Protein AF-A0A166E6I7-F1 (afdb_monomer)

Radius of gyration: 30.17 Å; Cα contacts (8 Å, |Δi|>4): 1384; chains: 1; bounding box: 64×52×88 Å

Sequence (459 aa):
MTADKMPLEGDNSYGFKRGIGIDYFGGAPGITTIRFDGDLTLSDFKIRLEGGDLVFYLIDPANPNQPLNEIADVFYFDNWIAGDHGIERFEFADGTVFSNLTVSSSGYVKYYGTDGNDIFNGTSAGEEIYGSAGADIIDGGGGNNVIRYSNSTEGVSVNLDTGAMSGGDAEGDQLSNIKTVFGSNHDDVIIGDDSNNGLYALDGDDHLEGGAGDDWLNAYGSGDNYLDGGTGNDTVRYRWSKSAVTVNLVDQTKNEGDADGDTLVSIENVMGSNSYDDHITGDADNNKLWGYGGNDTLDGGDGNDTLLGGKGNDILKAGNGIDILEGGAGDDEFHYGEGVTTFCYDLGDGNDTIHVNHDVDSSYNDKIVFGPGISPDEITVTRQGEGTDKYGTERNDLDLLLTFKDGGSILIKDAFFLGANPLTFGEFHFSDGTVWNWESFNKCVSKRQVMEKIFLMVL

pLDDT: mean 86.5, std 15.48, range [28.09, 98.94]

Structure (mmCIF, N/CA/C/O backbone):
data_AF-A0A166E6I7-F1
#
_entry.id   AF-A0A166E6I7-F1
#
loop_
_atom_site.group_PDB
_atom_site.id
_atom_site.type_symbol
_atom_site.label_atom_id
_atom_site.label_alt_id
_atom_site.label_comp_id
_atom_site.label_asym_id
_atom_site.label_entity_id
_atom_site.label_seq_id
_atom_site.pdbx_PDB_ins_code
_atom_site.Cartn_x
_atom_site.Cartn_y
_atom_site.Cartn_z
_atom_site.occupancy
_atom_site.B_iso_or_equiv
_atom_site.auth_seq_id
_atom_site.auth_comp_id
_atom_site.auth_asym_id
_atom_site.auth_atom_id
_atom_site.pdbx_PDB_model_num
ATOM 1 N N . MET A 1 1 ? -11.260 -29.998 45.314 1.00 32.38 1 MET A N 1
ATOM 2 C CA . MET A 1 1 ? -11.656 -29.115 46.430 1.00 32.38 1 MET A CA 1
ATOM 3 C C . MET A 1 1 ? -12.653 -28.134 45.852 1.00 32.38 1 MET A C 1
ATOM 5 O O . MET A 1 1 ? -12.566 -27.848 44.669 1.00 32.38 1 MET A O 1
ATOM 9 N N . THR A 1 2 ? -13.691 -27.803 46.606 1.00 28.09 2 THR A N 1
ATOM 10 C CA . THR A 1 2 ? -14.862 -27.055 46.135 1.00 28.09 2 THR A CA 1
ATOM 11 C C . THR A 1 2 ? -14.476 -25.636 45.743 1.00 28.09 2 THR A C 1
ATOM 13 O O . THR A 1 2 ? -13.935 -24.925 46.583 1.00 28.09 2 THR A O 1
ATOM 16 N N . ALA A 1 3 ? -14.773 -25.255 44.500 1.00 33.81 3 ALA A N 1
ATOM 17 C CA . ALA A 1 3 ? -14.752 -23.871 44.046 1.00 33.81 3 ALA A CA 1
ATOM 18 C C . ALA A 1 3 ? -15.543 -22.970 45.009 1.00 33.81 3 ALA A C 1
ATOM 20 O O . ALA A 1 3 ? -16.550 -23.402 45.587 1.00 33.81 3 ALA A O 1
ATOM 21 N N . ASP A 1 4 ? -15.080 -21.734 45.165 1.00 45.66 4 ASP A N 1
ATOM 22 C CA . ASP A 1 4 ? -15.678 -20.679 45.986 1.00 45.66 4 ASP A CA 1
ATOM 23 C C . ASP A 1 4 ? -16.907 -20.098 45.254 1.00 45.66 4 ASP A C 1
ATOM 25 O O . ASP A 1 4 ? -16.920 -18.971 44.775 1.00 45.66 4 ASP A O 1
ATOM 29 N N . LYS A 1 5 ? -17.927 -20.945 45.049 1.00 53.03 5 LYS A N 1
ATOM 30 C CA . LYS A 1 5 ? -19.118 -20.638 44.244 1.00 53.03 5 LYS A CA 1
ATOM 31 C C . LYS A 1 5 ? -20.087 -19.764 45.037 1.00 53.03 5 LYS A C 1
ATOM 33 O O . LYS A 1 5 ? -20.679 -20.250 46.002 1.00 53.03 5 LYS A O 1
ATOM 38 N N . MET A 1 6 ? -20.345 -18.534 44.596 1.00 52.19 6 MET A N 1
ATOM 39 C CA . MET A 1 6 ? -21.486 -17.753 45.083 1.00 52.19 6 MET A CA 1
ATOM 40 C C . MET A 1 6 ? -22.304 -17.227 43.897 1.00 52.19 6 MET A C 1
ATOM 42 O O . MET A 1 6 ? -21.849 -16.300 43.230 1.00 52.19 6 MET A O 1
ATOM 46 N N . PRO A 1 7 ? -23.504 -17.774 43.608 1.00 54.62 7 PRO A N 1
ATOM 47 C CA . PRO A 1 7 ? -24.468 -17.025 42.811 1.00 54.62 7 PRO A CA 1
ATOM 48 C C . PRO A 1 7 ? -24.754 -15.717 43.552 1.00 54.62 7 PRO A C 1
ATOM 50 O O . PRO A 1 7 ? -25.123 -15.740 44.730 1.00 54.62 7 PRO A O 1
ATOM 53 N N . LEU A 1 8 ? -24.540 -14.583 42.891 1.00 56.09 8 LEU A N 1
ATOM 54 C CA . LEU A 1 8 ? -24.875 -13.291 43.472 1.00 56.09 8 LEU A CA 1
ATOM 55 C C . LEU A 1 8 ? -26.404 -13.159 43.420 1.00 56.09 8 LEU A C 1
ATOM 57 O O . LEU A 1 8 ? -27.011 -13.286 42.355 1.00 56.09 8 LEU A O 1
ATOM 61 N N . GLU A 1 9 ? -27.054 -13.010 44.579 1.00 48.38 9 GLU A N 1
ATOM 62 C CA . GLU A 1 9 ? -28.518 -12.941 44.643 1.00 48.38 9 GLU A CA 1
ATOM 63 C C . GLU A 1 9 ? -29.041 -11.773 43.786 1.00 48.38 9 GLU A C 1
ATOM 65 O O . GLU A 1 9 ? -28.757 -10.613 44.073 1.00 48.38 9 GLU A O 1
ATOM 70 N N . GLY A 1 10 ? -29.856 -12.083 42.770 1.00 52.59 10 GLY A N 1
ATOM 71 C CA . GLY A 1 10 ? -30.755 -11.120 42.126 1.00 52.59 10 GLY A CA 1
ATOM 72 C C . GLY A 1 10 ? -30.476 -10.713 40.675 1.00 52.59 10 GLY A C 1
ATOM 73 O O . GLY A 1 10 ? -31.334 -10.028 40.129 1.00 52.59 10 GLY A O 1
ATOM 74 N N . ASP A 1 11 ? -29.369 -11.119 40.035 1.00 61.22 11 ASP A N 1
ATOM 75 C CA . ASP A 1 11 ? -29.024 -10.596 38.691 1.00 61.22 11 ASP A CA 1
ATOM 76 C C . ASP A 1 11 ? -28.136 -11.523 37.829 1.00 61.22 11 ASP A C 1
ATOM 78 O O . ASP A 1 11 ? -27.033 -11.130 37.475 1.00 61.22 11 ASP A O 1
ATOM 82 N N . ASN A 1 12 ? -28.556 -12.768 37.544 1.00 70.00 12 ASN A N 1
ATOM 83 C CA . ASN A 1 12 ? -27.938 -13.678 36.544 1.00 70.00 12 ASN A CA 1
ATOM 84 C C . ASN A 1 12 ? -26.388 -13.669 36.467 1.00 70.00 12 ASN A C 1
ATOM 86 O O . ASN A 1 12 ? -25.794 -13.800 35.396 1.00 70.00 12 ASN A O 1
ATOM 90 N N . SER A 1 13 ? -25.724 -13.508 37.612 1.00 71.00 13 SER A N 1
ATOM 91 C CA . SER A 1 13 ? -24.306 -13.158 37.692 1.00 71.00 13 SER A CA 1
ATOM 92 C C . SER A 1 13 ? -23.550 -14.112 38.594 1.00 71.00 13 SER A C 1
ATOM 94 O O . SER A 1 13 ? -24.078 -14.653 39.574 1.00 71.00 13 SER A O 1
ATOM 96 N N . TYR A 1 14 ? -22.284 -14.304 38.250 1.00 76.00 14 TYR A N 1
ATOM 97 C CA . TYR A 1 14 ? -21.391 -15.211 38.944 1.00 76.00 14 TYR A CA 1
ATOM 98 C C . TYR A 1 14 ? -20.105 -14.491 39.348 1.00 76.00 14 TYR A C 1
ATOM 100 O O . TYR A 1 14 ? -19.431 -13.939 38.487 1.00 76.00 14 TYR A O 1
ATOM 108 N N . GLY A 1 15 ? -19.782 -14.494 40.644 1.00 71.88 15 GLY A N 1
ATOM 109 C CA . GLY A 1 15 ? -18.599 -13.826 41.198 1.00 71.88 15 GLY A CA 1
ATOM 110 C C . GLY A 1 15 ? -17.381 -14.747 41.339 1.00 71.88 15 GLY A C 1
ATOM 111 O O . GLY A 1 15 ? -17.523 -15.910 41.722 1.00 71.88 15 GLY A O 1
ATOM 112 N N . PHE A 1 16 ? -16.185 -14.205 41.105 1.00 72.94 16 PHE A N 1
ATOM 113 C CA . PHE A 1 16 ? -14.885 -14.861 41.280 1.00 72.94 16 PHE A CA 1
ATOM 114 C C . PHE A 1 16 ? -13.972 -14.076 42.211 1.00 72.94 16 PHE A C 1
ATOM 116 O O . PHE A 1 16 ? -14.028 -12.853 42.268 1.00 72.94 16 PHE A O 1
ATOM 123 N N . LYS A 1 17 ? -13.086 -14.785 42.914 1.00 71.12 17 LYS A N 1
ATOM 124 C CA . LYS A 1 17 ? -12.014 -14.207 43.735 1.00 71.12 17 LYS A CA 1
ATOM 125 C C . LYS A 1 17 ? -10.728 -14.999 43.521 1.00 71.12 17 LYS A C 1
ATOM 127 O O . LYS A 1 17 ? -10.793 -16.187 43.215 1.00 71.12 17 LYS A O 1
ATOM 132 N N . ARG A 1 18 ? -9.577 -14.349 43.724 1.00 72.50 18 ARG A N 1
ATOM 133 C CA . ARG A 1 18 ? -8.236 -14.951 43.603 1.00 72.50 18 ARG A CA 1
ATOM 134 C C . ARG A 1 18 ? -8.118 -16.223 44.471 1.00 72.50 18 ARG A C 1
ATOM 136 O O . ARG A 1 18 ? -8.429 -16.175 45.665 1.00 72.50 18 ARG A O 1
ATOM 143 N N . GLY A 1 19 ? -7.669 -17.343 43.894 1.00 67.00 19 GLY A N 1
ATOM 144 C CA . GLY A 1 19 ? -7.661 -18.672 44.517 1.00 67.00 19 GLY A CA 1
ATOM 145 C C . GLY A 1 19 ? -6.529 -19.595 44.027 1.00 67.00 19 GLY A C 1
ATOM 146 O O . GLY A 1 19 ? -5.465 -19.130 43.632 1.00 67.00 19 GLY A O 1
ATOM 147 N N . ILE A 1 20 ? -6.707 -20.916 44.183 1.00 61.53 20 ILE A N 1
ATOM 148 C CA . ILE A 1 20 ? -5.893 -21.952 43.512 1.00 61.53 20 ILE A CA 1
ATOM 149 C C . ILE A 1 20 ? -6.863 -23.016 42.978 1.00 61.53 20 ILE A C 1
ATOM 151 O O . ILE A 1 20 ? -7.488 -23.725 43.778 1.00 61.53 20 ILE A O 1
ATOM 155 N N . GLY A 1 21 ? -6.965 -23.177 41.659 1.00 71.75 21 GLY A N 1
ATOM 156 C CA . GLY A 1 21 ? -7.850 -24.160 41.042 1.00 71.75 21 GLY A CA 1
ATOM 157 C C . GLY A 1 21 ? -8.013 -24.052 39.525 1.00 71.75 21 GLY A C 1
ATOM 158 O O . GLY A 1 21 ? -7.493 -23.161 38.865 1.00 71.75 21 GLY A O 1
ATOM 159 N N . ILE A 1 22 ? -8.748 -25.025 38.983 1.00 75.69 22 ILE A N 1
ATOM 160 C CA . ILE A 1 22 ? -9.274 -24.994 37.618 1.00 75.69 22 ILE A CA 1
ATOM 161 C C . ILE A 1 22 ? -10.794 -25.001 37.735 1.00 75.69 22 ILE A C 1
ATOM 163 O O . ILE A 1 22 ? -11.355 -25.926 38.335 1.00 75.69 22 ILE A O 1
ATOM 167 N N . ASP A 1 23 ? -11.439 -24.005 37.142 1.00 76.38 23 ASP A N 1
ATOM 168 C CA . ASP A 1 23 ? -12.888 -23.860 37.121 1.00 76.38 23 ASP A CA 1
ATOM 169 C C . ASP A 1 23 ? -13.424 -23.988 35.690 1.00 76.38 23 ASP A C 1
ATOM 171 O O . ASP A 1 23 ? -12.813 -23.499 34.744 1.00 76.38 23 ASP A O 1
ATOM 175 N N . TYR A 1 24 ? -14.567 -24.662 35.539 1.00 76.62 24 TYR A N 1
ATOM 176 C CA . TYR A 1 24 ? -15.227 -24.909 34.253 1.00 76.62 24 TYR A CA 1
ATOM 177 C C . TYR A 1 24 ? -16.639 -24.323 34.256 1.00 76.62 24 TYR A C 1
ATOM 179 O O . TYR A 1 24 ? -17.423 -24.574 35.182 1.00 76.62 24 TYR A O 1
ATOM 187 N N . PHE A 1 25 ? -16.963 -23.593 33.195 1.00 72.44 25 PHE A N 1
ATOM 188 C CA . PHE A 1 25 ? -18.218 -22.891 32.966 1.00 72.44 25 PHE A CA 1
ATOM 189 C C . PHE A 1 25 ? -18.845 -23.394 31.672 1.00 72.44 25 PHE A C 1
ATOM 191 O O . PHE A 1 25 ? -18.584 -22.867 30.600 1.00 72.44 25 PHE A O 1
ATOM 198 N N . GLY A 1 26 ? -19.704 -24.405 31.790 1.00 62.66 26 GLY A N 1
ATOM 199 C CA . GLY A 1 26 ? -20.471 -24.950 30.675 1.00 62.66 26 GLY A CA 1
ATOM 200 C C . GLY A 1 26 ? -21.904 -25.274 31.084 1.00 62.66 26 GLY A C 1
ATOM 201 O O . GLY A 1 26 ? -22.138 -25.916 32.110 1.00 62.66 26 GLY A O 1
ATOM 202 N N . GLY A 1 27 ? -22.879 -24.835 30.283 1.00 56.78 27 GLY A N 1
ATOM 203 C CA . GLY A 1 27 ? -24.269 -25.296 30.381 1.00 56.78 27 GLY A CA 1
ATOM 204 C C . GLY A 1 27 ? -25.049 -24.845 31.622 1.00 56.78 27 GLY A C 1
ATOM 205 O O . GLY A 1 27 ? -25.919 -25.587 32.083 1.00 56.78 27 GLY A O 1
ATOM 206 N N . ALA A 1 28 ? -24.765 -23.662 32.177 1.00 53.88 28 ALA A N 1
ATOM 207 C CA . ALA A 1 28 ? -25.553 -23.062 33.257 1.00 53.88 28 ALA A CA 1
ATOM 208 C C . ALA A 1 28 ? -26.618 -22.097 32.685 1.00 53.88 28 ALA A C 1
ATOM 210 O O . ALA A 1 28 ? -26.322 -20.920 32.481 1.00 53.88 28 ALA A O 1
ATOM 211 N N . PRO A 1 29 ? -27.860 -22.550 32.415 1.00 58.06 29 PRO A N 1
ATOM 212 C CA . PRO A 1 29 ? -28.903 -21.684 31.874 1.00 58.06 29 PRO A CA 1
ATOM 213 C C . PRO A 1 29 ? -29.229 -20.559 32.864 1.00 58.06 29 PRO A C 1
ATOM 215 O O . PRO A 1 29 ? -29.709 -20.819 33.969 1.00 58.06 29 PRO A O 1
ATOM 218 N N . GLY A 1 30 ? -28.976 -19.315 32.451 1.00 66.56 30 GLY A N 1
ATOM 219 C CA . GLY A 1 30 ? -29.331 -18.106 33.198 1.00 66.56 30 GLY A CA 1
ATOM 220 C C . GLY A 1 30 ? -28.174 -17.367 33.869 1.00 66.56 30 GLY A C 1
ATOM 221 O O . GLY A 1 30 ? -28.450 -16.401 34.567 1.00 66.56 30 GLY A O 1
ATOM 222 N N . ILE A 1 31 ? -26.913 -17.773 33.689 1.00 70.38 31 ILE A N 1
ATOM 223 C CA . ILE A 1 31 ? -25.771 -16.902 34.010 1.00 70.38 31 ILE A CA 1
ATOM 224 C C . ILE A 1 31 ? -25.386 -16.174 32.728 1.00 70.38 31 ILE A C 1
ATOM 226 O O . ILE A 1 31 ? -24.944 -16.818 31.784 1.00 70.38 31 ILE A O 1
ATOM 230 N N . THR A 1 32 ? -25.569 -14.858 32.708 1.00 78.44 32 THR A N 1
ATOM 231 C CA . THR A 1 32 ? -25.202 -13.994 31.578 1.00 78.44 32 THR A CA 1
ATOM 232 C C . THR A 1 32 ? -24.017 -13.091 31.909 1.00 78.44 32 THR A C 1
ATOM 234 O O . THR A 1 32 ? -23.347 -12.607 31.004 1.00 78.44 32 THR A O 1
ATOM 237 N N . THR A 1 33 ? -23.684 -12.934 33.192 1.00 84.62 33 THR A N 1
ATOM 238 C CA . THR A 1 33 ? -22.604 -12.046 33.633 1.00 84.62 33 THR A CA 1
ATOM 239 C C . THR A 1 33 ? -21.572 -12.784 34.475 1.00 84.62 33 THR A C 1
ATOM 241 O O . THR A 1 33 ? -21.899 -13.435 35.472 1.00 84.62 33 THR A O 1
ATOM 244 N N . ILE A 1 34 ? -20.304 -12.616 34.118 1.00 85.94 34 ILE A N 1
ATOM 245 C CA . ILE A 1 34 ? -19.150 -13.070 34.891 1.00 85.94 34 ILE A CA 1
ATOM 246 C C . ILE A 1 34 ? -18.511 -11.866 35.585 1.00 85.94 34 ILE A C 1
ATOM 248 O O . ILE A 1 34 ? -18.069 -10.941 34.919 1.00 85.94 34 ILE A O 1
ATOM 252 N N . ARG A 1 35 ? -18.452 -11.875 36.920 1.00 87.00 35 ARG A N 1
ATOM 253 C CA . ARG A 1 35 ? -17.840 -10.818 37.736 1.00 87.00 35 ARG A CA 1
ATOM 254 C C . ARG A 1 35 ? -16.557 -11.317 38.388 1.00 87.00 35 ARG A C 1
ATOM 256 O O . ARG A 1 35 ? -16.590 -12.252 39.185 1.00 87.00 35 ARG A O 1
ATOM 263 N N . PHE A 1 36 ? -15.435 -10.686 38.093 1.00 84.56 36 PHE A N 1
ATOM 264 C CA . PHE A 1 36 ? -14.176 -10.872 38.799 1.00 84.56 36 PHE A CA 1
ATOM 265 C C . PHE A 1 36 ? -14.091 -9.831 39.922 1.00 84.56 36 PHE A C 1
ATOM 267 O O . PHE A 1 36 ? -13.821 -8.660 39.685 1.00 84.56 36 PHE A O 1
ATOM 274 N N . ASP A 1 37 ? -14.372 -10.258 41.153 1.00 81.00 37 ASP A N 1
ATOM 275 C CA . ASP A 1 37 ? -14.374 -9.406 42.343 1.00 81.00 37 ASP A CA 1
ATOM 276 C C . ASP A 1 37 ? -12.986 -9.365 43.019 1.00 81.00 37 ASP A C 1
ATOM 278 O O . ASP A 1 37 ? -12.071 -10.137 42.723 1.00 81.00 37 ASP A O 1
ATOM 282 N N . GLY A 1 38 ? -12.850 -8.510 44.037 1.00 82.94 38 GLY A N 1
ATOM 283 C CA . GLY A 1 38 ? -11.656 -8.446 44.880 1.00 82.94 38 GLY A CA 1
ATOM 284 C C . GLY A 1 38 ? -10.599 -7.513 44.302 1.00 82.94 38 GLY A C 1
ATOM 285 O O . GLY A 1 38 ? -10.814 -6.307 44.286 1.00 82.94 38 GLY A O 1
ATOM 286 N N . ASP A 1 39 ? -9.451 -8.066 43.912 1.00 80.94 39 ASP A N 1
ATOM 287 C CA . ASP A 1 39 ? -8.319 -7.348 43.313 1.00 80.94 39 ASP A CA 1
ATOM 288 C C . ASP A 1 39 ? -8.032 -7.779 41.865 1.00 80.94 39 ASP A C 1
ATOM 290 O O . ASP A 1 39 ? -6.968 -7.456 41.353 1.00 80.94 39 ASP A O 1
ATOM 294 N N . LEU A 1 40 ? -8.944 -8.531 41.236 1.00 83.50 40 LEU A N 1
ATOM 295 C CA . LEU A 1 40 ? -8.772 -9.073 39.887 1.00 83.50 40 LEU A CA 1
ATOM 296 C C . LEU A 1 40 ? -9.148 -8.038 38.819 1.00 83.50 40 LEU A C 1
ATOM 298 O O . LEU A 1 40 ? -10.314 -7.648 38.715 1.00 83.50 40 LEU A O 1
ATOM 302 N N . THR A 1 41 ? -8.173 -7.641 38.005 1.00 83.94 41 THR A N 1
ATOM 303 C CA . THR A 1 41 ? -8.333 -6.727 36.857 1.00 83.94 41 THR A CA 1
ATOM 304 C C . THR A 1 41 ? -8.053 -7.449 35.542 1.00 83.94 41 THR A C 1
ATOM 306 O O . THR A 1 41 ? -7.438 -8.512 35.552 1.00 83.94 41 THR A O 1
ATOM 309 N N . LEU A 1 42 ? -8.459 -6.899 34.391 1.00 79.81 42 LEU A N 1
ATOM 310 C CA . LEU A 1 42 ? -8.237 -7.546 33.083 1.00 79.81 42 LEU A CA 1
ATOM 311 C C . LEU A 1 42 ? -6.752 -7.876 32.828 1.00 79.81 42 LEU A C 1
ATOM 313 O O . LEU A 1 42 ? -6.423 -8.952 32.331 1.00 79.81 42 LEU A O 1
ATOM 317 N N . SER A 1 43 ? -5.853 -6.992 33.258 1.00 77.56 43 SER A N 1
ATOM 318 C CA . SER A 1 43 ? -4.398 -7.152 33.152 1.00 77.56 43 SER A CA 1
ATOM 319 C C . SER A 1 43 ? -3.812 -8.309 33.974 1.00 77.56 43 SER A C 1
ATOM 321 O O . SER A 1 43 ? -2.688 -8.737 33.703 1.00 77.56 43 SER A O 1
ATOM 323 N N . ASP A 1 44 ? -4.553 -8.858 34.943 1.00 79.25 44 ASP A N 1
ATOM 324 C CA . ASP A 1 44 ? -4.159 -10.082 35.643 1.00 79.25 44 ASP A CA 1
ATOM 325 C C . ASP A 1 44 ? -4.341 -11.334 34.768 1.00 79.25 44 ASP A C 1
ATOM 327 O O . ASP A 1 44 ? -3.896 -12.416 35.164 1.00 79.25 44 ASP A O 1
ATOM 331 N N . PHE A 1 45 ? -4.991 -11.224 33.602 1.00 79.25 45 PHE A N 1
ATOM 332 C CA . PHE A 1 45 ? -5.378 -12.366 32.784 1.00 79.25 45 PHE A CA 1
ATOM 333 C C . PHE A 1 45 ? -4.657 -12.435 31.439 1.00 79.25 45 PHE A C 1
ATOM 335 O O . PHE A 1 45 ? -4.465 -11.450 30.733 1.00 79.25 45 PHE A O 1
ATOM 342 N N . LYS A 1 46 ? -4.333 -13.662 31.029 1.00 77.50 46 LYS A N 1
ATOM 343 C CA . LYS A 1 46 ? -4.173 -14.022 29.617 1.00 77.50 46 LYS A CA 1
ATOM 344 C C . LYS A 1 46 ? -5.438 -14.709 29.136 1.00 77.50 46 LYS A C 1
ATOM 346 O O . LYS A 1 46 ? -5.939 -15.605 29.810 1.00 77.50 46 LYS A O 1
ATOM 351 N N . ILE A 1 47 ? -5.907 -14.332 27.952 1.00 80.00 47 ILE A N 1
ATOM 352 C CA . ILE A 1 47 ? -7.138 -14.849 27.352 1.00 80.00 47 ILE A CA 1
ATOM 353 C C . ILE A 1 47 ? -6.784 -15.539 26.035 1.00 80.00 47 ILE A C 1
ATOM 355 O O . ILE A 1 47 ? -6.069 -14.977 25.209 1.00 80.00 47 ILE A O 1
ATOM 359 N N . ARG A 1 48 ? -7.257 -16.771 25.830 1.00 76.81 48 ARG A N 1
ATOM 360 C CA . ARG A 1 48 ? -7.091 -17.503 24.560 1.00 76.81 48 ARG A CA 1
ATOM 361 C C . ARG A 1 48 ? -8.223 -18.498 24.329 1.00 76.81 48 ARG A C 1
ATOM 363 O O . ARG A 1 48 ? -8.962 -18.827 25.251 1.00 76.81 48 ARG A O 1
ATOM 370 N N . LEU A 1 49 ? -8.304 -19.022 23.110 1.00 77.38 49 LEU A N 1
ATOM 371 C CA . LEU A 1 49 ? -9.125 -20.189 22.792 1.00 77.38 49 LEU A CA 1
ATOM 372 C C . LEU A 1 49 ? -8.296 -21.475 22.895 1.00 77.38 49 LEU A C 1
ATOM 374 O O . LEU A 1 49 ? -7.226 -21.577 22.293 1.00 77.38 49 LEU A O 1
ATOM 378 N N . GLU A 1 50 ? -8.817 -22.479 23.599 1.00 79.19 50 GLU A N 1
ATOM 379 C CA . GLU A 1 50 ? -8.259 -23.832 23.641 1.00 79.19 50 GLU A CA 1
ATOM 380 C C . GLU A 1 50 ? -9.345 -24.866 23.364 1.00 79.19 50 GLU A C 1
ATOM 382 O O . GLU A 1 50 ? -10.329 -24.951 24.085 1.00 79.19 50 GLU A O 1
ATOM 387 N N . GLY A 1 51 ? -9.190 -25.673 22.311 1.00 77.81 51 GLY A N 1
ATOM 388 C CA . GLY A 1 51 ? -10.124 -26.775 22.040 1.00 77.81 51 GLY A CA 1
ATOM 389 C C . GLY A 1 51 ? -11.575 -26.362 21.739 1.00 77.81 51 GLY A C 1
ATOM 390 O O . GLY A 1 51 ? -12.428 -27.240 21.664 1.00 77.81 51 GLY A O 1
ATOM 391 N N . GLY A 1 52 ? -11.840 -25.068 21.522 1.00 77.06 52 GLY A N 1
ATOM 392 C CA . GLY A 1 52 ? -13.182 -24.497 21.340 1.00 77.06 52 GLY A CA 1
ATOM 393 C C . GLY A 1 52 ? -13.741 -23.784 22.577 1.00 77.06 52 GLY A C 1
ATOM 394 O O . GLY A 1 52 ? -14.769 -23.113 22.470 1.00 77.06 52 GLY A O 1
ATOM 395 N N . ASP A 1 53 ? -13.033 -23.863 23.701 1.00 81.88 53 ASP A N 1
ATOM 396 C CA . ASP A 1 53 ? -13.373 -23.199 24.954 1.00 81.88 53 ASP A CA 1
ATOM 397 C C . ASP A 1 53 ? -12.586 -21.888 25.076 1.00 81.88 53 ASP A C 1
ATOM 399 O O . ASP A 1 53 ? -11.431 -21.799 24.642 1.00 81.88 53 ASP A O 1
ATOM 403 N N . LEU A 1 54 ? -13.201 -20.860 25.660 1.00 83.31 54 LEU A N 1
ATOM 404 C CA . LEU A 1 54 ? -12.502 -19.627 26.021 1.00 83.31 54 LEU A CA 1
ATOM 405 C C . LEU A 1 54 ? -11.853 -19.828 27.381 1.00 83.31 54 LEU A C 1
ATOM 407 O O . LEU A 1 54 ? -12.501 -20.291 28.314 1.00 83.31 54 LEU A O 1
ATOM 411 N N . VAL A 1 55 ? -10.577 -19.482 27.500 1.00 82.00 55 VAL A N 1
ATOM 412 C CA . VAL A 1 55 ? -9.818 -19.751 28.715 1.00 82.00 55 VAL A CA 1
ATOM 413 C C . VAL A 1 55 ? -9.124 -18.493 29.208 1.00 82.00 55 VAL A C 1
ATOM 415 O O . VAL A 1 55 ? -8.332 -17.888 28.482 1.00 82.00 55 VAL A O 1
ATOM 418 N N . PHE A 1 56 ? -9.408 -18.132 30.459 1.00 83.56 56 PHE A N 1
ATOM 419 C CA . PHE A 1 56 ? -8.718 -17.082 31.200 1.00 83.56 56 PHE A CA 1
ATOM 420 C C . PHE A 1 56 ? -7.691 -17.718 32.136 1.00 83.56 56 PHE A C 1
ATOM 422 O O . PHE A 1 56 ? -8.033 -18.565 32.962 1.00 83.56 56 PHE A O 1
ATOM 429 N N . TYR A 1 57 ? -6.440 -17.286 32.034 1.00 79.94 57 TYR A N 1
ATOM 430 C CA . TYR A 1 57 ? -5.353 -17.696 32.920 1.00 79.94 57 TYR A CA 1
ATOM 431 C C . TYR A 1 57 ? -4.950 -16.513 33.763 1.00 79.94 57 TYR A C 1
ATOM 433 O O . TYR A 1 57 ? -4.604 -15.475 33.204 1.00 79.94 57 TYR A O 1
ATOM 441 N N . LEU A 1 58 ? -4.906 -16.690 35.077 1.00 79.56 58 LEU A N 1
ATOM 442 C CA . LEU A 1 58 ? -4.239 -15.713 35.917 1.00 79.56 58 LEU A CA 1
ATOM 443 C C . LEU A 1 58 ? -2.733 -15.742 35.615 1.00 79.56 58 LEU A C 1
ATOM 445 O O . LEU A 1 58 ? -2.116 -16.807 35.537 1.00 79.56 58 LEU A O 1
ATOM 449 N N . ILE A 1 59 ? -2.131 -14.579 35.415 1.00 73.56 59 ILE A N 1
ATOM 450 C CA . ILE A 1 59 ? -0.707 -14.454 35.121 1.00 73.56 59 ILE A CA 1
ATOM 451 C C . ILE A 1 59 ? 0.073 -14.528 36.440 1.00 73.56 59 ILE A C 1
ATOM 453 O O . ILE A 1 59 ? -0.254 -13.827 37.396 1.00 73.56 59 ILE A O 1
ATOM 457 N N . ASP A 1 60 ? 1.136 -15.341 36.500 1.00 70.88 60 ASP A N 1
ATOM 458 C CA . ASP A 1 60 ? 2.164 -15.185 37.538 1.00 70.88 60 ASP A CA 1
ATOM 459 C C . ASP A 1 60 ? 3.004 -13.943 37.196 1.00 70.88 60 ASP A C 1
ATOM 461 O O . ASP A 1 60 ? 3.731 -13.974 36.194 1.00 70.88 60 ASP A O 1
ATOM 465 N N . PRO A 1 61 ? 2.971 -12.868 38.009 1.00 66.88 61 PRO A N 1
ATOM 466 C CA . PRO A 1 61 ? 3.742 -11.660 37.730 1.00 66.88 61 PRO A CA 1
ATOM 467 C C . PRO A 1 61 ? 5.250 -11.921 37.630 1.00 66.88 61 PRO A C 1
ATOM 469 O O . PRO A 1 61 ? 5.965 -11.169 36.969 1.00 66.88 61 PRO A O 1
ATOM 472 N N . ALA A 1 62 ? 5.756 -12.980 38.273 1.00 70.25 62 ALA A N 1
ATOM 473 C CA . ALA A 1 62 ? 7.164 -13.352 38.203 1.00 70.25 62 ALA A CA 1
ATOM 474 C C . ALA A 1 62 ? 7.528 -14.102 36.909 1.00 70.25 62 ALA A C 1
ATOM 476 O O . ALA A 1 62 ? 8.695 -14.081 36.515 1.00 70.25 62 ALA A O 1
ATOM 477 N N . ASN A 1 63 ? 6.564 -14.756 36.248 1.00 69.12 63 ASN A N 1
ATOM 478 C CA . ASN A 1 63 ? 6.797 -15.617 35.083 1.00 69.12 63 ASN A CA 1
ATOM 479 C C . ASN A 1 63 ? 5.670 -15.514 34.033 1.00 69.12 63 ASN A C 1
ATOM 481 O O . ASN A 1 63 ? 5.060 -16.527 33.677 1.00 69.12 63 ASN A O 1
ATOM 485 N N . PRO A 1 64 ? 5.412 -14.326 33.455 1.00 64.94 64 PRO A N 1
ATOM 486 C CA . PRO A 1 64 ? 4.224 -14.089 32.635 1.00 64.94 64 PRO A CA 1
ATOM 487 C C . PRO A 1 64 ? 4.152 -14.927 31.349 1.00 64.94 64 PRO A C 1
ATOM 489 O O . PRO A 1 64 ? 3.078 -15.090 30.781 1.00 64.94 64 PRO A O 1
ATOM 492 N N . ASN A 1 65 ? 5.270 -15.480 30.870 1.00 64.25 65 ASN A N 1
ATOM 493 C CA . ASN A 1 65 ? 5.362 -16.202 29.593 1.00 64.25 65 ASN A CA 1
ATOM 494 C C . ASN A 1 65 ? 5.555 -17.722 29.730 1.00 64.25 65 ASN A C 1
ATOM 496 O O . ASN A 1 65 ? 5.816 -18.396 28.734 1.00 64.25 65 ASN A O 1
ATOM 500 N N . GLN A 1 66 ? 5.459 -18.277 30.939 1.00 63.75 66 GLN A N 1
ATOM 501 C CA . GLN A 1 66 ? 5.641 -19.712 31.151 1.00 63.75 66 GLN A CA 1
ATOM 502 C C . GLN A 1 66 ? 4.397 -20.509 30.693 1.00 63.75 66 GLN A C 1
ATOM 504 O O . GLN A 1 66 ? 3.278 -20.103 30.998 1.00 63.75 66 GLN A O 1
ATOM 509 N N . PRO A 1 67 ? 4.546 -21.646 29.977 1.00 52.16 67 PRO A N 1
ATOM 510 C CA . PRO A 1 67 ? 3.420 -22.518 29.640 1.00 52.16 67 PRO A CA 1
ATOM 511 C C . PRO A 1 67 ? 2.738 -23.084 30.901 1.00 52.16 67 PRO A C 1
ATOM 513 O O . PRO A 1 67 ? 3.393 -23.495 31.857 1.00 52.16 67 PRO A O 1
ATOM 516 N N . LEU A 1 68 ? 1.402 -23.072 30.882 1.00 61.59 68 LEU A N 1
ATOM 517 C CA . LEU A 1 68 ? 0.519 -22.835 32.036 1.00 61.59 68 LEU A CA 1
ATOM 518 C C . LEU A 1 68 ? -0.227 -24.077 32.558 1.00 61.59 68 LEU A C 1
ATOM 520 O O . LEU A 1 68 ? -1.365 -23.984 33.003 1.00 61.59 68 LEU A O 1
ATOM 524 N N . ASN A 1 69 ? 0.378 -25.263 32.528 1.00 53.41 69 ASN A N 1
ATOM 525 C CA . ASN A 1 69 ? -0.297 -26.461 33.043 1.00 53.41 69 ASN A CA 1
ATOM 526 C C . ASN A 1 69 ? -0.166 -26.657 34.572 1.00 53.41 69 ASN A C 1
ATOM 528 O O . ASN A 1 69 ? -0.806 -27.565 35.099 1.00 53.41 69 ASN A O 1
ATOM 532 N N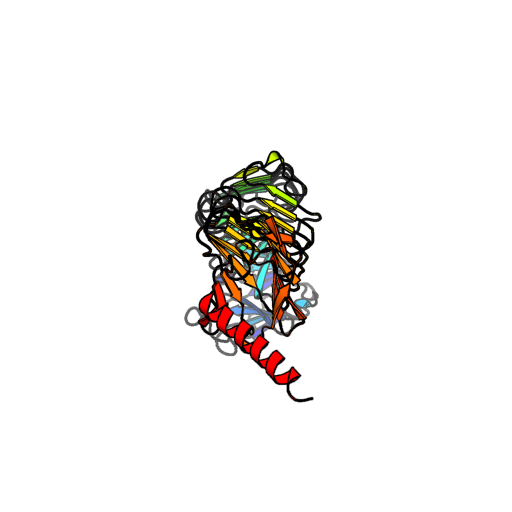 . GLU A 1 70 ? 0.644 -25.856 35.287 1.00 55.53 70 GLU A N 1
ATOM 533 C CA . GLU A 1 70 ? 1.006 -26.144 36.695 1.00 55.53 70 GLU A CA 1
ATOM 534 C C . GLU A 1 70 ? 1.105 -24.939 37.666 1.00 55.53 70 GLU A C 1
ATOM 536 O O . GLU A 1 70 ? 1.369 -25.169 38.846 1.00 55.53 70 GLU A O 1
ATOM 541 N N . ILE A 1 71 ? 0.910 -23.677 37.242 1.00 57.72 71 ILE A N 1
ATOM 542 C CA . ILE A 1 71 ? 1.332 -22.506 38.057 1.00 57.72 71 ILE A CA 1
ATOM 543 C C . ILE A 1 71 ? 0.259 -21.465 38.440 1.00 57.72 71 ILE A C 1
ATOM 545 O O . ILE A 1 71 ? 0.578 -20.602 39.255 1.00 57.72 71 ILE A O 1
ATOM 549 N N . ALA A 1 72 ? -0.980 -21.513 37.929 1.00 64.69 72 ALA A N 1
ATOM 550 C CA . ALA A 1 72 ? -1.981 -20.465 38.203 1.00 64.69 72 ALA A CA 1
ATOM 551 C C . ALA A 1 72 ? -3.445 -20.945 38.157 1.00 64.69 72 ALA A C 1
ATOM 553 O O . ALA A 1 72 ? -3.716 -22.075 37.746 1.00 64.69 72 ALA A O 1
ATOM 554 N N . ASP A 1 73 ? -4.364 -20.065 38.577 1.00 75.19 73 ASP A N 1
ATOM 555 C CA . ASP A 1 73 ? -5.812 -20.229 38.402 1.00 75.19 73 ASP A CA 1
ATOM 556 C C . ASP A 1 73 ? -6.198 -20.178 36.923 1.00 75.19 73 ASP A C 1
ATOM 558 O O . ASP A 1 73 ? -5.740 -19.300 36.183 1.00 75.19 73 ASP A O 1
ATOM 562 N N . VAL A 1 74 ? -7.060 -21.106 36.504 1.00 79.38 74 VAL A N 1
ATOM 563 C CA . VAL A 1 74 ? -7.549 -21.192 35.122 1.00 79.38 74 VAL A CA 1
ATOM 564 C C . VAL A 1 74 ? -9.069 -21.304 35.097 1.00 79.38 74 VAL A C 1
ATOM 566 O O . VAL A 1 74 ? -9.639 -22.184 35.744 1.00 79.38 74 VAL A O 1
ATOM 569 N N . PHE A 1 75 ? -9.711 -20.456 34.297 1.00 82.19 75 PHE A N 1
ATOM 570 C CA . PHE A 1 75 ? -11.157 -20.438 34.092 1.00 82.19 75 PHE A CA 1
ATOM 571 C C . PHE A 1 75 ? -11.472 -20.837 32.654 1.00 82.19 75 PHE A C 1
ATOM 573 O O . PHE A 1 75 ? -11.093 -20.130 31.723 1.00 82.19 75 PHE A O 1
ATOM 580 N N . TYR A 1 76 ? -12.157 -21.963 32.480 1.00 82.44 76 TYR A N 1
ATOM 581 C CA . TYR A 1 76 ? -12.633 -22.458 31.192 1.00 82.44 76 TYR A CA 1
ATOM 582 C C . TYR A 1 76 ? -14.099 -22.085 31.008 1.00 82.44 76 TYR A C 1
ATOM 584 O O . TYR A 1 76 ? -14.919 -22.361 31.879 1.00 82.44 76 TYR A O 1
ATOM 592 N N . PHE A 1 77 ? -14.426 -21.49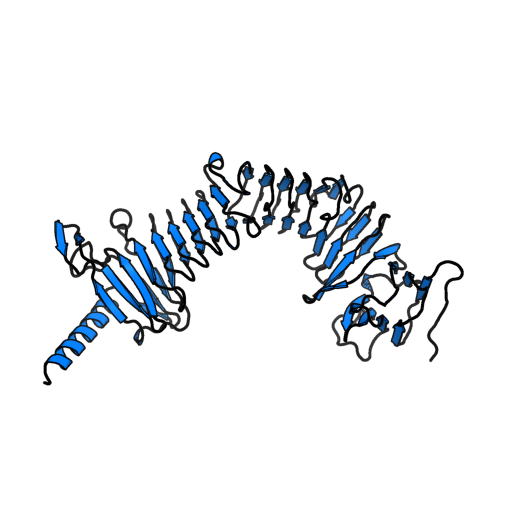5 29.868 1.00 82.44 77 PHE A N 1
ATOM 593 C CA . PHE A 1 77 ? -15.780 -21.212 29.417 1.00 82.44 77 PHE A CA 1
ATOM 594 C C . PHE A 1 77 ? -16.069 -22.108 28.213 1.00 82.44 77 PHE A C 1
ATOM 596 O O . PHE A 1 77 ? -15.586 -21.871 27.102 1.00 82.44 77 PHE A O 1
ATOM 603 N N . ASP A 1 78 ? -16.814 -23.178 28.477 1.00 81.19 7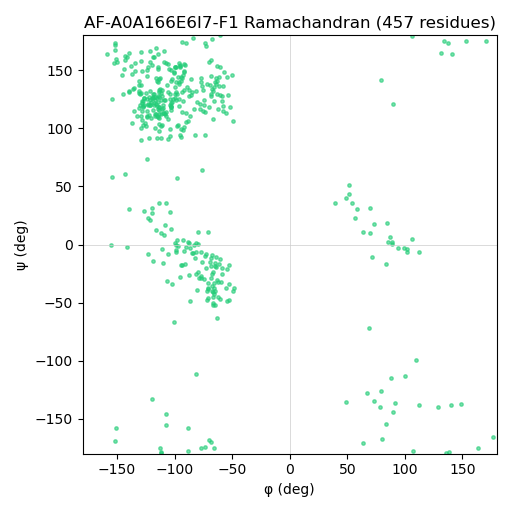8 ASP A N 1
ATOM 604 C CA . ASP A 1 78 ? -17.022 -24.293 27.564 1.00 81.19 78 ASP A CA 1
ATOM 605 C C . ASP A 1 78 ? -17.859 -23.871 26.350 1.00 81.19 78 ASP A C 1
ATOM 607 O O . ASP A 1 78 ? -18.832 -23.121 26.470 1.00 81.19 78 ASP A O 1
ATOM 611 N N . ASN A 1 79 ? -17.545 -24.447 25.187 1.00 75.19 79 ASN A N 1
ATOM 612 C CA . ASN A 1 79 ? -18.289 -24.259 23.935 1.00 75.19 79 ASN A CA 1
ATOM 613 C C . ASN A 1 79 ? -18.381 -22.795 23.469 1.00 75.19 79 ASN A C 1
ATOM 615 O O . ASN A 1 79 ? -19.348 -22.422 22.796 1.00 75.19 79 ASN A O 1
ATOM 619 N N . TRP A 1 80 ? -17.373 -21.973 23.778 1.00 80.62 80 TRP A N 1
ATOM 620 C CA . TRP A 1 80 ? -17.342 -20.561 23.389 1.00 80.62 80 TRP A CA 1
ATOM 621 C C . TRP A 1 80 ? -17.564 -20.372 21.885 1.00 80.62 80 TRP A C 1
ATOM 623 O O . TRP A 1 80 ? -18.437 -19.621 21.461 1.00 80.62 80 TRP A O 1
ATOM 633 N N . ILE A 1 81 ? -16.853 -21.147 21.059 1.00 76.12 81 ILE A N 1
ATOM 634 C CA . ILE A 1 81 ? -16.970 -21.052 19.594 1.00 76.12 81 ILE A CA 1
ATOM 635 C C . ILE A 1 81 ? -18.319 -21.537 19.045 1.00 76.12 81 ILE A C 1
ATOM 637 O O . ILE A 1 81 ? -18.651 -21.244 17.899 1.00 76.12 81 ILE A O 1
ATOM 641 N N . ALA A 1 82 ? -19.082 -22.313 19.820 1.00 75.31 82 ALA A N 1
ATOM 642 C CA . ALA A 1 82 ? -20.393 -22.804 19.406 1.00 75.31 82 ALA A CA 1
ATOM 643 C C . ALA A 1 82 ? -21.511 -21.782 19.678 1.00 75.31 82 ALA A C 1
ATOM 645 O O . ALA A 1 82 ? -22.645 -22.015 19.260 1.00 75.31 82 ALA A O 1
ATOM 646 N N . GLY A 1 83 ? -21.207 -20.675 20.372 1.00 69.06 83 GLY A N 1
ATOM 647 C CA . GLY A 1 83 ? -22.166 -19.619 20.710 1.00 69.06 83 GLY A CA 1
ATOM 648 C C . GLY A 1 83 ? -23.228 -20.028 21.740 1.00 69.06 83 GLY A C 1
ATOM 649 O O . GLY A 1 83 ? -24.181 -19.289 21.957 1.00 69.06 83 GLY A O 1
ATOM 650 N N . ASP A 1 84 ? -23.083 -21.194 22.377 1.00 69.19 84 ASP A N 1
ATOM 651 C CA . ASP A 1 84 ? -24.019 -21.738 23.381 1.00 69.19 84 ASP A CA 1
ATOM 652 C C . ASP A 1 84 ? -23.468 -21.584 24.816 1.00 69.19 84 ASP A C 1
ATOM 654 O O . ASP A 1 84 ? -23.737 -22.389 25.707 1.00 69.19 84 ASP A O 1
ATOM 658 N N . HIS A 1 85 ? -22.634 -20.561 25.040 1.00 75.25 85 HIS A N 1
ATOM 659 C CA . HIS A 1 85 ? -22.008 -20.282 26.341 1.00 75.25 85 HIS A CA 1
ATOM 660 C C . HIS A 1 85 ? -22.939 -19.527 27.302 1.00 75.25 85 HIS A C 1
ATOM 662 O O . HIS A 1 85 ? -22.764 -19.610 28.516 1.00 75.25 85 HIS A O 1
ATOM 668 N N . GLY A 1 86 ? -23.916 -18.773 26.786 1.00 72.81 86 GLY A N 1
ATOM 669 C CA . GLY A 1 86 ? -24.873 -17.993 27.583 1.00 72.81 86 GLY A CA 1
ATOM 670 C C . GLY A 1 86 ? -24.299 -16.748 28.274 1.00 72.81 86 GLY A C 1
ATOM 671 O O . GLY A 1 86 ? -25.075 -15.936 28.763 1.00 72.81 86 GLY A O 1
ATOM 672 N N . ILE A 1 87 ? -22.972 -16.580 28.291 1.00 79.81 87 ILE A N 1
ATOM 673 C CA . ILE A 1 87 ? -22.291 -15.389 28.819 1.00 79.81 87 ILE A CA 1
ATOM 674 C C . ILE A 1 87 ? -22.429 -14.209 27.851 1.00 79.81 87 ILE A C 1
ATOM 676 O O . ILE A 1 87 ? -22.025 -14.308 26.698 1.00 79.81 87 ILE A O 1
ATOM 680 N N . GLU A 1 88 ? -22.954 -13.095 28.343 1.00 81.75 88 GLU A N 1
ATOM 681 C CA . GLU A 1 88 ? -23.138 -11.832 27.624 1.00 81.75 88 GLU A CA 1
ATOM 682 C C . GLU A 1 88 ? -22.062 -10.804 28.008 1.00 81.75 88 GLU A C 1
ATOM 684 O O . GLU A 1 88 ? -21.633 -10.027 27.157 1.00 81.75 88 GLU A O 1
ATOM 689 N N . ARG A 1 89 ? -21.604 -10.807 29.270 1.00 86.38 89 ARG A N 1
ATOM 690 C CA . ARG A 1 89 ? -20.743 -9.750 29.823 1.00 86.38 89 ARG A CA 1
ATOM 691 C C . ARG A 1 89 ? -19.716 -10.258 30.836 1.00 86.38 89 ARG A C 1
ATOM 693 O O . ARG A 1 89 ? -20.013 -11.146 31.640 1.00 86.38 89 ARG A O 1
ATOM 700 N N . PHE A 1 90 ? -18.545 -9.627 30.845 1.00 87.19 90 PHE A N 1
ATOM 701 C CA . PHE A 1 90 ? -17.531 -9.743 31.893 1.00 87.19 90 PHE A CA 1
ATOM 702 C C . PHE A 1 90 ? -17.367 -8.402 32.614 1.00 87.19 90 PHE A C 1
ATOM 704 O O . PHE A 1 90 ? -17.386 -7.352 31.980 1.00 87.19 90 PHE A O 1
ATOM 711 N N . GLU A 1 91 ? -17.209 -8.442 33.933 1.00 88.44 91 GLU A N 1
ATOM 712 C CA . GLU A 1 91 ? -16.969 -7.276 34.789 1.00 88.44 91 GLU A CA 1
ATOM 713 C C . GLU A 1 91 ? -15.779 -7.564 35.708 1.00 88.44 91 GLU A C 1
ATOM 715 O O . GLU A 1 91 ? -15.666 -8.676 36.226 1.00 88.44 91 GLU A O 1
ATOM 720 N N . PHE A 1 92 ? -14.919 -6.579 35.947 1.00 87.19 92 PHE A N 1
ATOM 721 C CA . PHE A 1 92 ? -13.730 -6.711 36.793 1.00 87.19 92 PHE A CA 1
ATOM 722 C C . PHE A 1 92 ? -13.750 -5.725 37.961 1.00 87.19 92 PHE A C 1
ATOM 724 O O . PHE A 1 92 ? -14.528 -4.769 37.995 1.00 87.19 92 PHE A O 1
ATOM 731 N N . ALA A 1 93 ? -12.868 -5.951 38.934 1.00 86.31 93 ALA A N 1
ATOM 732 C CA . ALA A 1 93 ? -12.851 -5.202 40.185 1.00 86.31 93 ALA A CA 1
ATOM 733 C C . ALA A 1 93 ? -12.482 -3.718 40.013 1.00 86.31 93 ALA A C 1
ATOM 735 O O . ALA A 1 93 ? -12.839 -2.896 40.859 1.00 86.31 93 ALA A O 1
ATOM 736 N N . ASP A 1 94 ? -11.775 -3.372 38.936 1.00 81.50 94 ASP A N 1
ATOM 737 C CA . ASP A 1 94 ? -11.421 -1.996 38.570 1.00 81.50 94 ASP A CA 1
ATOM 738 C C . ASP A 1 94 ? -12.532 -1.257 37.808 1.00 81.50 94 ASP A C 1
ATOM 740 O O . ASP A 1 94 ? -12.369 -0.080 37.495 1.00 81.50 94 ASP A O 1
ATOM 744 N N . GLY A 1 95 ? -13.667 -1.916 37.554 1.00 83.75 95 GLY A N 1
ATOM 745 C CA . GLY A 1 95 ? -14.754 -1.374 36.748 1.00 83.75 95 GLY A CA 1
ATOM 746 C C . GLY A 1 95 ? -14.598 -1.637 35.254 1.00 83.75 95 GLY A C 1
ATOM 747 O O . GLY A 1 95 ? -15.418 -1.135 34.494 1.00 83.75 95 GLY A O 1
ATOM 748 N N . THR A 1 96 ? -13.601 -2.425 34.828 1.00 85.12 96 THR A N 1
ATOM 749 C CA . THR A 1 96 ? -13.526 -2.889 33.438 1.00 85.12 96 THR A CA 1
ATOM 750 C C . THR A 1 96 ? -14.759 -3.715 33.109 1.00 85.12 96 THR A C 1
ATOM 752 O O . THR A 1 96 ? -15.093 -4.653 33.840 1.00 85.12 96 THR A O 1
ATOM 755 N N . VAL A 1 97 ? -15.430 -3.373 32.014 1.00 86.69 97 VAL A N 1
ATOM 756 C CA . VAL A 1 97 ? -16.628 -4.058 31.533 1.00 86.69 97 VAL A CA 1
ATOM 757 C C . VAL A 1 97 ? -16.499 -4.252 30.029 1.00 86.69 97 VAL A C 1
ATOM 759 O O . VAL A 1 97 ? -16.075 -3.355 29.315 1.00 86.69 97 VAL A O 1
ATOM 762 N N . PHE A 1 98 ? -16.818 -5.452 29.552 1.00 84.44 98 PHE A N 1
ATOM 763 C CA . PHE A 1 98 ? -16.949 -5.708 28.121 1.00 84.44 98 PHE A CA 1
ATOM 764 C C . PHE A 1 98 ? -17.910 -6.861 27.853 1.00 84.44 98 PHE A C 1
ATOM 766 O O . PHE A 1 98 ? -18.132 -7.754 28.682 1.00 84.44 98 PHE A O 1
ATOM 773 N N . SER A 1 99 ? -18.466 -6.846 26.651 1.00 83.69 99 SER A N 1
ATOM 774 C CA . SER A 1 99 ? -19.318 -7.878 26.091 1.00 83.69 99 SER A CA 1
ATOM 775 C C . SER A 1 99 ? -18.607 -8.639 24.966 1.00 83.69 99 SER A C 1
ATOM 777 O O . SER A 1 99 ? -17.537 -8.257 24.492 1.00 83.69 99 SER A O 1
ATOM 779 N N . ASN A 1 100 ? -19.190 -9.775 24.576 1.00 76.50 100 ASN A N 1
ATOM 780 C CA . ASN A 1 100 ? -18.873 -10.487 23.331 1.00 76.50 100 ASN A CA 1
ATOM 781 C C . ASN A 1 100 ? -17.368 -10.725 23.039 1.00 76.50 100 ASN A C 1
ATOM 783 O O . ASN A 1 100 ? -16.906 -10.614 21.905 1.00 76.50 100 ASN A O 1
ATOM 787 N N . LEU A 1 101 ? -16.587 -11.070 24.066 1.00 79.38 101 LEU A N 1
ATOM 788 C CA . LEU A 1 101 ? -15.150 -11.337 23.957 1.00 79.38 101 LEU A CA 1
ATOM 789 C C . LEU A 1 101 ? -14.853 -12.471 22.969 1.00 79.38 101 LEU A C 1
ATOM 791 O O . LEU A 1 101 ? -15.358 -13.582 23.112 1.00 79.38 101 LEU A O 1
ATOM 795 N N . THR A 1 102 ? -13.971 -12.246 21.999 1.00 74.31 102 THR A N 1
ATOM 796 C CA . THR A 1 102 ? -13.523 -13.320 21.098 1.00 74.31 102 THR A CA 1
ATOM 797 C C . THR A 1 102 ? -12.014 -13.300 20.916 1.00 74.31 102 THR A C 1
ATOM 799 O O . THR A 1 102 ? -11.362 -12.282 21.109 1.00 74.31 102 THR A O 1
ATOM 802 N N . VAL A 1 103 ? -11.433 -14.442 20.549 1.00 70.88 103 VAL A N 1
ATOM 803 C CA . VAL A 1 103 ? -10.020 -14.522 20.164 1.00 70.88 103 VAL A CA 1
ATOM 804 C C . VAL A 1 103 ? -9.981 -14.923 18.705 1.00 70.88 103 VAL A C 1
ATOM 806 O O . VAL A 1 103 ? -10.501 -15.967 18.312 1.00 70.88 103 VAL A O 1
ATOM 809 N N . SER A 1 104 ? -9.411 -14.055 17.885 1.00 69.50 104 SER A N 1
ATOM 810 C CA . SER A 1 104 ? -9.284 -14.306 16.456 1.00 69.50 104 SER A CA 1
ATOM 811 C C . SER A 1 104 ? -8.298 -15.446 16.181 1.00 69.50 104 SER A C 1
ATOM 813 O O . SER A 1 104 ? -7.403 -15.742 16.975 1.00 69.50 104 SER A O 1
ATOM 815 N N . SER A 1 105 ? -8.405 -16.063 15.004 1.00 64.25 105 SER A N 1
ATOM 816 C CA . SER A 1 105 ? -7.434 -17.064 14.544 1.00 64.25 105 SER A CA 1
ATOM 817 C C . SER A 1 105 ? -6.010 -16.511 14.385 1.00 64.25 105 SER A C 1
ATOM 819 O O . SER A 1 105 ? -5.069 -17.295 14.311 1.00 64.25 105 SER A O 1
ATOM 821 N N . SER A 1 106 ? -5.846 -15.184 14.323 1.00 63.47 106 SER A N 1
ATOM 822 C CA . SER A 1 106 ? -4.554 -14.486 14.290 1.00 63.47 106 SER A CA 1
ATOM 823 C C . SER A 1 106 ? -3.978 -14.198 15.682 1.00 63.47 106 SER A C 1
ATOM 825 O O . SER A 1 106 ? -2.862 -13.698 15.774 1.00 63.47 106 SER A O 1
ATOM 827 N N . GLY A 1 107 ? -4.695 -14.533 16.760 1.00 63.16 107 GLY A N 1
ATOM 828 C CA . GLY A 1 107 ? -4.222 -14.373 18.137 1.00 63.16 107 GLY A CA 1
ATOM 829 C C . GLY A 1 107 ? -4.528 -13.018 18.778 1.00 63.16 107 GLY A C 1
ATOM 830 O O . GLY A 1 107 ? -4.193 -12.842 19.945 1.00 63.16 107 GLY A O 1
ATOM 831 N N . TYR A 1 108 ? -5.193 -12.099 18.067 1.00 72.44 108 TYR A N 1
ATOM 832 C CA . TYR A 1 108 ? -5.735 -10.874 18.665 1.00 72.44 108 TYR A CA 1
ATOM 833 C C . TYR A 1 108 ? -6.943 -11.198 19.535 1.00 72.44 108 TYR A C 1
ATOM 835 O O . TYR A 1 108 ? -7.816 -11.976 19.119 1.00 72.44 108 TYR A O 1
ATOM 843 N N . VAL A 1 109 ? -7.009 -10.555 20.697 1.00 77.56 109 VAL A N 1
ATOM 844 C CA . VAL A 1 109 ? -8.197 -10.546 21.549 1.00 77.56 109 VAL A CA 1
ATOM 845 C C . VAL A 1 109 ? -9.096 -9.396 21.103 1.00 77.56 109 VAL A C 1
ATOM 847 O O . VAL A 1 109 ? -8.630 -8.267 20.957 1.00 77.56 109 VAL A O 1
ATOM 850 N N . LYS A 1 110 ? -10.369 -9.704 20.848 1.00 85.62 110 LYS A N 1
ATOM 851 C CA . LYS A 1 110 ? -11.387 -8.728 20.476 1.00 85.62 110 LYS A CA 1
ATOM 852 C C . LYS A 1 110 ? -12.263 -8.397 21.669 1.00 85.62 110 LYS A C 1
ATOM 854 O O . LYS A 1 110 ? -12.876 -9.306 22.236 1.00 85.62 110 LYS A O 1
ATOM 859 N N . TYR A 1 111 ? -12.362 -7.117 21.983 1.00 86.00 111 TYR A N 1
ATOM 860 C CA . TYR A 1 111 ? -13.218 -6.595 23.038 1.00 86.00 111 TYR A CA 1
ATOM 861 C C . TYR A 1 111 ? -14.327 -5.764 22.424 1.00 86.00 111 TYR A C 1
ATOM 863 O O . TYR A 1 111 ? -14.065 -4.934 21.557 1.00 86.00 111 TYR A O 1
ATOM 871 N N . TYR A 1 112 ? -15.554 -5.992 22.875 1.00 89.00 112 TYR A N 1
ATOM 872 C CA . TYR A 1 112 ? -16.691 -5.169 22.502 1.00 89.00 112 TYR A CA 1
ATOM 873 C C . TYR A 1 112 ? -17.177 -4.456 23.750 1.00 89.00 112 TYR A C 1
ATOM 875 O O . TYR A 1 112 ? -17.497 -5.114 24.741 1.00 89.00 112 TYR A O 1
ATOM 883 N N . GLY A 1 113 ? -17.218 -3.132 23.705 1.00 88.75 113 GLY A N 1
ATOM 884 C CA . GLY A 1 113 ? -17.885 -2.336 24.718 1.00 88.75 113 GLY A CA 1
ATOM 885 C C . GLY A 1 113 ? -19.377 -2.655 24.799 1.00 88.75 113 GLY A C 1
ATOM 886 O O . GLY A 1 113 ? -19.924 -3.546 24.132 1.00 88.75 113 GLY A O 1
ATOM 887 N N . THR A 1 114 ? -20.029 -1.960 25.704 1.00 88.81 114 THR A N 1
ATOM 888 C CA . THR A 1 114 ? -21.466 -1.932 25.920 1.00 88.81 114 THR A CA 1
ATOM 889 C C . THR A 1 114 ? -21.990 -0.552 25.526 1.00 88.81 114 THR A C 1
ATOM 891 O O . THR A 1 114 ? -21.228 0.279 25.068 1.00 88.81 114 THR A O 1
ATOM 894 N N . ASP A 1 115 ? -23.292 -0.290 25.676 1.00 90.31 115 ASP A N 1
ATOM 895 C CA . ASP A 1 115 ? -23.854 1.053 25.426 1.00 90.31 115 ASP A CA 1
ATOM 896 C C . ASP A 1 115 ? -23.632 2.028 26.611 1.00 90.31 115 ASP A C 1
ATOM 898 O O . ASP A 1 115 ? -24.309 3.056 26.733 1.00 90.31 115 ASP A O 1
ATOM 902 N N . GLY A 1 116 ? -22.801 1.652 27.582 1.00 90.75 116 GLY A N 1
ATOM 903 C CA . GLY A 1 116 ? -22.517 2.442 28.771 1.00 90.75 116 GLY A CA 1
ATOM 904 C C . GLY A 1 116 ? -21.020 2.576 28.978 1.00 90.75 116 GLY A C 1
ATOM 905 O O . GLY A 1 116 ? -20.253 1.820 28.413 1.00 90.75 116 GLY A O 1
ATOM 906 N N . ASN A 1 117 ? -20.632 3.515 29.840 1.00 91.81 117 ASN A N 1
ATOM 907 C CA . ASN A 1 117 ? -19.228 3.822 30.087 1.00 91.81 117 ASN A CA 1
ATOM 908 C C . ASN A 1 117 ? -18.445 2.600 30.575 1.00 91.81 117 ASN A C 1
ATOM 910 O O . ASN A 1 117 ? -18.643 2.140 31.709 1.00 91.81 117 ASN A O 1
ATOM 914 N N . ASP A 1 118 ? -17.504 2.171 29.754 1.00 88.56 118 ASP A N 1
ATOM 915 C CA . ASP A 1 118 ? -16.630 1.048 30.013 1.00 88.56 118 ASP A CA 1
ATOM 916 C C . ASP A 1 118 ? -15.214 1.515 30.368 1.00 88.56 118 ASP A C 1
ATOM 918 O O . ASP A 1 118 ? -14.759 2.614 30.041 1.00 88.56 118 ASP A O 1
ATOM 922 N N . ILE A 1 119 ? -14.495 0.662 31.093 1.00 89.56 119 ILE A N 1
ATOM 923 C CA . ILE A 1 119 ? -13.054 0.802 31.298 1.00 89.56 119 ILE A CA 1
ATOM 924 C C . ILE A 1 119 ? -12.401 -0.375 30.584 1.00 89.56 119 ILE A C 1
ATOM 926 O O . ILE A 1 119 ? -12.812 -1.517 30.764 1.00 89.56 119 ILE A O 1
ATOM 930 N N . PHE A 1 120 ? -11.384 -0.117 29.776 1.00 86.69 120 PHE A N 1
ATOM 931 C CA . PHE A 1 120 ? -10.600 -1.136 29.107 1.00 86.69 120 PHE A CA 1
ATOM 932 C C . PHE A 1 120 ? -9.120 -0.919 29.410 1.00 86.69 120 PHE A C 1
ATOM 934 O O . PHE A 1 120 ? -8.563 0.120 29.079 1.00 86.69 120 PHE A O 1
ATOM 941 N N . ASN A 1 121 ? -8.487 -1.915 30.031 1.00 85.56 121 ASN A N 1
ATOM 942 C CA . ASN A 1 121 ? -7.051 -1.931 30.300 1.00 85.56 121 ASN A CA 1
ATOM 943 C C . ASN A 1 121 ? -6.418 -3.104 29.540 1.00 85.56 121 ASN A C 1
ATOM 945 O O . ASN A 1 121 ? -6.508 -4.258 29.971 1.00 85.56 121 ASN A O 1
ATOM 949 N N . GLY A 1 122 ? -5.806 -2.789 28.405 1.00 81.44 122 GLY A N 1
ATOM 950 C CA . GLY A 1 122 ? -5.167 -3.702 27.470 1.00 81.44 122 GLY A CA 1
ATOM 951 C C . GLY A 1 122 ? -3.912 -4.361 28.024 1.00 81.44 122 GLY A C 1
ATOM 952 O O . GLY A 1 122 ? -3.487 -4.143 29.166 1.00 81.44 122 GLY A O 1
ATOM 953 N N . THR A 1 123 ? -3.337 -5.250 27.221 1.00 77.62 123 THR A N 1
ATOM 954 C CA . THR A 1 123 ? -2.222 -6.096 27.648 1.00 77.62 123 THR A CA 1
ATOM 955 C C . THR A 1 123 ? -0.923 -5.633 26.998 1.00 77.62 123 THR A C 1
ATOM 957 O O . THR A 1 123 ? -0.756 -4.464 26.712 1.00 77.62 123 THR A O 1
ATOM 960 N N . SER A 1 124 ? 0.071 -6.508 26.838 1.00 78.56 124 SER A N 1
ATOM 961 C CA . SER A 1 124 ? 1.245 -6.214 25.991 1.00 78.56 124 SER A CA 1
ATOM 962 C C . SER A 1 124 ? 1.132 -6.834 24.595 1.00 78.56 124 SER A C 1
ATOM 964 O O . SER A 1 124 ? 2.071 -6.724 23.803 1.00 78.56 124 SER A O 1
ATOM 966 N N . ALA A 1 125 ? 0.032 -7.542 24.323 1.00 79.19 125 ALA A N 1
ATOM 967 C CA . ALA A 1 125 ? -0.309 -8.045 23.001 1.00 79.19 125 ALA A CA 1
ATOM 968 C C . ALA A 1 125 ? -1.015 -6.953 22.181 1.00 79.19 125 ALA A C 1
ATOM 970 O O . ALA A 1 125 ? -1.175 -5.839 22.647 1.00 79.19 125 ALA A O 1
ATOM 971 N N . GLY A 1 126 ? -1.357 -7.252 20.928 1.00 83.25 126 GLY A N 1
ATOM 972 C CA . GLY A 1 126 ? -2.231 -6.378 20.152 1.00 83.25 126 GLY A CA 1
ATOM 973 C C . GLY A 1 126 ? -3.691 -6.737 20.405 1.00 83.25 126 GLY A C 1
ATOM 974 O O . G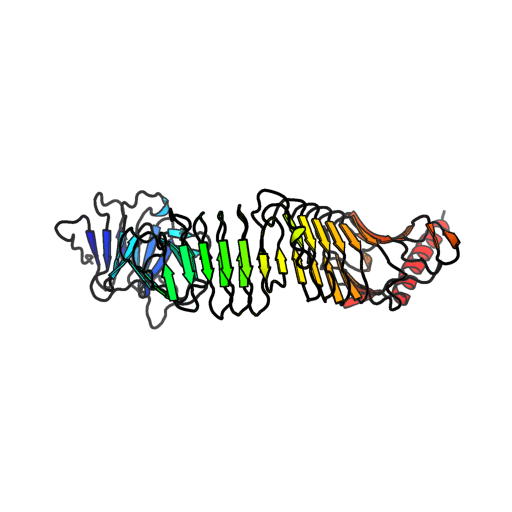LY A 1 126 ? -4.064 -7.914 20.327 1.00 83.25 126 GLY A O 1
ATOM 975 N N . GLU A 1 127 ? -4.513 -5.727 20.653 1.00 88.00 127 GLU A N 1
ATOM 976 C CA . GLU A 1 127 ? -5.951 -5.862 20.869 1.00 88.00 127 GLU A CA 1
ATOM 977 C C . GLU A 1 127 ? -6.785 -5.193 19.766 1.00 88.00 127 GLU A C 1
ATOM 979 O O . GLU A 1 127 ? -6.361 -4.226 19.135 1.00 88.00 127 GLU A O 1
ATOM 984 N N . GLU A 1 128 ? -7.986 -5.724 19.523 1.00 91.62 128 GLU A N 1
ATOM 985 C CA . GLU A 1 128 ? -8.995 -5.106 18.656 1.00 91.62 128 GLU A CA 1
ATOM 986 C C . GLU A 1 128 ? -10.212 -4.733 19.504 1.00 91.62 128 GLU A C 1
ATOM 988 O O . GLU A 1 128 ? -10.923 -5.598 20.010 1.00 91.62 128 GLU A O 1
ATOM 993 N N . ILE A 1 129 ? -10.433 -3.442 19.683 1.00 92.75 129 ILE A N 1
ATOM 994 C CA . ILE A 1 129 ? -11.385 -2.886 20.637 1.00 92.75 129 ILE A CA 1
ATOM 995 C C . ILE A 1 129 ? -12.500 -2.213 19.841 1.00 92.75 129 ILE A C 1
ATOM 997 O O . ILE A 1 129 ? -12.232 -1.470 18.901 1.00 92.75 129 ILE A O 1
ATOM 1001 N N . TYR A 1 130 ? -13.748 -2.482 20.195 1.00 92.81 130 TYR A N 1
ATOM 1002 C CA . TYR A 1 130 ? -14.921 -1.799 19.662 1.00 92.81 130 TYR A CA 1
ATOM 1003 C C . TYR A 1 130 ? -15.496 -0.957 20.796 1.00 92.81 130 TYR A C 1
ATOM 1005 O O . TYR A 1 130 ? -16.111 -1.541 21.687 1.00 92.81 130 TYR A O 1
ATOM 1013 N N . GLY A 1 131 ? -15.264 0.362 20.777 1.00 84.62 131 GLY A N 1
ATOM 1014 C CA . GLY A 1 131 ? -15.700 1.279 21.847 1.00 84.62 131 GLY A CA 1
ATOM 1015 C C . GLY A 1 131 ? -17.199 1.156 22.108 1.00 84.62 131 GLY A C 1
ATOM 1016 O O . GLY A 1 131 ? -17.602 0.775 23.194 1.00 84.62 131 GLY A O 1
ATOM 1017 N N . SER A 1 132 ? -18.002 1.190 21.037 1.00 91.44 132 SER A N 1
ATOM 1018 C CA . SER A 1 132 ? -19.474 1.253 21.132 1.00 91.44 132 SER A CA 1
ATOM 1019 C C . SER A 1 132 ? -19.912 2.560 21.808 1.00 91.44 132 SER A C 1
ATOM 1021 O O . SER A 1 132 ? -19.111 3.474 21.941 1.00 91.44 132 SER A O 1
ATOM 1023 N N . ALA A 1 133 ? -21.192 2.713 22.147 1.00 93.12 133 ALA A N 1
ATOM 1024 C CA . ALA A 1 133 ? -21.669 3.951 22.752 1.00 93.12 133 ALA A CA 1
ATOM 1025 C C . ALA A 1 133 ? -21.283 4.034 24.235 1.00 93.12 133 ALA A C 1
ATOM 1027 O O . ALA A 1 133 ? -21.477 3.091 24.987 1.00 93.12 133 ALA A O 1
ATOM 1028 N N . GLY A 1 134 ? -20.884 5.203 24.708 1.00 94.06 134 GLY A N 1
ATOM 1029 C CA . GLY A 1 134 ? -20.427 5.360 26.082 1.00 94.06 134 GLY A CA 1
ATOM 1030 C C . GLY A 1 134 ? -19.463 6.524 26.157 1.00 94.06 134 GLY A C 1
ATOM 1031 O O . GLY A 1 134 ? -19.181 7.151 25.150 1.00 94.06 134 GLY A O 1
ATOM 1032 N N . ALA A 1 135 ? -19.023 6.863 27.364 1.00 95.75 135 ALA A N 1
ATOM 1033 C CA . ALA A 1 135 ? -17.830 7.685 27.527 1.00 95.75 135 ALA A CA 1
ATOM 1034 C C . ALA A 1 135 ? -16.797 6.807 28.222 1.00 95.75 135 ALA A C 1
ATOM 1036 O O . ALA A 1 135 ? -16.798 6.690 29.459 1.00 95.75 135 ALA A O 1
ATOM 1037 N N . ASP A 1 136 ? -15.992 6.150 27.401 1.00 95.00 136 ASP A N 1
ATOM 1038 C CA . ASP A 1 136 ? -15.165 5.020 27.782 1.00 95.00 136 ASP A CA 1
ATOM 1039 C C . ASP A 1 136 ? -13.745 5.456 28.133 1.00 95.00 136 ASP A C 1
ATOM 1041 O O . ASP A 1 136 ? -13.236 6.481 27.684 1.00 95.00 136 ASP A O 1
ATOM 1045 N N . ILE A 1 137 ? -13.075 4.675 28.976 1.00 94.44 137 ILE A N 1
ATOM 1046 C CA . ILE A 1 137 ? -11.655 4.858 29.286 1.00 94.44 137 ILE A CA 1
ATOM 1047 C C . ILE A 1 137 ? -10.917 3.652 28.732 1.00 94.44 137 ILE A C 1
ATOM 1049 O O . ILE A 1 137 ? -10.964 2.578 29.324 1.00 94.44 137 ILE A O 1
ATOM 1053 N N . ILE A 1 138 ? -10.229 3.833 27.610 1.00 93.88 138 ILE A N 1
ATOM 1054 C CA . ILE A 1 138 ? -9.596 2.754 26.859 1.00 93.88 138 ILE A CA 1
ATOM 1055 C C . ILE A 1 138 ? -8.085 2.976 26.841 1.00 93.88 138 ILE A C 1
ATOM 1057 O O . ILE A 1 138 ? -7.566 3.897 26.212 1.00 93.88 138 ILE A O 1
ATOM 1061 N N . ASP A 1 139 ? -7.361 2.099 27.520 1.00 92.94 139 ASP A N 1
ATOM 1062 C CA . ASP A 1 139 ? -5.913 1.962 27.441 1.00 92.94 139 ASP A CA 1
ATOM 1063 C C . ASP A 1 139 ? -5.594 0.677 26.675 1.00 92.94 139 ASP A C 1
ATOM 1065 O O . ASP A 1 139 ? -5.895 -0.411 27.148 1.00 92.94 139 ASP A O 1
ATOM 1069 N N . GLY A 1 140 ? -4.996 0.778 25.487 1.00 90.44 140 GLY A N 1
ATOM 1070 C CA . GLY A 1 140 ? -4.562 -0.389 24.713 1.00 90.44 140 GLY A CA 1
ATOM 1071 C C . GLY A 1 140 ? -3.373 -1.142 25.327 1.00 90.44 140 GLY A C 1
ATOM 1072 O O . GLY A 1 140 ? -3.103 -2.273 24.950 1.00 90.44 140 GLY A O 1
ATOM 1073 N N . GLY A 1 141 ? -2.650 -0.557 26.282 1.00 88.62 141 GLY A N 1
ATOM 1074 C CA . GLY A 1 141 ? -1.447 -1.150 26.860 1.00 88.62 141 GLY A CA 1
ATOM 1075 C C . GLY A 1 141 ? -0.232 -1.118 25.917 1.00 88.62 141 GLY A C 1
ATOM 1076 O O . GLY A 1 141 ? 0.119 -0.093 25.349 1.00 88.62 141 GLY A O 1
ATOM 1077 N N . GLY A 1 142 ? 0.503 -2.220 25.805 1.00 85.00 142 GLY A N 1
ATOM 1078 C CA . GLY A 1 142 ? 1.576 -2.392 24.818 1.00 85.00 142 GLY A CA 1
ATOM 1079 C C . GLY A 1 142 ? 1.048 -2.946 23.491 1.00 85.00 142 GLY A C 1
ATOM 1080 O O . GLY A 1 142 ? -0.135 -3.197 23.355 1.00 85.00 142 GLY A O 1
ATOM 1081 N N . GLY A 1 143 ? 1.933 -3.195 22.521 1.00 86.69 143 GLY A N 1
ATOM 1082 C CA . GLY A 1 143 ? 1.547 -3.816 21.247 1.00 86.69 143 GLY A CA 1
ATOM 1083 C C . GLY A 1 143 ? 0.911 -2.856 20.232 1.00 86.69 143 GLY A C 1
ATOM 1084 O O . GLY A 1 143 ? 1.006 -1.639 20.362 1.00 86.69 143 GLY A O 1
ATOM 1085 N N . ASN A 1 144 ? 0.321 -3.429 19.176 1.00 88.69 144 ASN A N 1
ATOM 1086 C CA . ASN A 1 144 ? -0.342 -2.687 18.099 1.00 88.69 144 ASN A CA 1
ATOM 1087 C C . ASN A 1 144 ? -1.857 -2.797 18.284 1.00 88.69 144 ASN A C 1
ATOM 1089 O O . ASN A 1 144 ? -2.460 -3.776 17.833 1.00 88.69 144 ASN A O 1
ATOM 1093 N N . ASN A 1 145 ? -2.436 -1.812 18.967 1.00 92.81 145 ASN A N 1
ATOM 1094 C CA . ASN A 1 145 ? -3.842 -1.823 19.363 1.00 92.81 145 ASN A CA 1
ATOM 1095 C C . ASN A 1 145 ? -4.717 -1.057 18.382 1.00 92.81 145 ASN A C 1
ATOM 1097 O O . ASN A 1 145 ? -4.349 0.020 17.904 1.00 92.81 145 ASN A O 1
ATOM 1101 N N . VAL A 1 146 ? -5.887 -1.626 18.119 1.00 95.06 146 VAL A N 1
ATOM 1102 C CA . VAL A 1 146 ? -6.880 -1.126 17.175 1.00 95.06 146 VAL A CA 1
ATOM 1103 C C . VAL A 1 146 ? -8.128 -0.715 17.947 1.00 95.06 146 VAL A C 1
ATOM 1105 O O . VAL A 1 146 ? -8.675 -1.540 18.673 1.00 95.06 146 VAL A O 1
ATOM 1108 N N . ILE A 1 147 ? -8.615 0.506 17.740 1.00 96.44 147 ILE A N 1
ATOM 1109 C CA . ILE A 1 147 ? -9.974 0.918 18.114 1.00 96.44 147 ILE A CA 1
ATOM 1110 C C . ILE A 1 147 ? -10.852 0.958 16.859 1.00 96.44 147 ILE A C 1
ATOM 1112 O O . ILE A 1 147 ? -10.392 1.346 15.782 1.00 96.44 147 ILE A O 1
ATOM 1116 N N . ARG A 1 148 ? -12.105 0.518 16.975 1.00 96.00 148 ARG A N 1
ATOM 1117 C CA . ARG A 1 148 ? -13.069 0.471 15.875 1.00 96.00 148 ARG A CA 1
ATOM 1118 C C . ARG A 1 148 ? -14.381 1.141 16.249 1.00 96.00 148 ARG A C 1
ATOM 1120 O O . ARG A 1 148 ? -15.091 0.658 17.128 1.00 96.00 148 ARG A O 1
ATOM 1127 N N . TYR A 1 149 ? -14.739 2.148 15.465 1.00 96.62 149 TYR A N 1
ATOM 1128 C CA . TYR A 1 149 ? -16.024 2.840 15.486 1.00 96.62 149 TYR A CA 1
ATOM 1129 C C . TYR A 1 149 ? -16.888 2.505 14.264 1.00 96.62 149 TYR A C 1
ATOM 1131 O O . TYR A 1 149 ? -17.881 3.167 13.994 1.00 96.62 149 TYR A O 1
ATOM 1139 N N . SER A 1 150 ? -16.571 1.427 13.542 1.00 93.38 150 SER A N 1
ATOM 1140 C CA . SER A 1 150 ? -17.236 1.061 12.278 1.00 93.38 150 SER A CA 1
ATOM 1141 C C . SER A 1 150 ? -18.728 0.726 12.402 1.00 93.38 150 SER A C 1
ATOM 1143 O O . 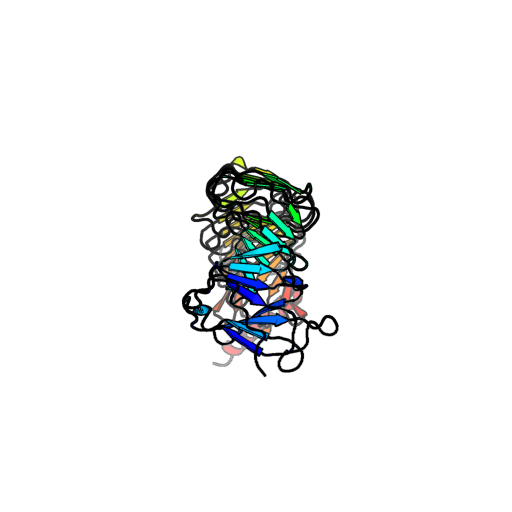SER A 1 150 ? -19.406 0.580 11.387 1.00 93.38 150 SER A O 1
ATOM 1145 N N . ASN A 1 151 ? -19.236 0.574 13.630 1.00 93.19 151 ASN A N 1
ATOM 1146 C CA . ASN A 1 151 ? -20.658 0.377 13.922 1.00 93.19 151 ASN A CA 1
ATOM 1147 C C . ASN A 1 151 ? -21.374 1.667 14.358 1.00 93.19 151 ASN A C 1
ATOM 1149 O O . ASN A 1 151 ? -22.596 1.632 14.515 1.00 93.19 151 ASN A O 1
ATOM 1153 N N . SER A 1 152 ? -20.637 2.766 14.544 1.00 96.44 152 SER A N 1
ATOM 1154 C CA . SER A 1 152 ? -21.197 4.066 14.899 1.00 96.44 152 SER A CA 1
ATOM 1155 C C . SER A 1 152 ? -22.197 4.498 13.833 1.00 96.44 152 SER A C 1
ATOM 1157 O O . SER A 1 152 ? -21.958 4.356 12.632 1.00 96.44 152 SER A O 1
ATOM 1159 N N . THR A 1 153 ? -23.339 5.019 14.276 1.00 96.31 153 THR A N 1
ATOM 1160 C CA . THR A 1 153 ? -24.408 5.492 13.382 1.00 96.31 153 THR A CA 1
ATOM 1161 C C . THR A 1 153 ? -24.246 6.953 12.959 1.00 96.31 153 THR A C 1
ATOM 1163 O O . THR A 1 153 ? -25.137 7.503 12.311 1.00 96.31 153 THR A O 1
ATOM 1166 N N . GLU A 1 154 ? -23.161 7.592 13.393 1.00 97.38 154 GLU A N 1
ATOM 1167 C CA . GLU A 1 154 ? -22.759 8.964 13.080 1.00 97.38 154 GLU A CA 1
ATOM 1168 C C . GLU A 1 154 ? -21.232 9.015 12.906 1.00 97.38 154 GLU A C 1
ATOM 1170 O O . GLU A 1 154 ? -20.532 8.117 13.385 1.00 97.38 154 GLU A O 1
ATOM 1175 N N . GLY A 1 155 ? -20.736 10.069 12.251 1.00 97.31 155 GLY A N 1
ATOM 1176 C CA . GLY A 1 155 ? -19.303 10.330 12.105 1.00 97.31 155 GLY A CA 1
ATOM 1177 C C . GLY A 1 155 ? -18.612 10.536 13.451 1.00 97.31 155 GLY A C 1
ATOM 1178 O O . GLY A 1 155 ? -19.199 11.105 14.381 1.00 97.31 155 GLY A O 1
ATOM 1179 N N . VAL A 1 156 ? -17.372 10.070 13.555 1.00 98.06 156 VAL A N 1
ATOM 1180 C CA . VAL A 1 156 ? -16.544 10.157 14.759 1.00 98.06 156 VAL A CA 1
ATOM 1181 C C . VAL A 1 156 ? -15.355 11.084 14.549 1.00 98.06 156 VAL A C 1
ATOM 1183 O O . VAL A 1 156 ? -14.740 11.130 13.490 1.00 98.06 156 VAL A O 1
ATOM 1186 N N . SER A 1 157 ? -14.997 11.818 15.597 1.00 98.00 157 SER A N 1
ATOM 1187 C CA . SER A 1 157 ? -13.803 12.654 15.650 1.00 98.00 157 SER A CA 1
ATOM 1188 C C . SER A 1 157 ? -12.861 12.115 16.720 1.00 98.00 157 SER A C 1
ATOM 1190 O O . SER A 1 157 ? -13.142 12.214 17.915 1.00 98.00 157 SER A O 1
ATOM 1192 N N . VAL A 1 158 ? -11.720 11.591 16.287 1.00 98.38 158 VAL A N 1
ATOM 1193 C CA . VAL A 1 158 ? -10.681 10.960 17.102 1.00 98.38 158 VAL A CA 1
ATOM 1194 C C . VAL A 1 158 ? -9.373 11.711 16.897 1.00 98.38 158 VAL A C 1
ATOM 1196 O O . VAL A 1 158 ? -8.869 11.764 15.784 1.00 98.38 158 VAL A O 1
ATOM 1199 N N . ASN A 1 159 ? -8.792 12.273 17.953 1.00 98.25 159 ASN A N 1
ATOM 1200 C CA . ASN A 1 159 ? -7.480 12.914 17.884 1.00 98.25 159 ASN A CA 1
ATOM 1201 C C . ASN A 1 159 ? -6.550 12.317 18.947 1.00 98.25 159 ASN A C 1
ATOM 1203 O O . ASN A 1 159 ? -6.694 12.607 20.137 1.00 98.25 159 ASN A O 1
ATOM 1207 N N . LEU A 1 160 ? -5.612 11.471 18.510 1.00 97.88 160 LEU A N 1
ATOM 1208 C CA . LEU A 1 160 ? -4.690 10.741 19.382 1.00 97.88 160 LEU A CA 1
ATOM 1209 C C . LEU A 1 160 ? -3.582 11.634 19.963 1.00 97.88 160 LEU A C 1
ATOM 1211 O O . LEU A 1 160 ? -3.153 11.385 21.088 1.00 97.88 160 LEU A O 1
ATOM 1215 N N . ASP A 1 161 ? -3.164 12.689 19.256 1.00 97.12 161 ASP A N 1
ATOM 1216 C CA . ASP A 1 161 ? -2.170 13.657 19.749 1.00 97.12 161 ASP A CA 1
ATOM 1217 C C . ASP A 1 161 ? -2.683 14.456 20.965 1.00 97.12 161 ASP A C 1
ATOM 1219 O O . ASP A 1 161 ? -2.066 14.517 22.032 1.00 97.12 161 ASP A O 1
ATOM 1223 N N . THR A 1 162 ? -3.868 15.052 20.837 1.00 97.12 162 THR A N 1
ATOM 1224 C CA . THR A 1 162 ? -4.457 15.918 21.870 1.00 97.12 162 THR A CA 1
ATOM 1225 C C . THR A 1 162 ? -5.345 15.168 22.863 1.00 97.12 162 THR A C 1
ATOM 1227 O O . THR A 1 162 ? -5.653 15.707 23.932 1.00 97.12 162 THR A O 1
ATOM 1230 N N . GLY A 1 163 ? -5.773 13.949 22.520 1.00 95.69 163 GLY A N 1
ATOM 1231 C CA . GLY A 1 163 ? -6.753 13.160 23.268 1.00 95.69 163 GLY A CA 1
ATOM 1232 C C . GLY A 1 163 ? -8.191 13.677 23.146 1.00 95.69 163 GLY A C 1
ATOM 1233 O O . GLY A 1 163 ? -9.021 13.368 24.000 1.00 95.69 163 GLY A O 1
ATOM 1234 N N . ALA A 1 164 ? -8.488 14.517 22.149 1.00 96.62 164 ALA A N 1
ATOM 1235 C CA . ALA A 1 164 ? -9.835 15.028 21.920 1.00 96.62 164 ALA A CA 1
ATOM 1236 C C . ALA A 1 164 ? -10.688 13.992 21.169 1.00 96.62 164 ALA A C 1
ATOM 1238 O O . ALA A 1 164 ? -10.341 13.588 20.062 1.00 96.62 164 ALA A O 1
ATOM 1239 N N . MET A 1 165 ? -11.818 13.608 21.767 1.00 97.12 165 MET A N 1
ATOM 1240 C CA . MET A 1 165 ? -12.746 12.600 21.249 1.00 97.12 165 MET A CA 1
ATOM 1241 C C . MET A 1 165 ? -14.167 13.174 21.239 1.00 97.12 165 MET A C 1
ATOM 1243 O O . MET A 1 165 ? -14.597 13.761 22.238 1.00 97.12 165 MET A O 1
ATOM 1247 N N . SER A 1 166 ? -14.882 13.068 20.118 1.00 97.50 166 SER A N 1
ATOM 1248 C CA . SER A 1 166 ? -16.269 13.541 19.994 1.00 97.50 166 SER A CA 1
ATOM 1249 C C . SER A 1 166 ? -17.014 12.870 18.840 1.00 97.50 166 SER A C 1
ATOM 1251 O O . SER A 1 166 ? -16.379 12.339 17.934 1.00 97.50 166 SER A O 1
ATOM 1253 N N . GLY A 1 167 ? -18.344 12.963 18.835 1.00 96.88 167 GLY A N 1
ATOM 1254 C CA . GLY A 1 167 ? -19.200 12.469 17.751 1.00 96.88 167 GLY A CA 1
ATOM 1255 C C . GLY A 1 167 ? -19.434 10.958 17.787 1.00 96.88 167 GLY A C 1
ATOM 1256 O O . GLY A 1 167 ? -18.532 10.186 18.107 1.00 96.88 167 GLY A O 1
ATOM 1257 N N . GLY A 1 168 ? -20.664 10.545 17.465 1.00 96.81 168 GLY A N 1
ATOM 1258 C CA . GLY A 1 168 ? -21.062 9.138 17.419 1.00 96.81 168 GLY A CA 1
ATOM 1259 C C . GLY A 1 168 ? -20.659 8.350 18.667 1.00 96.81 168 GLY A C 1
ATOM 1260 O O . GLY A 1 168 ? -20.805 8.825 19.795 1.00 96.81 168 GLY A O 1
ATOM 1261 N N . ASP A 1 169 ? -20.126 7.155 18.434 1.00 97.19 169 ASP A N 1
ATOM 1262 C CA . ASP A 1 169 ? -19.623 6.257 19.478 1.00 97.19 169 ASP A CA 1
ATOM 1263 C C . ASP A 1 169 ? -18.296 6.726 20.111 1.00 97.19 169 ASP A C 1
ATOM 1265 O O . ASP A 1 169 ? -17.882 6.156 21.103 1.00 97.19 169 ASP A O 1
ATOM 1269 N N . ALA A 1 170 ? -17.628 7.762 19.588 1.00 97.38 170 ALA A N 1
ATOM 1270 C CA . ALA A 1 170 ? -16.399 8.306 20.184 1.00 97.38 170 ALA A CA 1
ATOM 1271 C C . ALA A 1 170 ? -16.663 9.426 21.215 1.00 97.38 170 ALA A C 1
ATOM 1273 O O . ALA A 1 170 ? -15.729 10.004 21.782 1.00 97.38 170 ALA A O 1
ATOM 1274 N N . GLU A 1 171 ? -17.923 9.818 21.427 1.00 97.56 171 GLU A N 1
ATOM 1275 C CA . GLU A 1 171 ? -18.280 10.971 22.256 1.00 97.56 171 GLU A CA 1
ATOM 1276 C C . GLU A 1 171 ? -17.950 10.769 23.742 1.00 97.56 171 GLU A C 1
ATOM 1278 O O . GLU A 1 171 ? -18.669 10.112 24.489 1.00 97.56 171 GLU A O 1
ATOM 1283 N N . GLY A 1 172 ? -16.919 11.475 24.214 1.00 96.06 172 GLY A N 1
ATOM 1284 C CA . GLY A 1 172 ? -16.514 11.459 25.622 1.00 96.06 172 GLY A CA 1
ATOM 1285 C C . GLY A 1 172 ? -15.515 10.360 25.980 1.00 96.06 172 GLY A C 1
ATOM 1286 O O . GLY A 1 172 ? -15.112 10.285 27.148 1.00 96.06 172 GLY A O 1
ATOM 1287 N N . ASP A 1 173 ? -15.080 9.578 24.996 1.00 98.00 173 ASP A N 1
ATOM 1288 C CA . ASP A 1 173 ? -14.041 8.573 25.164 1.00 98.00 173 ASP A CA 1
ATOM 1289 C C . ASP A 1 173 ? -12.693 9.188 25.548 1.00 98.00 173 ASP A C 1
ATOM 1291 O O . ASP A 1 173 ? -12.361 10.337 25.248 1.00 98.00 173 ASP A O 1
ATOM 1295 N N . GLN A 1 174 ? -11.885 8.390 26.232 1.00 97.06 174 GLN A N 1
ATOM 1296 C CA . GLN A 1 174 ? -10.508 8.687 26.591 1.00 97.06 174 GLN A CA 1
ATOM 1297 C C . GLN A 1 174 ? -9.639 7.528 26.126 1.00 97.06 174 GLN A C 1
ATOM 1299 O O . GLN A 1 174 ? -9.604 6.475 26.762 1.00 97.06 174 GLN A O 1
ATOM 1304 N N . LEU A 1 175 ? -8.932 7.740 25.019 1.00 97.19 175 LEU A N 1
ATOM 1305 C CA . LEU A 1 175 ? -8.063 6.737 24.420 1.00 97.19 175 LEU A CA 1
ATOM 1306 C C . LEU A 1 175 ? -6.602 6.953 24.814 1.00 97.19 175 LEU A C 1
ATOM 1308 O O . LEU A 1 175 ? -6.092 8.072 24.820 1.00 97.19 175 LEU A O 1
ATOM 1312 N N . SER A 1 176 ? -5.904 5.860 25.087 1.00 95.25 176 SER A N 1
ATOM 1313 C CA . SER A 1 176 ? -4.455 5.829 25.260 1.00 95.25 176 SER A CA 1
ATOM 1314 C C . SER A 1 176 ? -3.882 4.537 24.687 1.00 95.25 176 SER A C 1
ATOM 1316 O O . SER A 1 176 ? -4.557 3.510 24.631 1.00 95.25 176 SER A O 1
ATOM 1318 N N . ASN A 1 177 ? -2.631 4.593 24.227 1.00 94.62 177 ASN A N 1
ATOM 1319 C CA . ASN A 1 177 ? -1.917 3.454 23.640 1.00 94.62 177 ASN A CA 1
ATOM 1320 C C . ASN A 1 177 ? -2.656 2.755 22.479 1.00 94.62 177 ASN A C 1
ATOM 1322 O O . ASN A 1 177 ? -2.573 1.535 22.301 1.00 94.62 177 ASN A O 1
ATOM 1326 N N . ILE A 1 178 ? -3.356 3.547 21.667 1.00 96.69 178 ILE A N 1
ATOM 1327 C CA . ILE A 1 178 ? -3.973 3.125 20.411 1.00 96.69 178 ILE A CA 1
ATOM 1328 C C . ILE A 1 178 ? -3.025 3.459 19.258 1.00 96.69 178 ILE A C 1
ATOM 1330 O O . ILE A 1 178 ? -2.403 4.516 19.253 1.00 96.69 178 ILE A O 1
ATOM 1334 N N . LYS A 1 179 ? -2.888 2.540 18.297 1.00 95.69 179 LYS A N 1
ATOM 1335 C CA . LYS A 1 179 ? -2.051 2.727 17.097 1.00 95.69 179 LYS A CA 1
ATOM 1336 C C . LYS A 1 179 ? -2.831 2.675 15.797 1.00 95.69 179 LYS A C 1
ATOM 1338 O O . LYS A 1 179 ? -2.314 3.026 14.742 1.00 95.69 179 LYS A O 1
ATOM 1343 N N . THR A 1 180 ? -4.062 2.189 15.834 1.00 97.12 180 THR A N 1
ATOM 1344 C CA . THR A 1 180 ? -4.899 2.101 14.647 1.00 97.12 180 THR A CA 1
ATOM 1345 C C . THR A 1 180 ? -6.318 2.485 14.998 1.00 97.12 180 THR A C 1
ATOM 1347 O O . THR A 1 180 ? -6.875 1.965 15.964 1.00 97.12 180 THR A O 1
ATOM 1350 N N . VAL A 1 181 ? -6.903 3.362 14.194 1.00 97.75 181 VAL A N 1
ATOM 1351 C CA . VAL A 1 181 ? -8.276 3.830 14.355 1.00 97.75 181 VAL A CA 1
ATOM 1352 C C . VAL A 1 181 ? -9.048 3.464 13.100 1.00 97.75 181 VAL A C 1
ATOM 1354 O O . VAL A 1 181 ? -8.634 3.793 11.990 1.00 97.75 181 VAL A O 1
ATOM 1357 N N . PHE A 1 182 ? -10.164 2.769 13.290 1.00 96.75 182 PHE A N 1
ATOM 1358 C CA . PHE A 1 182 ? -11.196 2.650 12.272 1.00 96.75 182 PHE A CA 1
ATOM 1359 C C . PHE A 1 182 ? -12.354 3.569 12.636 1.00 96.75 182 PHE A C 1
ATOM 1361 O O . PHE A 1 182 ? -12.934 3.410 13.712 1.00 96.75 182 PHE A O 1
ATOM 1368 N N . GLY A 1 183 ? -12.676 4.482 11.732 1.00 96.06 183 GLY A N 1
ATOM 1369 C CA . GLY A 1 183 ? -13.860 5.318 11.753 1.00 96.06 183 GLY A CA 1
ATOM 1370 C C . GLY A 1 183 ? -15.151 4.546 11.477 1.00 96.06 183 GLY A C 1
ATOM 1371 O O . GLY A 1 183 ? -15.193 3.304 11.539 1.00 96.06 183 GLY A O 1
ATOM 1372 N N . SER A 1 184 ? -16.204 5.319 11.248 1.00 95.88 184 SER A N 1
ATOM 1373 C CA . SER A 1 184 ? -17.573 4.918 10.949 1.00 95.88 184 SER A CA 1
ATOM 1374 C C . SER A 1 184 ? -17.783 4.732 9.432 1.00 95.88 184 SER A C 1
ATOM 1376 O O . SER A 1 184 ? -16.844 4.385 8.740 1.00 95.88 184 SER A O 1
ATOM 1378 N N . ASN A 1 185 ? -19.019 4.806 8.919 1.00 95.44 185 ASN A N 1
ATOM 1379 C CA . ASN A 1 185 ? -19.291 4.896 7.465 1.00 95.44 185 ASN A CA 1
ATOM 1380 C C . ASN A 1 185 ? -19.917 6.266 7.139 1.00 95.44 185 ASN A C 1
ATOM 1382 O O . ASN A 1 185 ? -20.889 6.369 6.378 1.00 95.44 185 ASN A O 1
ATOM 1386 N N . HIS A 1 186 ? -19.457 7.283 7.853 1.00 96.38 186 HIS A N 1
ATOM 1387 C CA . HIS A 1 186 ? -19.899 8.663 7.794 1.00 96.38 186 HIS A CA 1
ATOM 1388 C C . HIS A 1 186 ? -18.665 9.552 7.899 1.00 96.38 186 HIS A C 1
ATOM 1390 O O . HIS A 1 186 ? -17.652 9.093 8.397 1.00 96.38 186 HIS A O 1
ATOM 1396 N N . ASP A 1 187 ? -18.814 10.827 7.548 1.00 97.50 187 ASP A N 1
ATOM 1397 C CA . ASP A 1 187 ? -17.751 11.832 7.607 1.00 97.50 187 ASP A CA 1
ATOM 1398 C C . ASP A 1 187 ? -17.033 11.837 8.973 1.00 97.50 187 ASP A C 1
ATOM 1400 O O . ASP A 1 187 ? -17.573 12.310 9.986 1.00 97.50 187 ASP A O 1
ATOM 1404 N N . ASP A 1 188 ? -15.814 11.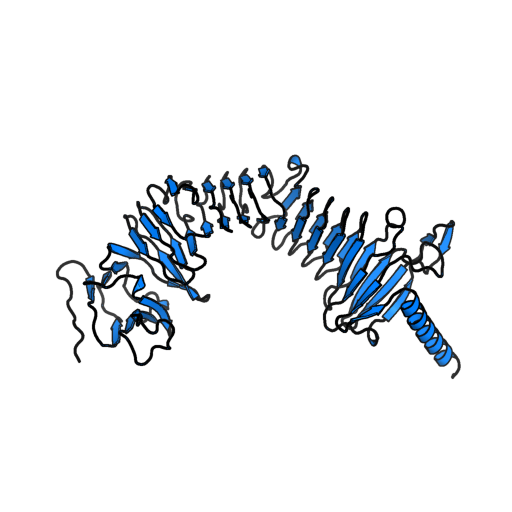307 8.995 1.00 97.94 188 ASP A N 1
ATOM 1405 C CA . ASP A 1 188 ? -14.989 11.157 10.184 1.00 97.94 188 ASP A CA 1
ATOM 1406 C C . ASP A 1 188 ? -13.821 12.156 10.198 1.00 97.94 188 ASP A C 1
ATOM 1408 O O . ASP A 1 188 ? -13.331 12.628 9.173 1.00 97.94 188 ASP A O 1
ATOM 1412 N N . VAL A 1 189 ? -13.314 12.457 11.394 1.00 98.19 189 VAL A N 1
ATOM 1413 C CA . VAL A 1 189 ? -12.054 13.189 11.587 1.00 98.19 189 VAL A CA 1
ATOM 1414 C C . VAL A 1 189 ? -11.126 12.323 12.421 1.00 98.19 189 VAL A C 1
ATOM 1416 O O . VAL A 1 189 ? -11.371 12.120 13.607 1.00 98.19 189 VAL A O 1
ATOM 1419 N N . ILE A 1 190 ? -10.047 11.815 11.839 1.00 98.50 190 ILE A N 1
ATOM 1420 C CA . ILE A 1 190 ? -9.105 10.930 12.523 1.00 98.50 190 ILE A CA 1
ATOM 1421 C C . ILE A 1 190 ? -7.703 11.529 12.445 1.00 98.50 190 ILE A C 1
ATOM 1423 O O . ILE A 1 190 ? -7.111 11.630 11.380 1.00 98.50 190 ILE A O 1
ATOM 1427 N N . ILE A 1 191 ? -7.154 11.903 13.594 1.00 98.62 191 ILE A N 1
ATOM 1428 C CA . ILE A 1 191 ? -5.833 12.516 13.721 1.00 98.62 191 ILE A CA 1
ATOM 1429 C C . ILE A 1 191 ? -4.957 11.604 14.580 1.00 98.62 191 ILE A C 1
ATOM 1431 O O . ILE A 1 191 ? -5.346 11.225 15.691 1.00 98.62 191 ILE A O 1
ATOM 1435 N N . GLY A 1 192 ? -3.797 11.241 14.048 1.00 98.44 192 GLY A N 1
ATOM 1436 C CA . GLY A 1 192 ? -2.785 10.419 14.689 1.00 98.44 192 GLY A CA 1
ATOM 1437 C C . GLY A 1 192 ? -1.991 11.126 15.792 1.00 98.44 192 GLY A C 1
ATOM 1438 O O . GLY A 1 192 ? -2.324 12.230 16.226 1.00 98.44 192 GLY A O 1
ATOM 1439 N N . ASP A 1 193 ? -0.980 10.428 16.305 1.00 97.75 193 ASP A N 1
ATOM 1440 C CA . ASP A 1 193 ? 0.014 10.873 17.278 1.00 97.75 193 ASP A CA 1
ATOM 1441 C C . ASP A 1 193 ? 1.414 10.953 16.638 1.00 97.75 193 ASP A C 1
ATOM 1443 O O . ASP A 1 193 ? 1.585 10.746 15.446 1.00 97.75 193 ASP A O 1
ATOM 1447 N N . ASP A 1 194 ? 2.452 11.247 17.428 1.00 97.44 194 ASP A N 1
ATOM 1448 C CA . ASP A 1 194 ? 3.842 11.319 16.933 1.00 97.44 194 ASP A CA 1
ATOM 1449 C C . ASP A 1 194 ? 4.458 9.942 16.561 1.00 97.44 194 ASP A C 1
ATOM 1451 O O . ASP A 1 194 ? 5.682 9.805 16.438 1.00 97.44 194 ASP A O 1
ATOM 1455 N N . SER A 1 195 ? 3.658 8.876 16.497 1.00 96.81 195 SER A N 1
ATOM 1456 C CA . SER A 1 195 ? 4.120 7.531 16.145 1.00 96.81 195 SER A CA 1
ATOM 1457 C C . SER A 1 195 ? 3.439 7.040 14.880 1.00 96.81 195 SER A C 1
ATOM 1459 O O . SER A 1 195 ? 2.306 7.391 14.621 1.00 96.81 195 SER A O 1
ATOM 1461 N N . ASN A 1 196 ? 4.030 6.027 14.245 1.00 97.94 196 ASN A N 1
ATOM 1462 C CA . ASN A 1 196 ? 3.410 5.310 13.133 1.00 97.94 196 ASN A CA 1
ATOM 1463 C C . ASN A 1 196 ? 1.988 4.828 13.479 1.00 97.94 196 ASN A C 1
ATOM 1465 O O . ASN A 1 196 ? 1.789 4.012 14.395 1.00 97.94 196 ASN A O 1
ATOM 1469 N N . ASN A 1 197 ? 1.004 5.316 12.740 1.00 98.38 197 ASN A N 1
ATOM 1470 C CA . ASN A 1 197 ? -0.415 5.082 12.919 1.00 98.38 197 ASN A CA 1
ATOM 1471 C C . ASN A 1 197 ? -1.053 4.459 11.674 1.00 98.38 197 ASN A C 1
ATOM 1473 O O . ASN A 1 197 ? -0.561 4.543 10.552 1.00 98.38 197 ASN A O 1
ATOM 1477 N N . GLY A 1 198 ? -2.181 3.784 11.887 1.00 97.81 198 GLY A N 1
ATOM 1478 C CA . GLY A 1 198 ? -3.050 3.305 10.816 1.00 97.81 198 GLY A CA 1
ATOM 1479 C C . GLY A 1 198 ? -4.431 3.935 10.927 1.00 97.81 198 GLY A C 1
ATOM 1480 O O . GLY A 1 198 ? -5.142 3.660 11.892 1.00 97.81 198 GLY A O 1
ATOM 1481 N N . LEU A 1 199 ? -4.827 4.740 9.949 1.00 98.19 199 LEU A N 1
ATOM 1482 C CA . LEU A 1 199 ? -6.074 5.504 9.963 1.00 98.19 199 LEU A CA 1
ATOM 1483 C C . LEU A 1 199 ? -6.997 4.999 8.844 1.00 98.19 199 LEU A C 1
ATOM 1485 O O . LEU A 1 199 ? -6.577 4.883 7.693 1.00 98.19 199 LEU A O 1
ATOM 1489 N N . TYR A 1 200 ? -8.231 4.626 9.190 1.00 96.06 200 TYR A N 1
ATOM 1490 C CA . TYR A 1 200 ? -9.170 3.938 8.295 1.00 96.06 200 TYR A CA 1
ATOM 1491 C C . TYR A 1 200 ? -10.572 4.543 8.436 1.00 96.06 200 TYR A C 1
ATOM 1493 O O . TYR A 1 200 ? -11.231 4.217 9.416 1.00 96.06 200 TYR A O 1
ATOM 1501 N N . ALA A 1 201 ? -11.057 5.348 7.492 1.00 88.31 201 ALA A N 1
ATOM 1502 C CA . ALA A 1 201 ? -12.337 6.059 7.662 1.00 88.31 201 ALA A CA 1
ATOM 1503 C C . ALA A 1 201 ? -13.545 5.513 6.862 1.00 88.31 201 ALA A C 1
ATOM 1505 O O . ALA A 1 201 ? -14.680 5.767 7.223 1.00 88.31 201 ALA A O 1
ATOM 1506 N N . LEU A 1 202 ? -13.325 4.548 5.957 1.00 91.44 202 LEU A N 1
ATOM 1507 C CA . LEU A 1 202 ? -14.388 3.842 5.213 1.00 91.44 202 LEU A CA 1
ATOM 1508 C C . LEU A 1 202 ? -15.141 4.762 4.225 1.00 91.44 202 LEU A C 1
ATOM 1510 O O . LEU A 1 202 ? -14.508 5.302 3.331 1.00 91.44 202 LEU A O 1
ATOM 1514 N N . ASP A 1 203 ? -16.478 4.817 4.281 1.00 93.62 203 ASP A N 1
ATOM 1515 C CA . ASP A 1 203 ? -17.299 5.682 3.419 1.00 93.62 203 ASP A CA 1
ATOM 1516 C C . ASP A 1 203 ? -17.560 7.017 4.146 1.00 93.62 203 ASP A C 1
ATOM 1518 O O . ASP A 1 203 ? -17.839 6.990 5.339 1.00 93.62 203 ASP A O 1
ATOM 1522 N N . GLY A 1 204 ? -17.636 8.138 3.429 1.00 95.19 204 GLY A N 1
ATOM 1523 C CA . GLY A 1 204 ? -17.846 9.470 4.010 1.00 95.19 204 GLY A CA 1
ATOM 1524 C C . GLY A 1 204 ? -16.846 10.481 3.454 1.00 95.19 204 GLY A C 1
ATOM 1525 O O . GLY A 1 204 ? -15.865 10.093 2.832 1.00 95.19 204 GLY A O 1
ATOM 1526 N N . ASP A 1 205 ? -17.110 11.776 3.640 1.00 97.19 205 ASP A N 1
ATOM 1527 C CA . ASP A 1 205 ? -16.100 12.809 3.374 1.00 97.19 205 ASP A CA 1
ATOM 1528 C C . ASP A 1 205 ? -15.174 12.900 4.601 1.00 97.19 205 ASP A C 1
ATOM 1530 O O . ASP A 1 205 ? -15.492 13.588 5.577 1.00 97.19 205 ASP A O 1
ATOM 1534 N N . ASP A 1 206 ? -14.047 12.187 4.574 1.00 98.00 206 ASP A N 1
ATOM 1535 C CA . ASP A 1 206 ? -13.214 11.986 5.761 1.00 98.00 206 ASP A CA 1
ATOM 1536 C C . ASP A 1 206 ? -11.997 12.914 5.829 1.00 98.00 206 ASP A C 1
ATOM 1538 O O . ASP A 1 206 ? -11.432 13.345 4.824 1.00 98.00 206 ASP A O 1
ATOM 1542 N N . HIS A 1 207 ? -11.535 13.196 7.047 1.00 98.00 207 HIS A N 1
ATOM 1543 C CA . HIS A 1 207 ? -10.320 13.965 7.318 1.00 98.00 207 HIS A CA 1
ATOM 1544 C C . HIS A 1 207 ? -9.335 13.116 8.116 1.00 98.00 207 HIS A C 1
ATOM 1546 O O . HIS A 1 207 ? -9.541 12.896 9.310 1.00 98.00 207 HIS A O 1
ATOM 1552 N N . LEU A 1 208 ? -8.233 12.691 7.493 1.00 98.62 208 LEU A N 1
ATOM 1553 C CA . LEU A 1 208 ? -7.160 11.919 8.122 1.00 98.62 208 LEU A CA 1
ATOM 1554 C C . LEU A 1 208 ? -5.858 12.723 8.187 1.00 98.62 208 LEU A C 1
ATOM 1556 O O . LEU A 1 208 ? -5.369 13.190 7.162 1.00 98.62 208 LEU A O 1
ATOM 1560 N N . GLU A 1 209 ? -5.273 12.835 9.380 1.00 98.62 209 GLU A N 1
ATOM 1561 C CA . GLU A 1 209 ? -3.928 13.397 9.585 1.00 98.62 209 GLU A CA 1
ATOM 1562 C C . GLU A 1 209 ? -3.048 12.368 10.301 1.00 98.62 209 GLU A C 1
ATOM 1564 O O . GLU A 1 209 ? -3.382 11.965 11.413 1.00 98.62 209 GLU A O 1
ATOM 1569 N N . GLY A 1 210 ? -1.941 11.946 9.690 1.00 98.50 210 GLY A N 1
ATOM 1570 C CA . GLY A 1 210 ? -0.982 10.999 10.270 1.00 98.50 210 GLY A CA 1
ATOM 1571 C C . GLY A 1 210 ? -0.247 11.585 11.474 1.00 98.50 210 GLY A C 1
ATOM 1572 O O . GLY A 1 210 ? -0.295 11.028 12.567 1.00 98.50 210 GLY A O 1
ATOM 1573 N N . GLY A 1 211 ? 0.305 12.788 11.308 1.00 98.38 211 GLY A N 1
ATOM 1574 C CA . GLY A 1 211 ? 1.052 13.474 12.357 1.00 98.38 211 GLY A CA 1
ATOM 1575 C C . GLY A 1 211 ? 2.549 13.311 12.139 1.00 98.38 211 GLY A C 1
ATOM 1576 O O . GLY A 1 211 ? 3.098 13.906 11.214 1.00 98.38 211 GLY A O 1
ATOM 1577 N N . ALA A 1 212 ? 3.238 12.590 13.021 1.00 98.25 212 ALA A N 1
ATOM 1578 C CA . ALA A 1 212 ? 4.634 12.236 12.794 1.00 98.25 212 ALA A CA 1
ATOM 1579 C C . ALA A 1 212 ? 4.823 10.721 12.840 1.00 98.25 212 ALA A C 1
ATOM 1581 O O . ALA A 1 212 ? 4.152 10.028 13.591 1.00 98.25 212 ALA A O 1
ATOM 1582 N N . GLY A 1 213 ? 5.836 10.221 12.138 1.00 98.25 213 GLY A N 1
ATOM 1583 C CA . GLY A 1 213 ? 6.052 8.784 11.994 1.00 98.25 213 GLY A CA 1
ATOM 1584 C C . GLY A 1 213 ? 5.691 8.333 10.588 1.00 98.25 213 GLY A C 1
ATOM 1585 O O . GLY A 1 213 ? 5.409 9.151 9.734 1.00 98.25 213 GLY A O 1
ATOM 1586 N N . ASP A 1 214 ? 5.796 7.032 10.329 1.00 98.50 214 ASP A N 1
ATOM 1587 C CA . ASP A 1 214 ? 5.441 6.479 9.018 1.00 98.50 214 ASP A CA 1
ATOM 1588 C C . ASP A 1 214 ? 4.007 5.938 9.079 1.00 98.50 214 ASP A C 1
ATOM 1590 O O . ASP A 1 214 ? 3.771 4.851 9.634 1.00 98.50 214 ASP A O 1
ATOM 1594 N N . ASP A 1 215 ? 3.064 6.691 8.524 1.00 98.62 215 ASP A N 1
ATOM 1595 C CA . ASP A 1 215 ? 1.630 6.504 8.702 1.00 98.62 215 ASP A CA 1
ATOM 1596 C C . ASP A 1 215 ? 0.949 5.851 7.501 1.00 98.62 215 ASP A C 1
ATOM 1598 O O . ASP A 1 215 ? 1.351 5.965 6.339 1.00 98.62 215 ASP A O 1
ATOM 1602 N N . TRP A 1 216 ? -0.120 5.108 7.785 1.00 97.69 216 TRP A N 1
ATOM 1603 C CA . TRP A 1 216 ? -0.957 4.464 6.778 1.00 97.69 216 TRP A CA 1
ATOM 1604 C C . TRP A 1 216 ? -2.347 5.081 6.783 1.00 97.69 216 TRP A C 1
ATOM 1606 O O . TRP A 1 216 ? -3.138 4.809 7.686 1.00 97.69 216 TRP A O 1
ATOM 1616 N N . LEU A 1 217 ? -2.653 5.843 5.737 1.00 98.38 217 LEU A N 1
ATOM 1617 C CA . LEU A 1 217 ? -3.934 6.507 5.540 1.00 98.3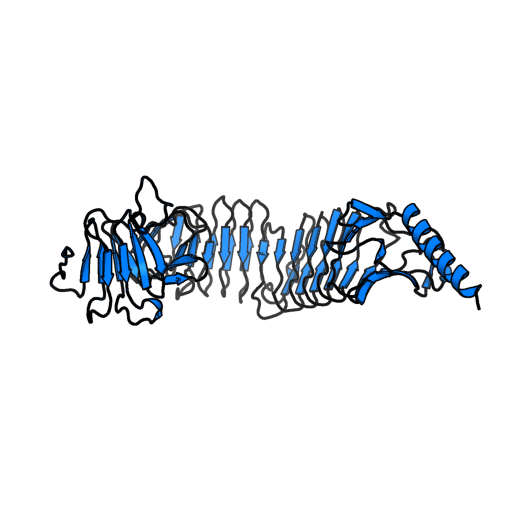8 217 LEU A CA 1
ATOM 1618 C C . LEU A 1 217 ? -4.733 5.719 4.504 1.00 98.38 217 LEU A C 1
ATOM 1620 O O . LEU A 1 217 ? -4.299 5.515 3.370 1.00 98.38 217 LEU A O 1
ATOM 1624 N N . ASN A 1 218 ? -5.884 5.198 4.909 1.00 93.81 218 ASN A N 1
ATOM 1625 C CA . ASN A 1 218 ? -6.679 4.311 4.078 1.00 93.81 218 ASN A CA 1
ATOM 1626 C C . ASN A 1 218 ? -8.034 4.944 3.762 1.00 93.81 218 ASN A C 1
ATOM 1628 O O . ASN A 1 218 ? -8.889 5.034 4.644 1.00 93.81 218 ASN A O 1
ATOM 1632 N N . ALA A 1 219 ? -8.202 5.308 2.493 1.00 79.88 219 ALA A N 1
ATOM 1633 C CA . ALA A 1 219 ? -9.305 6.114 1.970 1.00 79.88 219 ALA A CA 1
ATOM 1634 C C . ALA A 1 219 ? -10.132 5.365 0.911 1.00 79.88 219 ALA A C 1
ATOM 1636 O O . ALA A 1 219 ? -10.707 5.948 0.004 1.00 79.88 219 ALA A O 1
ATOM 1637 N N . TYR A 1 220 ? -10.158 4.031 0.976 1.00 81.56 220 TYR A N 1
ATOM 1638 C CA . TYR A 1 220 ? -11.092 3.267 0.151 1.00 81.56 220 TYR A CA 1
ATOM 1639 C C . TYR A 1 220 ? -12.528 3.530 0.619 1.00 81.56 220 TYR A C 1
ATOM 1641 O O . TYR A 1 220 ? -12.813 3.405 1.809 1.00 81.56 220 TYR A O 1
ATOM 1649 N N . GLY A 1 221 ? -13.434 3.777 -0.320 1.00 84.69 221 GLY A N 1
ATOM 1650 C CA . GLY A 1 221 ? -14.796 4.192 -0.001 1.00 84.69 221 GLY A CA 1
ATOM 1651 C C . GLY A 1 221 ? -15.240 5.333 -0.901 1.00 84.69 221 GLY A C 1
ATOM 1652 O O . GLY A 1 221 ? -14.526 5.727 -1.817 1.00 84.69 221 GLY A O 1
ATOM 1653 N N . SER A 1 222 ? -16.462 5.812 -0.698 1.00 86.38 222 SER A N 1
ATOM 1654 C CA . SER A 1 222 ? -16.939 7.024 -1.372 1.00 86.38 222 SER A CA 1
ATOM 1655 C C . SER A 1 222 ? -16.704 8.259 -0.515 1.00 86.38 222 SER A C 1
ATOM 1657 O O . SER A 1 222 ? -17.028 8.187 0.662 1.00 86.38 222 SER A O 1
ATOM 1659 N N . GLY A 1 223 ? -16.354 9.384 -1.131 1.00 92.06 223 GLY A N 1
ATOM 1660 C CA . GLY A 1 223 ? -16.303 10.701 -0.491 1.00 92.06 223 GLY A CA 1
ATOM 1661 C C . GLY A 1 223 ? -15.098 11.498 -0.972 1.00 92.06 223 GLY A C 1
ATOM 1662 O O . GLY A 1 223 ? -14.196 10.920 -1.571 1.00 92.06 223 GLY A O 1
ATOM 1663 N N . ASP A 1 224 ? -15.116 12.807 -0.739 1.00 96.06 224 ASP A N 1
ATOM 1664 C CA . ASP A 1 224 ? -13.993 13.698 -1.042 1.00 96.06 224 ASP A CA 1
ATOM 1665 C C . ASP A 1 224 ? -13.111 13.813 0.219 1.00 96.06 224 ASP A C 1
ATOM 1667 O O . ASP A 1 224 ? -13.422 14.589 1.130 1.00 96.06 224 ASP A O 1
ATOM 1671 N N . ASN A 1 225 ? -12.015 13.051 0.301 1.00 97.56 225 ASN A N 1
ATOM 1672 C CA . ASN A 1 225 ? -11.233 12.933 1.537 1.00 97.56 225 ASN A CA 1
ATOM 1673 C C . ASN A 1 225 ? -10.091 13.956 1.636 1.00 97.56 225 ASN A C 1
ATOM 1675 O O . ASN A 1 225 ? -9.451 14.316 0.649 1.00 97.56 225 ASN A O 1
ATOM 1679 N N . TYR A 1 226 ? -9.756 14.387 2.851 1.00 98.31 226 TYR A N 1
ATOM 1680 C CA . TYR A 1 226 ? -8.513 15.097 3.164 1.00 98.31 226 TYR A CA 1
ATOM 1681 C C . TYR A 1 226 ? -7.532 14.137 3.840 1.00 98.31 226 TYR A C 1
ATOM 1683 O O . TYR A 1 226 ? -7.827 13.607 4.906 1.00 98.31 226 TYR A O 1
ATOM 1691 N N . LEU A 1 227 ? -6.370 13.910 3.227 1.00 98.50 227 LEU A N 1
ATOM 1692 C CA . LEU A 1 227 ? -5.401 12.889 3.628 1.00 98.50 227 LEU A CA 1
ATOM 1693 C C . LEU A 1 227 ? -4.016 13.528 3.761 1.00 98.50 227 LEU A C 1
ATOM 1695 O O . LEU A 1 227 ? -3.336 13.750 2.760 1.00 98.50 227 LEU A O 1
ATOM 1699 N N . ASP A 1 228 ? -3.607 13.833 4.990 1.00 98.75 228 ASP A N 1
ATOM 1700 C CA . ASP A 1 228 ? -2.321 14.464 5.303 1.00 98.75 228 ASP A CA 1
ATOM 1701 C C . ASP A 1 228 ? -1.409 13.495 6.055 1.00 98.75 228 ASP A C 1
ATOM 1703 O O . ASP A 1 228 ? -1.700 13.138 7.194 1.00 98.75 228 ASP A O 1
ATOM 1707 N N . GLY A 1 229 ? -0.311 13.056 5.441 1.00 98.56 229 GLY A N 1
ATOM 1708 C CA . GLY A 1 229 ? 0.660 12.182 6.109 1.00 98.56 229 GLY A CA 1
ATOM 1709 C C . GLY A 1 229 ? 1.376 12.878 7.268 1.00 98.56 229 GLY A C 1
ATOM 1710 O O . GLY A 1 229 ? 1.598 12.290 8.321 1.00 98.56 229 GLY A O 1
ATOM 1711 N N . GLY A 1 230 ? 1.613 14.186 7.150 1.00 98.56 230 GLY A N 1
ATOM 1712 C CA . GLY A 1 230 ? 2.421 14.935 8.102 1.00 98.56 230 GLY A CA 1
ATOM 1713 C C . GLY A 1 230 ? 3.923 14.744 7.870 1.00 98.56 230 GLY A C 1
ATOM 1714 O O . GLY A 1 230 ? 4.437 15.095 6.810 1.00 98.56 230 GLY A O 1
ATOM 1715 N N . THR A 1 231 ? 4.676 14.337 8.895 1.00 98.44 231 THR A N 1
ATOM 1716 C CA . THR A 1 231 ? 6.127 14.124 8.776 1.00 98.44 231 THR A CA 1
ATOM 1717 C C . THR A 1 231 ? 6.49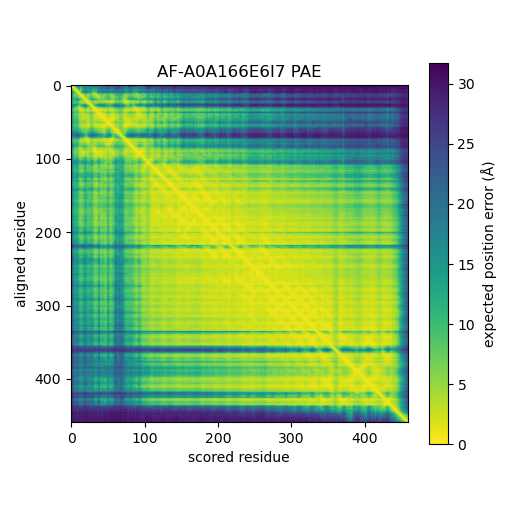4 12.656 8.889 1.00 98.44 231 THR A C 1
ATOM 1719 O O . THR A 1 231 ? 6.344 12.078 9.961 1.00 98.44 231 THR A O 1
ATOM 1722 N N . GLY A 1 232 ? 7.194 12.130 7.894 1.00 98.00 232 GLY A N 1
ATOM 1723 C CA . GLY A 1 232 ? 7.720 10.776 7.946 1.00 98.00 232 GLY A CA 1
ATOM 1724 C C . GLY A 1 232 ? 7.766 10.189 6.555 1.00 98.00 232 GLY A C 1
ATOM 1725 O O . GLY A 1 232 ? 8.252 10.851 5.641 1.00 98.00 232 GLY A O 1
ATOM 1726 N N . ASN A 1 233 ? 7.368 8.929 6.433 1.00 98.31 233 ASN A N 1
ATOM 1727 C CA . ASN A 1 233 ? 7.256 8.239 5.161 1.00 98.31 233 ASN A CA 1
ATOM 1728 C C . ASN A 1 233 ? 5.874 7.584 5.067 1.00 98.31 233 ASN A C 1
ATOM 1730 O O . ASN A 1 233 ? 5.673 6.434 5.473 1.00 98.31 233 ASN A O 1
ATOM 1734 N N . ASP A 1 234 ? 4.929 8.343 4.531 1.00 98.75 234 ASP A N 1
ATOM 1735 C CA . ASP A 1 234 ? 3.504 8.108 4.674 1.00 98.75 234 ASP A CA 1
ATOM 1736 C C . ASP A 1 234 ? 2.922 7.440 3.432 1.00 98.75 234 ASP A C 1
ATOM 1738 O O . ASP A 1 234 ? 3.404 7.570 2.304 1.00 98.75 234 ASP A O 1
ATOM 1742 N N . THR A 1 235 ? 1.904 6.609 3.635 1.00 98.62 235 THR A N 1
ATOM 1743 C CA . THR A 1 235 ? 1.303 5.809 2.565 1.00 98.62 235 THR A CA 1
ATOM 1744 C C . THR A 1 235 ? -0.200 6.006 2.511 1.00 98.62 235 THR A C 1
ATOM 1746 O O . THR A 1 235 ? -0.904 5.577 3.429 1.00 98.62 235 THR A O 1
ATOM 1749 N N . VAL A 1 236 ? -0.697 6.499 1.375 1.00 98.12 236 VAL A N 1
ATOM 1750 C CA . VAL A 1 236 ? -2.123 6.430 1.038 1.00 98.12 236 VAL A CA 1
ATOM 1751 C C . VAL A 1 236 ? -2.463 5.096 0.369 1.00 98.12 236 VAL A C 1
ATOM 1753 O O . VAL A 1 236 ? -1.663 4.532 -0.388 1.00 98.12 236 VAL A O 1
ATOM 1756 N N . ARG A 1 237 ? -3.639 4.538 0.673 1.00 95.31 237 ARG A N 1
ATOM 1757 C CA . ARG A 1 237 ? -4.031 3.191 0.236 1.00 95.31 237 ARG A CA 1
ATOM 1758 C C . ARG A 1 237 ? -5.460 3.120 -0.281 1.00 95.31 237 ARG A C 1
ATOM 1760 O O . ARG A 1 237 ? -6.389 3.501 0.420 1.00 95.31 237 ARG A O 1
ATOM 1767 N N . TYR A 1 238 ? -5.603 2.460 -1.428 1.00 95.81 238 TYR A N 1
ATOM 1768 C CA . TYR A 1 238 ? -6.864 2.187 -2.127 1.00 95.81 238 TYR A CA 1
ATOM 1769 C C . TYR A 1 238 ? -7.100 0.679 -2.321 1.00 95.81 238 TYR A C 1
ATOM 1771 O O . TYR A 1 238 ? -7.861 0.227 -3.171 1.00 95.81 238 TYR A O 1
ATOM 1779 N N . ARG A 1 239 ? -6.445 -0.161 -1.507 1.00 93.06 239 ARG A N 1
ATOM 1780 C CA . ARG A 1 239 ? -6.394 -1.625 -1.695 1.00 93.06 239 ARG A CA 1
ATOM 1781 C C . ARG A 1 239 ? -7.757 -2.299 -1.842 1.00 93.06 239 ARG A C 1
ATOM 1783 O O . ARG A 1 239 ? -7.871 -3.322 -2.519 1.00 93.06 239 ARG A O 1
ATOM 1790 N N . TRP A 1 240 ? -8.772 -1.788 -1.157 1.00 92.56 240 TRP A N 1
ATOM 1791 C CA . TRP A 1 240 ? -10.117 -2.365 -1.141 1.00 92.56 240 TRP A CA 1
ATOM 1792 C C . TRP A 1 240 ? -11.118 -1.607 -2.009 1.00 92.56 240 TRP A C 1
ATOM 1794 O O . TRP A 1 240 ? -12.319 -1.877 -1.913 1.00 92.56 240 TRP A O 1
ATOM 1804 N N . SER A 1 241 ? -10.631 -0.717 -2.874 1.00 94.19 241 SER A N 1
ATOM 1805 C CA . SER A 1 241 ? -11.459 -0.031 -3.850 1.00 94.19 241 SER A CA 1
ATOM 1806 C C . SER A 1 241 ? -12.240 -1.011 -4.712 1.00 94.19 241 SER A C 1
ATOM 1808 O O . SER A 1 241 ? -11.800 -2.125 -5.016 1.00 94.19 241 SER A O 1
ATOM 1810 N N . LYS A 1 242 ? -13.467 -0.614 -5.057 1.00 93.50 242 LYS A N 1
ATOM 1811 C CA . LYS A 1 242 ? -14.417 -1.447 -5.819 1.00 93.50 242 LYS A CA 1
ATOM 1812 C C . LYS A 1 242 ? -14.322 -1.208 -7.332 1.00 93.50 242 LYS A C 1
ATOM 1814 O O . LYS A 1 242 ? -15.099 -1.800 -8.083 1.00 93.50 242 LYS A O 1
ATOM 1819 N N . SER A 1 243 ? -13.379 -0.378 -7.760 1.00 95.75 243 SER A N 1
ATOM 1820 C CA . SER A 1 243 ? -13.007 -0.084 -9.142 1.00 95.75 243 SER A CA 1
ATOM 1821 C C . SER A 1 243 ? -11.534 0.321 -9.207 1.00 95.75 243 SER A C 1
ATOM 1823 O O . SER A 1 243 ? -10.906 0.496 -8.164 1.00 95.75 243 SER A O 1
ATOM 1825 N N . ALA A 1 244 ? -11.022 0.488 -10.427 1.00 97.44 244 ALA A N 1
ATOM 1826 C CA . ALA A 1 244 ? -9.726 1.113 -10.665 1.00 97.44 244 ALA A CA 1
ATOM 1827 C C . ALA A 1 244 ? -9.669 2.521 -10.064 1.00 97.44 244 ALA A C 1
ATOM 1829 O O . ALA A 1 244 ? -10.686 3.227 -10.044 1.00 97.44 244 ALA A O 1
ATOM 1830 N N . VAL A 1 245 ? -8.476 2.921 -9.637 1.00 97.88 245 VAL A N 1
ATOM 1831 C CA . VAL A 1 245 ? -8.159 4.270 -9.174 1.00 97.88 245 VAL A CA 1
ATOM 1832 C C . VAL A 1 245 ? -7.141 4.931 -10.094 1.00 97.88 245 VAL A C 1
ATOM 1834 O O . VAL A 1 245 ? -6.219 4.293 -10.606 1.00 97.88 245 VAL A O 1
ATOM 1837 N N . THR A 1 246 ? -7.304 6.237 -10.294 1.00 98.56 246 THR A N 1
ATOM 1838 C CA . THR A 1 246 ? -6.231 7.087 -10.813 1.00 98.56 246 THR A CA 1
ATOM 1839 C C . THR A 1 246 ? -5.747 7.971 -9.678 1.00 98.56 246 THR A C 1
ATOM 1841 O O . THR A 1 246 ? -6.549 8.689 -9.091 1.00 98.56 246 THR A O 1
ATOM 1844 N N . VAL A 1 247 ? -4.453 7.928 -9.374 1.00 98.56 247 VAL A N 1
ATOM 1845 C CA . VAL A 1 247 ? -3.819 8.739 -8.330 1.00 98.56 247 VAL A CA 1
ATOM 1846 C C . VAL A 1 247 ? -2.643 9.488 -8.935 1.00 98.56 247 VAL A C 1
ATOM 1848 O O . VAL A 1 247 ? -1.751 8.888 -9.529 1.00 98.56 247 VAL A O 1
ATOM 1851 N N . ASN A 1 248 ? -2.622 10.805 -8.779 1.00 98.56 248 ASN A N 1
ATOM 1852 C CA . ASN A 1 248 ? -1.542 11.663 -9.236 1.00 98.56 248 ASN A CA 1
ATOM 1853 C C . ASN A 1 248 ? -1.136 12.625 -8.116 1.00 98.56 248 ASN A C 1
ATOM 1855 O O . ASN A 1 248 ? -1.883 13.547 -7.791 1.00 98.56 248 ASN A O 1
ATOM 1859 N N . LEU A 1 249 ? 0.056 12.431 -7.546 1.00 98.38 249 LEU A N 1
ATOM 1860 C CA . LEU A 1 249 ? 0.535 13.250 -6.426 1.00 98.38 249 LEU A CA 1
ATOM 1861 C C . LEU A 1 249 ? 0.810 14.715 -6.827 1.00 98.38 249 LEU A C 1
ATOM 1863 O O . LEU A 1 249 ? 0.680 15.619 -6.002 1.00 98.38 249 LEU A O 1
ATOM 1867 N N . VAL A 1 250 ? 1.103 14.980 -8.107 1.00 96.56 250 VAL A N 1
ATOM 1868 C CA . VAL A 1 250 ? 1.431 16.324 -8.626 1.00 96.56 250 VAL A CA 1
ATOM 1869 C C . VAL A 1 250 ? 0.189 17.122 -9.029 1.00 96.56 250 VAL A C 1
ATOM 1871 O O . VAL A 1 250 ? 0.047 18.301 -8.704 1.00 96.56 250 VAL A O 1
ATOM 1874 N N . ASP A 1 251 ? -0.695 16.500 -9.802 1.00 97.50 251 ASP A N 1
ATOM 1875 C CA . ASP A 1 251 ? -1.897 17.088 -10.387 1.00 97.50 251 ASP A CA 1
ATOM 1876 C C . ASP A 1 251 ? -3.115 16.271 -9.965 1.00 97.50 251 ASP A C 1
ATOM 1878 O O . ASP A 1 251 ? -3.712 15.543 -10.759 1.00 97.50 251 ASP A O 1
ATOM 1882 N N . GLN A 1 252 ? -3.482 16.435 -8.696 1.00 97.25 252 GLN A N 1
ATOM 1883 C CA . GLN A 1 252 ? -4.589 15.729 -8.045 1.00 97.25 252 GLN A CA 1
ATOM 1884 C C . GLN A 1 252 ? -5.950 16.003 -8.708 1.00 97.25 252 GLN A C 1
ATOM 1886 O O . GLN A 1 252 ? -6.902 15.264 -8.501 1.00 97.25 252 GLN A O 1
ATOM 1891 N N . THR A 1 253 ? -6.050 17.002 -9.601 1.00 97.12 253 THR A N 1
ATOM 1892 C CA . THR A 1 253 ? -7.257 17.215 -10.426 1.00 97.12 253 THR A CA 1
ATOM 1893 C C . THR A 1 253 ? -7.505 16.108 -11.456 1.00 97.12 253 THR A C 1
ATOM 1895 O O . THR A 1 253 ? -8.544 16.110 -12.117 1.00 97.12 253 THR A O 1
ATOM 1898 N N . LYS A 1 254 ? -6.541 15.196 -11.622 1.00 97.62 254 LYS A N 1
ATOM 1899 C CA . LYS A 1 254 ? -6.635 13.995 -12.457 1.00 97.62 254 LYS A CA 1
ATOM 1900 C C . LYS A 1 254 ? -6.995 12.740 -11.675 1.00 97.62 254 LYS A C 1
ATOM 1902 O O . LYS A 1 254 ? -7.044 11.680 -12.295 1.00 97.62 254 LYS A O 1
ATOM 1907 N N . ASN A 1 255 ? -7.158 12.825 -10.358 1.00 97.75 255 ASN A N 1
ATOM 1908 C CA . ASN A 1 255 ? -7.536 11.647 -9.604 1.00 97.75 255 ASN A CA 1
ATOM 1909 C C . ASN A 1 255 ? -8.933 11.180 -10.039 1.00 97.75 255 ASN A C 1
ATOM 1911 O O . ASN A 1 255 ? -9.791 11.993 -10.380 1.00 97.75 255 ASN A O 1
ATOM 1915 N N . GLU A 1 256 ? -9.133 9.866 -10.087 1.00 97.31 256 GLU A N 1
ATOM 1916 C CA . GLU A 1 256 ? -10.388 9.233 -10.506 1.00 97.31 256 GLU A CA 1
ATOM 1917 C C . GLU A 1 256 ? -10.656 7.980 -9.659 1.00 97.31 256 GLU A C 1
ATOM 1919 O O . GLU A 1 256 ? -9.740 7.393 -9.076 1.00 97.31 256 GLU A O 1
ATOM 1924 N N . GLY A 1 257 ? -11.906 7.514 -9.655 1.00 95.62 257 GLY A N 1
ATOM 1925 C CA . GLY A 1 257 ? -12.320 6.363 -8.851 1.00 95.62 257 GLY A CA 1
ATOM 1926 C C . GLY A 1 257 ? -12.513 6.768 -7.394 1.00 95.62 257 GLY A C 1
ATOM 1927 O O . GLY A 1 257 ? -13.034 7.845 -7.136 1.00 95.62 257 GLY A O 1
ATOM 1928 N N . ASP A 1 258 ? -12.083 5.924 -6.459 1.00 95.62 258 ASP A N 1
ATOM 1929 C CA . ASP A 1 258 ? -12.144 6.243 -5.024 1.00 95.62 258 ASP A CA 1
ATOM 1930 C C . ASP A 1 258 ? -11.172 7.374 -4.628 1.00 95.62 258 ASP A C 1
ATOM 1932 O O . ASP A 1 258 ? -11.276 7.881 -3.527 1.00 95.62 258 ASP A O 1
ATOM 1936 N N . ALA A 1 259 ? -10.249 7.775 -5.512 1.00 96.56 259 ALA A N 1
ATOM 1937 C CA . ALA A 1 259 ? -9.367 8.925 -5.297 1.00 96.56 259 ALA A CA 1
ATOM 1938 C C . ALA A 1 259 ? -9.934 10.245 -5.868 1.00 96.56 259 ALA A C 1
ATOM 1940 O O . ALA A 1 259 ? -9.299 11.294 -5.736 1.00 96.56 259 ALA A O 1
ATOM 1941 N N . ASP A 1 260 ? -11.068 10.209 -6.584 1.00 96.81 260 ASP A N 1
ATOM 1942 C CA . ASP A 1 260 ? -11.704 11.417 -7.137 1.00 96.81 260 ASP A CA 1
ATOM 1943 C C . ASP A 1 260 ? -12.139 12.341 -5.994 1.00 96.81 260 ASP A C 1
ATOM 1945 O O . ASP A 1 260 ? -12.799 11.898 -5.065 1.00 96.81 260 ASP A O 1
ATOM 1949 N N . GLY A 1 261 ? -11.770 13.620 -6.065 1.00 95.62 261 GLY A N 1
ATOM 1950 C CA . GLY A 1 261 ? -12.066 14.597 -5.011 1.00 95.62 261 GLY A CA 1
ATOM 1951 C C . GLY A 1 261 ? -11.085 14.608 -3.832 1.00 95.62 261 GLY A C 1
ATOM 1952 O O . GLY A 1 261 ? -11.014 15.625 -3.135 1.00 95.62 261 GLY A O 1
ATOM 1953 N N . ASP A 1 262 ? -10.269 13.564 -3.662 1.00 97.44 262 ASP A N 1
ATOM 1954 C CA . ASP A 1 262 ? -9.300 13.488 -2.569 1.00 97.44 262 ASP A CA 1
ATOM 1955 C C . ASP A 1 262 ? -8.232 14.587 -2.649 1.00 97.44 262 ASP A C 1
ATOM 1957 O O . ASP A 1 262 ? -7.689 14.920 -3.707 1.00 97.44 262 ASP A O 1
ATOM 1961 N N . THR A 1 263 ? -7.884 15.120 -1.481 1.00 98.06 263 THR A N 1
ATOM 1962 C CA . THR A 1 263 ? -6.760 16.027 -1.260 1.00 98.06 263 THR A CA 1
ATOM 1963 C C . THR A 1 263 ? -5.655 15.284 -0.520 1.00 98.06 263 THR A C 1
ATOM 1965 O O . THR A 1 263 ? -5.786 14.987 0.664 1.00 98.06 263 THR A O 1
ATOM 1968 N N . LEU A 1 264 ? -4.549 15.024 -1.213 1.00 98.38 264 LEU A N 1
ATOM 1969 C CA . LEU A 1 264 ? -3.366 14.336 -0.697 1.00 98.38 264 LEU A CA 1
ATOM 1970 C C . LEU A 1 264 ? -2.302 15.362 -0.293 1.00 98.38 264 LEU A C 1
ATOM 1972 O O . LEU A 1 264 ? -1.897 16.201 -1.102 1.00 98.38 264 LEU A O 1
ATOM 1976 N N . VAL A 1 265 ? -1.837 15.308 0.950 1.00 98.44 265 VAL A N 1
ATOM 1977 C CA . VAL A 1 265 ? -0.846 16.233 1.512 1.00 98.44 265 VAL A CA 1
ATOM 1978 C C . VAL A 1 265 ? 0.248 15.421 2.198 1.00 98.44 265 VAL A C 1
ATOM 1980 O O . VAL A 1 265 ? -0.053 14.508 2.953 1.00 98.44 265 VAL A O 1
ATOM 1983 N N . SER A 1 266 ? 1.517 15.741 1.927 1.00 98.25 266 SER A N 1
ATOM 1984 C CA . SER A 1 266 ? 2.670 15.060 2.546 1.00 98.25 266 SER A CA 1
ATOM 1985 C C . SER A 1 266 ? 2.587 13.526 2.424 1.00 98.25 266 SER A C 1
ATOM 1987 O O . SER A 1 266 ? 2.615 12.818 3.420 1.00 98.25 266 SER A O 1
ATOM 1989 N N . ILE A 1 267 ? 2.366 13.019 1.205 1.00 98.62 267 ILE A N 1
ATOM 1990 C CA . ILE A 1 267 ? 2.248 11.582 0.932 1.00 98.62 267 ILE A CA 1
ATOM 1991 C C . ILE A 1 267 ? 3.415 11.150 0.054 1.00 98.62 267 ILE A C 1
ATOM 1993 O O . ILE A 1 267 ? 3.485 11.550 -1.104 1.00 98.62 267 ILE A O 1
ATOM 1997 N N . GLU A 1 268 ? 4.279 10.276 0.563 1.00 98.38 268 GLU A N 1
ATOM 1998 C CA . GLU A 1 268 ? 5.400 9.744 -0.217 1.00 98.38 268 GLU A CA 1
ATOM 1999 C C . GLU A 1 268 ? 5.010 8.504 -1.027 1.00 98.38 268 GLU A C 1
ATOM 2001 O O . GLU A 1 268 ? 5.633 8.213 -2.046 1.00 98.38 268 GLU A O 1
ATOM 2006 N N . ASN A 1 269 ? 4.001 7.737 -0.600 1.00 98.69 269 ASN A N 1
ATOM 2007 C CA . ASN A 1 269 ? 3.705 6.443 -1.216 1.00 98.69 269 ASN A CA 1
ATOM 2008 C C . ASN A 1 269 ? 2.228 6.211 -1.512 1.00 98.69 269 ASN A C 1
ATOM 2010 O O . ASN A 1 269 ? 1.347 6.607 -0.749 1.00 98.69 269 ASN A O 1
ATOM 2014 N N . VAL A 1 270 ? 1.969 5.435 -2.567 1.00 98.69 270 VAL A N 1
ATOM 2015 C CA . VAL A 1 270 ? 0.615 5.097 -3.014 1.00 98.69 270 VAL A CA 1
ATOM 2016 C C . VAL A 1 270 ? 0.476 3.598 -3.235 1.00 98.69 270 VAL A C 1
ATOM 2018 O O . VAL A 1 270 ? 1.265 2.960 -3.932 1.00 98.69 270 VAL A O 1
ATOM 2021 N N . MET A 1 271 ? -0.578 3.032 -2.661 1.00 98.38 271 MET A N 1
ATOM 2022 C CA . MET A 1 271 ? -1.006 1.658 -2.891 1.00 98.38 271 MET A CA 1
ATOM 2023 C C . MET A 1 271 ? -2.321 1.636 -3.668 1.00 98.38 271 MET A C 1
ATOM 2025 O O . MET A 1 271 ? -3.343 2.063 -3.128 1.00 98.38 271 MET A O 1
ATOM 2029 N N . GLY A 1 272 ? -2.291 1.085 -4.879 1.00 97.56 272 GLY A N 1
ATOM 2030 C CA . GLY A 1 272 ? -3.460 0.823 -5.712 1.00 97.56 272 GLY A CA 1
ATOM 2031 C C . GLY A 1 272 ? -4.411 -0.220 -5.127 1.00 97.56 272 GLY A C 1
ATOM 2032 O O . GLY A 1 272 ? -4.264 -0.703 -3.993 1.00 97.56 272 GLY A O 1
ATOM 2033 N N . SER A 1 273 ? -5.418 -0.550 -5.919 1.00 97.00 273 SER A N 1
ATOM 2034 C CA . SER A 1 273 ? -6.430 -1.556 -5.654 1.00 97.00 273 SER A CA 1
ATOM 2035 C C . SER A 1 273 ? -5.847 -2.970 -5.712 1.00 97.00 273 SER A C 1
ATOM 2037 O O . SER A 1 273 ? -4.832 -3.248 -6.326 1.00 97.00 273 SER A O 1
ATOM 2039 N N . ASN A 1 274 ? -6.485 -3.937 -5.055 1.00 95.88 274 ASN A N 1
ATOM 2040 C CA . ASN A 1 274 ? -6.006 -5.324 -5.109 1.00 95.88 274 ASN A CA 1
ATOM 2041 C C . ASN A 1 274 ? -6.353 -6.057 -6.424 1.00 95.88 274 ASN A C 1
ATOM 2043 O O . ASN A 1 274 ? -6.085 -7.263 -6.512 1.00 95.88 274 ASN A O 1
ATOM 2047 N N . SER A 1 275 ? -7.137 -5.465 -7.332 1.00 96.38 275 SER A N 1
ATOM 2048 C CA . SER A 1 275 ? -7.854 -6.242 -8.363 1.00 96.38 275 SER A CA 1
ATOM 2049 C C . SER A 1 275 ? -8.222 -5.504 -9.655 1.00 96.38 275 SER A C 1
ATOM 2051 O O . SER A 1 275 ? -8.869 -6.130 -10.501 1.00 96.38 275 SER A O 1
ATOM 2053 N N . TYR A 1 276 ? -7.896 -4.224 -9.805 1.00 98.38 276 TYR A N 1
ATOM 2054 C CA . TYR A 1 276 ? -8.280 -3.415 -10.957 1.00 98.38 276 TYR A CA 1
ATOM 2055 C C . TYR A 1 276 ? -7.077 -2.704 -11.564 1.00 98.38 276 TYR A C 1
ATOM 2057 O O . TYR A 1 276 ? -6.086 -2.494 -10.893 1.00 98.38 276 TYR A O 1
ATOM 2065 N N . ASP A 1 277 ? -7.221 -2.335 -12.835 1.00 98.69 277 ASP A N 1
ATOM 2066 C CA . ASP A 1 277 ? -6.193 -1.686 -13.649 1.00 98.69 277 ASP A CA 1
ATOM 2067 C C . ASP A 1 277 ? -6.009 -0.216 -13.220 1.00 98.69 277 ASP A C 1
ATOM 2069 O O . ASP A 1 277 ? -6.743 0.672 -13.671 1.00 98.69 277 ASP A O 1
ATOM 2073 N N . ASP A 1 278 ? -5.048 0.040 -12.341 1.00 98.81 278 ASP A N 1
ATOM 2074 C CA . ASP A 1 278 ? -4.829 1.331 -11.694 1.00 98.81 278 ASP A CA 1
ATOM 2075 C C . ASP A 1 278 ? -3.841 2.221 -12.461 1.00 98.81 278 ASP A C 1
ATOM 2077 O O . ASP A 1 278 ? -2.997 1.762 -13.229 1.00 98.81 278 ASP A O 1
ATOM 2081 N N . HIS A 1 279 ? -3.948 3.537 -12.272 1.00 98.75 279 HIS A N 1
ATOM 2082 C CA . HIS A 1 279 ? -3.020 4.516 -12.843 1.00 98.75 279 HIS A CA 1
ATOM 2083 C C . HIS A 1 279 ? -2.434 5.370 -11.724 1.00 98.75 279 HIS A C 1
ATOM 2085 O O . HIS A 1 279 ? -3.127 6.203 -11.148 1.00 98.75 279 HIS A O 1
ATOM 2091 N N . ILE A 1 280 ? -1.153 5.190 -11.418 1.00 98.88 280 ILE A N 1
ATOM 2092 C CA . ILE A 1 280 ? -0.502 5.842 -10.281 1.00 98.88 280 ILE A CA 1
ATOM 2093 C C . ILE A 1 280 ? 0.685 6.662 -10.780 1.00 98.88 280 ILE A C 1
ATOM 2095 O O . ILE A 1 280 ? 1.548 6.157 -11.493 1.00 98.88 280 ILE A O 1
ATOM 2099 N N . THR A 1 281 ? 0.727 7.941 -10.419 1.00 98.81 281 THR A N 1
ATOM 2100 C CA . THR A 1 281 ? 1.827 8.864 -10.716 1.00 98.81 281 THR A CA 1
ATOM 2101 C C . THR A 1 281 ? 2.368 9.452 -9.417 1.00 98.81 281 THR A C 1
ATOM 2103 O O . THR A 1 281 ? 1.614 10.102 -8.684 1.00 98.81 281 THR A O 1
ATOM 2106 N N . GLY A 1 282 ? 3.655 9.222 -9.163 1.00 98.69 282 GLY A N 1
ATOM 2107 C CA . GLY A 1 282 ? 4.436 9.847 -8.101 1.00 98.69 282 GLY A CA 1
ATOM 2108 C C . GLY A 1 282 ? 4.675 11.340 -8.339 1.00 98.69 282 GLY A C 1
ATOM 2109 O O . GLY A 1 282 ? 4.054 11.957 -9.213 1.00 98.69 282 GLY A O 1
ATOM 2110 N N . ASP A 1 283 ? 5.539 11.939 -7.531 1.00 98.38 283 ASP A N 1
ATOM 2111 C CA . ASP A 1 283 ? 5.900 13.348 -7.598 1.00 98.38 283 ASP A CA 1
ATOM 2112 C C . ASP A 1 283 ? 7.395 13.566 -7.856 1.00 98.38 283 ASP A C 1
ATOM 2114 O O . ASP A 1 283 ? 7.909 13.075 -8.856 1.00 98.38 283 ASP A O 1
ATOM 2118 N N . ALA A 1 284 ? 8.041 14.451 -7.097 1.00 97.94 284 ALA A N 1
ATOM 2119 C CA . ALA A 1 284 ? 9.458 14.764 -7.257 1.00 97.94 284 ALA A CA 1
ATOM 2120 C C . ALA A 1 284 ? 10.312 14.261 -6.083 1.00 97.94 284 ALA A C 1
ATOM 2122 O O . ALA A 1 284 ? 11.534 14.460 -6.073 1.00 97.94 284 ALA A O 1
ATOM 2123 N N . ASP A 1 285 ? 9.657 13.695 -5.069 1.00 97.94 285 ASP A N 1
ATOM 2124 C CA . ASP A 1 285 ? 10.282 13.057 -3.926 1.00 97.94 285 ASP A CA 1
ATOM 2125 C C . ASP A 1 285 ? 10.414 11.548 -4.183 1.00 97.94 285 ASP A C 1
ATOM 2127 O O . ASP A 1 285 ? 9.978 11.027 -5.197 1.00 97.94 285 ASP A O 1
ATOM 2131 N N . ASN A 1 286 ? 11.082 10.814 -3.287 1.00 98.50 286 ASN A N 1
ATOM 2132 C CA . ASN A 1 286 ? 11.240 9.372 -3.494 1.00 98.50 286 ASN A CA 1
ATOM 2133 C C . ASN A 1 286 ? 9.918 8.665 -3.185 1.00 98.50 286 ASN A C 1
ATOM 2135 O O . ASN A 1 286 ? 9.529 8.606 -2.014 1.00 98.50 286 ASN A O 1
ATOM 2139 N N . ASN A 1 287 ? 9.290 8.065 -4.190 1.00 98.81 287 ASN A N 1
ATOM 2140 C CA . ASN A 1 287 ? 8.015 7.393 -4.018 1.00 98.81 287 ASN A CA 1
ATOM 2141 C C . ASN A 1 287 ? 8.136 5.870 -4.019 1.00 98.81 287 ASN A C 1
ATOM 2143 O O . ASN A 1 287 ? 8.979 5.261 -4.685 1.00 98.81 287 ASN A O 1
ATOM 2147 N N . LYS A 1 288 ? 7.216 5.217 -3.304 1.00 98.81 288 LYS A N 1
ATOM 2148 C CA . LYS A 1 288 ? 6.943 3.791 -3.485 1.00 98.81 288 LYS A CA 1
ATOM 2149 C C . LYS A 1 288 ? 5.523 3.571 -3.974 1.00 98.81 288 LYS A C 1
ATOM 2151 O O . LYS A 1 288 ? 4.558 3.939 -3.307 1.00 98.81 288 LYS A O 1
ATOM 2156 N N . LEU A 1 289 ? 5.403 2.938 -5.134 1.00 98.88 289 LEU A N 1
ATOM 2157 C CA . LEU A 1 289 ? 4.136 2.732 -5.822 1.00 98.88 289 LEU A CA 1
ATOM 2158 C C . LEU A 1 289 ? 3.860 1.232 -5.937 1.00 98.88 289 LEU A C 1
ATOM 2160 O O . LEU A 1 289 ? 4.724 0.470 -6.375 1.00 98.88 289 LEU A O 1
ATOM 2164 N N . TRP A 1 290 ? 2.661 0.806 -5.542 1.00 98.81 290 TRP A N 1
ATOM 2165 C CA . TRP A 1 290 ? 2.200 -0.576 -5.701 1.00 98.81 290 TRP A CA 1
ATOM 2166 C C . TRP A 1 290 ? 0.935 -0.618 -6.555 1.00 98.81 290 TRP A C 1
ATOM 2168 O O . TRP A 1 290 ? -0.062 -0.029 -6.143 1.00 98.81 290 TRP A O 1
ATOM 2178 N N . GLY A 1 291 ? 0.955 -1.357 -7.665 1.00 98.50 291 GLY A N 1
ATOM 2179 C CA . GLY A 1 291 ? -0.240 -1.672 -8.460 1.00 98.50 291 GLY A CA 1
ATOM 2180 C C . GLY A 1 291 ? -1.059 -2.829 -7.867 1.00 98.50 291 GLY A C 1
ATOM 2181 O O . GLY A 1 291 ? -2.266 -2.742 -7.701 1.00 98.50 291 GLY A O 1
ATOM 2182 N N . TYR A 1 292 ? -0.367 -3.853 -7.357 1.00 98.12 292 TYR A N 1
ATOM 2183 C CA . TYR A 1 292 ? -0.888 -5.123 -6.833 1.00 98.12 292 TYR A CA 1
ATOM 2184 C C . TYR A 1 292 ? -1.495 -6.059 -7.865 1.00 98.12 292 TYR A C 1
ATOM 2186 O O . TYR A 1 292 ? -0.994 -7.174 -8.008 1.00 98.12 292 TYR A O 1
ATOM 2194 N N . GLY A 1 293 ? -2.659 -5.743 -8.408 1.00 96.12 293 GLY A N 1
ATOM 2195 C CA . GLY A 1 293 ? -3.397 -6.695 -9.217 1.00 96.12 293 GLY A CA 1
ATOM 2196 C C . GLY A 1 293 ? -4.304 -5.982 -10.185 1.00 96.12 293 GLY A C 1
ATOM 2197 O O . GLY A 1 293 ? -5.193 -5.278 -9.738 1.00 96.12 293 GLY A O 1
ATOM 2198 N N . GLY A 1 294 ? -4.166 -6.284 -11.467 1.00 98.50 294 GLY A N 1
ATOM 2199 C CA . GLY A 1 294 ? -4.708 -5.451 -12.534 1.00 98.50 294 GLY A CA 1
ATOM 2200 C C . GLY A 1 294 ? -3.632 -5.271 -13.596 1.00 98.50 294 GLY A C 1
ATOM 2201 O O . GLY A 1 294 ? -2.539 -5.786 -13.452 1.00 98.50 294 GLY A O 1
ATOM 2202 N N . ASN A 1 295 ? -3.949 -4.624 -14.709 1.00 98.81 295 ASN A N 1
ATOM 2203 C CA . ASN A 1 295 ? -2.926 -4.143 -15.638 1.00 98.81 295 ASN A CA 1
ATOM 2204 C C . ASN A 1 295 ? -2.651 -2.681 -15.295 1.00 98.81 295 ASN A C 1
ATOM 2206 O O . ASN A 1 295 ? -3.378 -1.788 -15.740 1.00 98.81 295 ASN A O 1
ATOM 2210 N N . ASP A 1 296 ? -1.648 -2.452 -14.466 1.00 98.94 296 ASP A N 1
ATOM 2211 C CA . ASP A 1 296 ? -1.419 -1.171 -13.821 1.00 98.94 296 ASP A CA 1
ATOM 2212 C C . ASP A 1 296 ? -0.475 -0.291 -14.646 1.00 98.94 296 ASP A C 1
ATOM 2214 O O . ASP A 1 296 ? 0.413 -0.761 -15.352 1.00 98.94 296 ASP A O 1
ATOM 2218 N N . THR A 1 297 ? -0.646 1.027 -14.575 1.00 98.88 297 THR A N 1
ATOM 2219 C CA . THR A 1 297 ? 0.327 1.995 -15.094 1.00 98.88 297 THR A CA 1
ATOM 2220 C C . THR A 1 297 ? 0.918 2.778 -13.936 1.00 98.88 297 THR A C 1
ATOM 2222 O O . THR A 1 297 ? 0.228 3.588 -13.320 1.00 98.88 297 THR A O 1
ATOM 2225 N N . LEU A 1 298 ? 2.207 2.576 -13.676 1.00 98.88 298 LEU A N 1
ATOM 2226 C CA . LEU A 1 298 ? 2.951 3.236 -12.607 1.00 98.88 298 LEU A CA 1
ATOM 2227 C C . LEU A 1 298 ? 3.983 4.194 -13.210 1.00 98.88 298 LEU A C 1
ATOM 2229 O O . LEU A 1 298 ? 4.747 3.809 -14.093 1.00 98.88 298 LEU A O 1
ATOM 2233 N N . ASP A 1 299 ? 4.012 5.436 -12.742 1.00 98.69 299 ASP A N 1
ATOM 2234 C CA . ASP A 1 299 ? 4.967 6.466 -13.163 1.00 98.69 299 ASP A CA 1
ATOM 2235 C C . ASP A 1 299 ? 5.628 7.081 -11.928 1.00 98.69 299 ASP A C 1
ATOM 2237 O O . ASP A 1 299 ? 4.928 7.663 -11.103 1.00 98.69 299 ASP A O 1
ATOM 2241 N N . GLY A 1 300 ? 6.942 6.896 -11.774 1.00 98.31 300 GLY A N 1
ATOM 2242 C CA . GLY A 1 300 ? 7.698 7.334 -10.595 1.00 98.31 300 GLY A CA 1
ATOM 2243 C C . GLY A 1 300 ? 7.788 8.851 -10.467 1.00 98.31 300 GLY A C 1
ATOM 2244 O O . GLY A 1 300 ? 7.545 9.380 -9.393 1.00 98.31 300 GLY A O 1
ATOM 2245 N N . GLY A 1 301 ? 7.980 9.557 -11.586 1.00 97.25 301 GLY A N 1
ATOM 2246 C CA . GLY A 1 301 ? 8.198 11.004 -11.578 1.00 97.25 301 GLY A CA 1
ATOM 2247 C C . GLY A 1 301 ? 9.681 11.376 -11.498 1.00 97.25 301 GLY A C 1
ATOM 2248 O O . GLY A 1 301 ? 10.487 10.858 -12.265 1.00 97.25 301 GLY A O 1
ATOM 2249 N N . ASP A 1 302 ? 10.045 12.349 -10.668 1.00 96.69 302 ASP A N 1
ATOM 2250 C CA . ASP A 1 302 ? 11.447 12.556 -10.284 1.00 96.69 302 ASP A CA 1
ATOM 2251 C C . ASP A 1 302 ? 11.639 11.939 -8.893 1.00 96.69 302 ASP A C 1
ATOM 2253 O O . ASP A 1 302 ? 10.737 12.017 -8.077 1.00 96.69 302 ASP A O 1
ATOM 2257 N N . GLY A 1 303 ? 12.821 11.424 -8.566 1.00 97.31 303 GLY A N 1
ATOM 2258 C CA . GLY A 1 303 ? 13.026 10.785 -7.268 1.00 97.31 303 GLY A CA 1
ATOM 2259 C C . GLY A 1 303 ? 13.846 9.514 -7.391 1.00 97.31 303 GLY A C 1
ATOM 2260 O O . GLY A 1 303 ? 14.368 9.183 -8.441 1.00 97.31 303 GLY A O 1
ATOM 2261 N N . ASN A 1 304 ? 14.078 8.826 -6.280 1.00 98.00 304 ASN A N 1
ATOM 2262 C CA . ASN A 1 304 ? 14.624 7.471 -6.312 1.00 98.00 304 ASN A CA 1
ATOM 2263 C C . ASN A 1 304 ? 13.481 6.523 -5.988 1.00 98.00 304 ASN A C 1
ATOM 2265 O O . ASN A 1 304 ? 13.224 6.245 -4.810 1.00 98.00 304 ASN A O 1
ATOM 2269 N N . ASP A 1 305 ? 12.796 6.064 -7.024 1.00 98.69 305 ASP A N 1
ATOM 2270 C CA . ASP A 1 305 ? 11.480 5.473 -6.858 1.00 98.69 305 ASP A CA 1
ATOM 2271 C C . ASP A 1 305 ? 11.535 3.951 -6.782 1.00 98.69 305 ASP A C 1
ATOM 2273 O O . ASP A 1 305 ? 12.469 3.280 -7.230 1.00 98.69 305 ASP A O 1
ATOM 2277 N N . THR A 1 306 ? 10.517 3.362 -6.166 1.00 98.81 306 THR A N 1
ATOM 2278 C CA . THR A 1 306 ? 10.296 1.916 -6.182 1.00 98.81 306 THR A CA 1
ATOM 2279 C C . THR A 1 306 ? 8.905 1.622 -6.719 1.00 98.81 306 THR A C 1
ATOM 2281 O O . THR A 1 306 ? 7.912 1.888 -6.047 1.00 98.81 306 THR A O 1
ATOM 2284 N N . LEU A 1 307 ? 8.835 1.042 -7.914 1.00 98.88 307 LEU A N 1
ATOM 2285 C CA . LEU A 1 307 ? 7.593 0.709 -8.607 1.00 98.88 307 LEU A CA 1
ATOM 2286 C C . LEU A 1 307 ? 7.405 -0.805 -8.613 1.00 98.88 307 LEU A C 1
ATOM 2288 O O . LEU A 1 307 ? 8.277 -1.542 -9.074 1.00 98.88 307 LEU A O 1
ATOM 2292 N N . LEU A 1 308 ? 6.265 -1.253 -8.097 1.00 98.88 308 LEU A N 1
ATOM 2293 C CA . LEU A 1 308 ? 5.918 -2.661 -7.943 1.00 98.88 308 LEU A CA 1
ATOM 2294 C C . LEU A 1 308 ? 4.575 -2.912 -8.640 1.00 98.88 308 LEU A C 1
ATOM 2296 O O . LEU A 1 308 ? 3.536 -2.555 -8.083 1.00 98.88 308 LEU A O 1
ATOM 2300 N N . GLY A 1 309 ? 4.602 -3.499 -9.839 1.00 98.69 309 GLY A N 1
ATOM 2301 C CA . GLY A 1 309 ? 3.413 -3.792 -10.650 1.00 98.69 309 GLY A CA 1
ATOM 2302 C C . GLY A 1 309 ? 2.500 -4.794 -9.948 1.00 98.69 309 GLY A C 1
ATOM 2303 O O . GLY A 1 309 ? 1.451 -4.443 -9.418 1.00 98.69 309 GLY A O 1
ATOM 2304 N N . GLY A 1 310 ? 3.000 -6.007 -9.731 1.00 98.69 310 GLY A N 1
ATOM 2305 C CA . GLY A 1 310 ? 2.330 -7.042 -8.962 1.00 98.69 310 GLY A CA 1
ATOM 2306 C C . GLY A 1 310 ? 1.841 -8.178 -9.847 1.00 98.69 310 GLY A C 1
ATOM 2307 O O . GLY A 1 310 ? 2.579 -9.129 -10.078 1.00 98.69 310 GLY A O 1
ATOM 2308 N N . LYS A 1 311 ? 0.558 -8.192 -10.198 1.00 98.25 311 LYS A N 1
ATOM 2309 C CA . LYS A 1 311 ? -0.046 -9.228 -11.041 1.00 98.25 311 LYS A CA 1
ATOM 2310 C C . LYS A 1 311 ? -0.810 -8.576 -12.170 1.00 98.25 311 LYS A C 1
ATOM 2312 O O . LYS A 1 311 ? -1.741 -7.846 -11.872 1.00 98.25 311 LYS A O 1
ATOM 2317 N N . GLY A 1 312 ? -0.663 -9.117 -13.367 1.00 98.69 312 GLY A N 1
ATOM 2318 C CA . GLY A 1 312 ? -1.257 -8.570 -14.579 1.00 98.69 312 GLY A CA 1
ATOM 2319 C C . GLY A 1 312 ? -0.165 -7.917 -15.408 1.00 98.69 312 GLY A C 1
ATOM 2320 O O . GLY A 1 312 ? 0.997 -8.040 -15.067 1.00 98.69 312 GLY A O 1
ATOM 2321 N N . ASN A 1 313 ? -0.529 -7.365 -16.558 1.00 98.88 313 ASN A N 1
ATOM 2322 C CA . ASN A 1 313 ? 0.442 -6.852 -17.514 1.00 98.88 313 ASN A CA 1
ATOM 2323 C C . ASN A 1 313 ? 0.633 -5.356 -17.278 1.00 98.88 313 ASN A C 1
ATOM 2325 O O . ASN A 1 313 ? -0.182 -4.550 -17.738 1.00 98.88 313 ASN A O 1
ATOM 2329 N N . ASP A 1 314 ? 1.702 -5.004 -16.584 1.00 98.94 314 ASP A N 1
ATOM 2330 C CA . ASP A 1 314 ? 1.898 -3.673 -16.035 1.00 98.94 314 ASP A CA 1
ATOM 2331 C C . ASP A 1 314 ? 2.807 -2.808 -16.919 1.00 98.94 314 ASP A C 1
ATOM 2333 O O . ASP A 1 314 ? 3.671 -3.293 -17.649 1.00 98.94 314 ASP A O 1
ATOM 2337 N N . ILE A 1 315 ? 2.628 -1.489 -16.853 1.00 98.88 315 ILE A N 1
ATOM 2338 C CA . ILE A 1 315 ? 3.490 -0.490 -17.491 1.00 98.88 315 ILE A CA 1
ATOM 2339 C C . ILE A 1 315 ? 4.178 0.314 -16.392 1.00 98.88 315 ILE A C 1
ATOM 2341 O O . ILE A 1 315 ? 3.547 1.132 -15.725 1.00 98.88 315 ILE A O 1
ATOM 2345 N N . LEU A 1 316 ? 5.487 0.130 -16.233 1.00 98.81 316 LEU A N 1
ATOM 2346 C CA . LEU A 1 316 ? 6.282 0.799 -15.206 1.00 98.81 316 LEU A CA 1
ATOM 2347 C C . LEU A 1 316 ? 7.223 1.819 -15.845 1.00 98.81 316 LEU A C 1
ATOM 2349 O O . LEU A 1 316 ? 8.122 1.468 -16.613 1.00 98.81 316 LEU A O 1
ATOM 2353 N N . LYS A 1 317 ? 7.035 3.093 -15.508 1.00 98.00 317 LYS A N 1
ATOM 2354 C CA . LYS A 1 317 ? 7.873 4.210 -15.948 1.00 98.00 317 LYS A CA 1
ATOM 2355 C C . LYS A 1 317 ? 8.690 4.706 -14.769 1.00 98.00 317 LYS A C 1
ATOM 2357 O O . LYS A 1 317 ? 8.134 5.255 -13.828 1.00 98.00 317 LYS A O 1
ATOM 2362 N N . ALA A 1 318 ? 10.000 4.505 -14.833 1.00 95.38 318 ALA A N 1
ATOM 2363 C CA . ALA A 1 318 ? 10.898 4.824 -13.731 1.00 95.38 318 ALA A CA 1
ATOM 2364 C C . ALA A 1 318 ? 10.891 6.315 -13.396 1.00 95.38 318 ALA A C 1
ATOM 2366 O O . ALA A 1 318 ? 10.761 6.665 -12.236 1.00 95.38 318 ALA A O 1
ATOM 2367 N N . GLY A 1 319 ? 10.964 7.169 -14.420 1.00 93.56 319 GLY A N 1
ATOM 2368 C CA . GLY A 1 319 ? 11.176 8.590 -14.197 1.00 93.56 319 GLY A CA 1
ATOM 2369 C C . GLY A 1 319 ? 12.659 8.927 -14.023 1.00 93.56 319 GLY A C 1
ATOM 2370 O O . GLY A 1 319 ? 13.514 8.254 -14.603 1.00 93.56 319 GLY A O 1
ATOM 2371 N N . ASN A 1 320 ? 12.960 10.020 -13.327 1.00 93.19 320 ASN A N 1
ATOM 2372 C CA . ASN A 1 320 ? 14.320 10.517 -13.162 1.00 93.19 320 ASN A CA 1
ATOM 2373 C C . ASN A 1 320 ? 14.896 10.165 -11.790 1.00 93.19 320 ASN A C 1
ATOM 2375 O O . ASN A 1 320 ? 14.439 10.714 -10.798 1.00 93.19 320 ASN A O 1
ATOM 2379 N N . GLY A 1 321 ? 16.025 9.458 -11.749 1.00 93.94 321 GLY A N 1
ATOM 2380 C CA . GLY A 1 321 ? 16.821 9.254 -10.540 1.00 93.94 321 GLY A CA 1
ATOM 2381 C C . GLY A 1 321 ? 17.375 7.841 -10.421 1.00 93.94 321 GLY A C 1
ATOM 2382 O O . GLY A 1 321 ? 17.980 7.342 -11.371 1.00 93.94 321 GLY A O 1
ATOM 2383 N N . ILE A 1 322 ? 17.339 7.253 -9.222 1.00 95.69 322 ILE A N 1
ATOM 2384 C CA . ILE A 1 322 ? 17.828 5.886 -8.982 1.00 95.69 322 ILE A CA 1
ATOM 2385 C C . ILE A 1 322 ? 16.657 4.986 -8.612 1.00 95.69 322 ILE A C 1
ATOM 2387 O O . ILE A 1 322 ? 16.299 4.883 -7.440 1.00 95.69 322 ILE A O 1
ATOM 2391 N N . ASP A 1 323 ? 16.147 4.263 -9.601 1.00 97.25 323 ASP A N 1
ATOM 2392 C CA . ASP A 1 323 ? 14.853 3.597 -9.479 1.00 97.25 323 ASP A CA 1
ATOM 2393 C C . ASP A 1 323 ? 14.977 2.079 -9.384 1.00 97.25 323 ASP A C 1
ATOM 2395 O O . ASP A 1 323 ? 15.957 1.462 -9.830 1.00 97.25 323 ASP A O 1
ATOM 2399 N N . ILE A 1 324 ? 13.952 1.459 -8.810 1.00 98.31 324 ILE A N 1
ATOM 2400 C CA . ILE A 1 324 ? 13.779 0.010 -8.727 1.00 98.31 324 ILE A CA 1
ATOM 2401 C C . ILE A 1 324 ? 12.400 -0.345 -9.272 1.00 98.31 324 ILE A C 1
ATOM 2403 O O . ILE A 1 324 ? 11.389 0.072 -8.717 1.00 98.31 324 ILE A O 1
ATOM 2407 N N . LEU A 1 325 ? 12.364 -1.136 -10.340 1.00 98.62 325 LEU A N 1
ATOM 2408 C CA . LEU A 1 325 ? 11.145 -1.573 -11.010 1.00 98.62 325 LEU A CA 1
ATOM 2409 C C . LEU A 1 325 ? 11.035 -3.096 -10.911 1.00 98.62 325 LEU A C 1
ATOM 2411 O O . LEU A 1 325 ? 11.957 -3.818 -11.295 1.00 98.62 325 LEU A O 1
ATOM 2415 N N . GLU A 1 326 ? 9.898 -3.574 -10.420 1.00 98.75 326 GLU A N 1
ATOM 2416 C CA . GLU A 1 326 ? 9.520 -4.988 -10.367 1.00 98.75 326 GLU A CA 1
ATOM 2417 C C . GLU A 1 326 ? 8.124 -5.114 -10.976 1.00 98.75 326 GLU A C 1
ATOM 2419 O O . GLU A 1 326 ? 7.157 -4.604 -10.411 1.00 98.75 326 GLU A O 1
ATOM 2424 N N . GLY A 1 327 ? 8.036 -5.734 -12.152 1.00 98.56 327 GLY A N 1
ATOM 2425 C CA . GLY A 1 327 ? 6.764 -5.947 -12.847 1.00 98.56 327 GLY A CA 1
ATOM 2426 C C . GLY A 1 327 ? 5.927 -6.994 -12.120 1.00 98.56 327 GLY A C 1
ATOM 2427 O O . GLY A 1 327 ? 4.803 -6.728 -11.715 1.00 98.56 327 GLY A O 1
ATOM 2428 N N . GLY A 1 328 ? 6.556 -8.109 -11.747 1.00 98.62 328 GLY A N 1
ATOM 2429 C CA . GLY A 1 328 ? 5.893 -9.198 -11.047 1.00 98.62 328 GLY A CA 1
ATOM 2430 C C . GLY A 1 328 ? 5.318 -10.195 -12.046 1.00 98.62 328 GLY A C 1
ATOM 2431 O O . GLY A 1 328 ? 5.952 -10.509 -13.040 1.00 98.62 328 GLY A O 1
ATOM 2432 N N . ALA A 1 329 ? 4.160 -10.779 -11.742 1.00 98.38 329 ALA A N 1
ATOM 2433 C CA . ALA A 1 329 ? 3.573 -11.821 -12.575 1.00 98.38 329 ALA A CA 1
ATOM 2434 C C . ALA A 1 329 ? 2.705 -11.231 -13.695 1.00 98.38 329 ALA A C 1
ATOM 2436 O O . ALA A 1 329 ? 1.575 -10.826 -13.434 1.00 98.38 329 ALA A O 1
ATOM 2437 N N . GLY A 1 330 ? 3.139 -11.339 -14.941 1.00 98.69 330 GLY A N 1
ATOM 2438 C CA . GLY A 1 330 ? 2.485 -10.773 -16.109 1.00 98.69 330 GLY A CA 1
ATOM 2439 C C . GLY A 1 330 ? 3.418 -10.716 -17.307 1.00 98.69 330 GLY A C 1
ATOM 2440 O O . GLY A 1 330 ? 4.516 -11.253 -17.292 1.00 98.69 330 GLY A O 1
ATOM 2441 N N . ASP A 1 331 ? 2.955 -10.119 -18.396 1.00 98.81 331 ASP A N 1
ATOM 2442 C CA . ASP A 1 331 ? 3.865 -9.679 -19.452 1.00 98.81 331 ASP A CA 1
ATOM 2443 C C . ASP A 1 331 ? 3.997 -8.153 -19.329 1.00 98.81 331 ASP A C 1
ATOM 2445 O O . ASP A 1 331 ? 3.103 -7.432 -19.786 1.00 98.81 331 ASP A O 1
ATOM 2449 N N . ASP A 1 332 ? 5.082 -7.681 -18.707 1.00 98.88 332 ASP A N 1
ATOM 2450 C CA . ASP A 1 332 ? 5.217 -6.282 -18.277 1.00 98.88 332 ASP A CA 1
ATOM 2451 C C . ASP A 1 332 ? 6.055 -5.422 -19.237 1.00 98.88 332 ASP A C 1
ATOM 2453 O O . ASP A 1 332 ? 6.962 -5.897 -19.931 1.00 98.88 332 ASP A O 1
ATOM 2457 N N . GLU A 1 333 ? 5.785 -4.117 -19.269 1.00 98.69 333 GLU A N 1
ATOM 2458 C CA . GLU A 1 333 ? 6.538 -3.119 -20.031 1.00 98.69 333 GLU A CA 1
ATOM 2459 C C . GLU A 1 333 ? 7.262 -2.142 -19.096 1.00 98.69 333 GLU A C 1
ATOM 2461 O O . GLU A 1 333 ? 6.657 -1.358 -18.365 1.00 98.69 333 GLU A O 1
ATOM 2466 N N . PHE A 1 334 ? 8.591 -2.126 -19.173 1.00 98.12 334 PHE A N 1
ATOM 2467 C CA . PHE A 1 334 ? 9.435 -1.210 -18.419 1.00 98.12 334 PHE A CA 1
ATOM 2468 C C . PHE A 1 334 ? 9.971 -0.083 -19.303 1.00 98.12 334 PHE A C 1
ATOM 2470 O O . PHE A 1 334 ? 10.603 -0.317 -20.340 1.00 98.12 334 PHE A O 1
ATOM 2477 N N . HIS A 1 335 ? 9.810 1.151 -18.838 1.00 94.31 335 HIS A N 1
ATOM 2478 C CA . HIS A 1 335 ? 10.381 2.356 -19.426 1.00 94.31 335 HIS A CA 1
ATOM 2479 C C . HIS A 1 335 ? 11.257 3.050 -18.388 1.00 94.31 335 HIS A C 1
ATOM 2481 O O . HIS A 1 335 ? 10.768 3.466 -17.344 1.00 94.31 335 HIS A O 1
ATOM 2487 N N . TYR A 1 336 ? 12.543 3.225 -18.667 1.00 87.50 336 TYR A N 1
ATOM 2488 C CA . TYR A 1 336 ? 13.399 4.025 -17.791 1.00 87.50 336 TYR A CA 1
ATOM 2489 C C . TYR A 1 336 ? 13.436 5.498 -18.222 1.00 87.50 336 TYR A C 1
ATOM 2491 O O . TYR A 1 336 ? 13.215 5.814 -19.399 1.00 87.50 336 TYR A O 1
ATOM 2499 N N . GLY A 1 337 ? 13.713 6.401 -17.280 1.00 84.19 337 GLY A N 1
ATOM 2500 C CA . GLY A 1 337 ? 13.961 7.820 -17.552 1.00 84.19 337 GLY A CA 1
ATOM 2501 C C . GLY A 1 337 ? 15.436 8.195 -17.388 1.00 84.19 337 GLY A C 1
ATOM 2502 O O . GLY A 1 337 ? 16.320 7.432 -17.776 1.00 84.19 337 GLY A O 1
ATOM 2503 N N . GLU A 1 338 ? 15.737 9.405 -16.917 1.00 86.19 338 GLU A N 1
ATOM 2504 C CA . GLU A 1 338 ? 17.131 9.799 -16.676 1.00 86.19 338 GLU A CA 1
ATOM 2505 C C . GLU A 1 338 ? 17.666 9.165 -15.384 1.00 86.19 338 GLU A C 1
ATOM 2507 O O . GLU A 1 338 ? 16.969 9.093 -14.385 1.00 86.19 338 GLU A O 1
ATOM 2512 N N . GLY A 1 339 ? 18.941 8.771 -15.357 1.00 88.44 339 GLY A N 1
ATOM 2513 C CA . GLY A 1 339 ? 19.569 8.236 -14.145 1.00 88.44 339 GLY A CA 1
ATOM 2514 C C . GLY A 1 339 ? 19.924 6.758 -14.258 1.00 88.44 339 GLY A C 1
ATOM 2515 O O . GLY A 1 339 ? 20.530 6.364 -15.251 1.00 88.44 339 GLY A O 1
ATOM 2516 N N . VAL A 1 340 ? 19.680 5.981 -13.200 1.00 91.12 340 VAL A N 1
ATOM 2517 C CA . VAL A 1 340 ? 20.050 4.559 -13.116 1.00 91.12 340 VAL A CA 1
ATOM 2518 C C . VAL A 1 340 ? 18.857 3.740 -12.657 1.00 91.12 340 VAL A C 1
ATOM 2520 O O . VAL A 1 340 ? 18.445 3.850 -11.507 1.00 91.12 340 VAL A O 1
ATOM 2523 N N . THR A 1 341 ? 18.391 2.822 -13.495 1.00 94.12 341 THR A N 1
ATOM 2524 C CA . THR A 1 341 ? 17.264 1.952 -13.164 1.00 94.12 341 THR A CA 1
ATOM 2525 C C . THR A 1 341 ? 17.715 0.519 -12.871 1.00 94.12 341 THR A C 1
ATOM 2527 O O . THR A 1 341 ? 18.569 -0.074 -13.540 1.00 94.12 341 THR A O 1
ATOM 2530 N N . THR A 1 342 ? 17.125 -0.058 -11.828 1.00 96.69 342 THR A N 1
ATOM 2531 C CA . THR A 1 342 ? 17.228 -1.472 -11.469 1.00 96.69 342 THR A CA 1
ATOM 2532 C C . THR A 1 342 ? 15.946 -2.182 -11.871 1.00 96.69 342 THR A C 1
ATOM 2534 O O . THR A 1 342 ? 14.906 -1.917 -11.285 1.00 96.69 342 THR A O 1
ATOM 2537 N N . PHE A 1 343 ? 16.024 -3.119 -12.806 1.00 97.81 343 PHE A N 1
ATOM 2538 C CA . PHE A 1 343 ? 14.912 -4.002 -13.153 1.00 97.81 343 PHE A CA 1
ATOM 2539 C C . PHE A 1 343 ? 15.058 -5.316 -12.389 1.00 97.81 343 PHE A C 1
ATOM 2541 O O . PHE A 1 343 ? 16.106 -5.963 -12.463 1.00 97.81 343 PHE A O 1
ATOM 2548 N N . CYS A 1 344 ? 14.037 -5.712 -11.648 1.00 98.38 344 CYS A N 1
ATOM 2549 C CA . CYS A 1 344 ? 13.981 -6.995 -10.960 1.00 98.38 344 CYS A CA 1
ATOM 2550 C C . CYS A 1 344 ? 13.253 -8.018 -11.836 1.00 98.38 344 CYS A C 1
ATOM 2552 O O . CYS A 1 344 ? 12.282 -7.670 -12.498 1.00 98.38 344 CYS A O 1
ATOM 2554 N N . TYR A 1 345 ? 13.744 -9.259 -11.848 1.00 98.62 345 TYR A N 1
ATOM 2555 C CA . TYR A 1 345 ? 13.074 -10.372 -12.522 1.00 98.62 345 TYR A CA 1
ATOM 2556 C C . TYR A 1 345 ? 13.259 -11.678 -11.753 1.00 98.62 345 TYR A C 1
ATOM 2558 O O . TYR A 1 345 ? 14.387 -12.088 -11.440 1.00 98.62 345 TYR A O 1
ATOM 2566 N N . ASP A 1 346 ? 12.155 -12.363 -11.517 1.00 98.19 346 ASP A N 1
ATOM 2567 C CA . ASP A 1 346 ? 12.042 -13.652 -10.865 1.00 98.19 346 ASP A CA 1
ATOM 2568 C C . ASP A 1 346 ? 11.457 -14.724 -11.797 1.00 98.19 346 ASP A C 1
ATOM 2570 O O . ASP A 1 346 ? 10.868 -14.471 -12.846 1.00 98.19 346 ASP A O 1
ATOM 2574 N N . LEU A 1 347 ? 11.664 -15.995 -11.432 1.00 97.75 347 LEU A N 1
ATOM 2575 C CA . LEU A 1 347 ? 10.985 -17.085 -12.134 1.00 97.75 347 LEU A CA 1
ATOM 2576 C C . LEU A 1 347 ? 9.489 -17.032 -11.825 1.00 97.75 347 LEU A C 1
ATOM 2578 O O . LEU A 1 347 ? 9.091 -17.117 -10.661 1.00 97.75 347 LEU A O 1
ATOM 2582 N N . GLY A 1 348 ? 8.675 -17.037 -12.872 1.00 97.62 348 GLY A N 1
ATOM 2583 C CA . GLY A 1 348 ? 7.229 -16.882 -12.802 1.00 97.62 348 GLY A CA 1
ATOM 2584 C C . GLY A 1 348 ? 6.732 -15.488 -13.161 1.00 97.62 348 GLY A C 1
ATOM 2585 O O . GLY A 1 348 ? 5.512 -15.349 -13.233 1.00 97.62 348 GLY A O 1
ATOM 2586 N N . ASP A 1 349 ? 7.632 -14.534 -13.422 1.00 98.50 349 ASP A N 1
ATOM 2587 C CA . ASP A 1 349 ? 7.252 -13.167 -13.774 1.00 98.50 349 ASP A CA 1
ATOM 2588 C C . ASP A 1 349 ? 6.547 -13.153 -15.127 1.00 98.50 349 ASP A C 1
ATOM 2590 O O . ASP A 1 349 ? 5.374 -12.849 -15.188 1.00 98.50 349 ASP A O 1
ATOM 2594 N N . GLY A 1 350 ? 7.138 -13.737 -16.168 1.00 98.50 350 GLY A N 1
ATOM 2595 C CA . GLY A 1 350 ? 6.472 -13.888 -17.466 1.00 98.50 350 GLY A CA 1
ATOM 2596 C C . GLY A 1 350 ? 7.344 -13.371 -18.592 1.00 98.50 350 GLY A C 1
ATOM 2597 O O . GLY A 1 350 ? 8.534 -13.707 -18.615 1.00 98.50 350 GLY A O 1
ATOM 2598 N N . ASN A 1 351 ? 6.766 -12.680 -19.580 1.00 98.75 351 ASN A N 1
ATOM 2599 C CA . ASN A 1 351 ? 7.498 -12.160 -20.739 1.00 98.75 351 ASN A CA 1
ATOM 2600 C C . ASN A 1 351 ? 7.571 -10.638 -20.725 1.00 98.75 351 ASN A C 1
ATOM 2602 O O . ASN A 1 351 ? 6.750 -9.961 -21.345 1.00 98.75 351 ASN A O 1
ATOM 2606 N N . ASP A 1 352 ? 8.638 -10.122 -20.137 1.00 98.75 352 ASP A N 1
ATOM 2607 C CA . ASP A 1 352 ? 8.756 -8.689 -19.925 1.00 98.75 352 ASP A CA 1
ATOM 2608 C C . ASP A 1 352 ? 9.550 -8.017 -21.031 1.00 98.75 352 ASP A C 1
ATOM 2610 O O . ASP A 1 352 ? 10.436 -8.604 -21.667 1.00 98.75 352 ASP A O 1
ATOM 2614 N N . THR A 1 353 ? 9.262 -6.741 -21.249 1.00 98.50 353 THR A N 1
ATOM 2615 C CA . THR A 1 353 ? 9.919 -5.913 -22.252 1.00 98.50 353 THR A CA 1
ATOM 2616 C C . THR A 1 353 ? 10.521 -4.675 -21.606 1.00 98.50 353 THR A C 1
ATOM 2618 O O . THR A 1 353 ? 9.831 -3.890 -20.974 1.00 98.50 353 THR A O 1
ATOM 2621 N N . ILE A 1 354 ? 11.819 -4.456 -21.819 1.00 96.56 354 ILE A N 1
ATOM 2622 C CA . ILE A 1 354 ? 12.514 -3.234 -21.402 1.00 96.56 354 ILE A CA 1
ATOM 2623 C C . ILE A 1 354 ? 12.713 -2.348 -22.631 1.00 96.56 354 ILE A C 1
ATOM 2625 O O . ILE A 1 354 ? 13.399 -2.731 -23.587 1.00 96.56 354 ILE A O 1
ATOM 2629 N N . HIS A 1 355 ? 12.128 -1.153 -22.598 1.00 92.50 355 HIS A N 1
ATOM 2630 C CA . HIS A 1 355 ? 12.218 -0.151 -23.654 1.00 92.50 355 HIS A CA 1
ATOM 2631 C C . HIS A 1 355 ? 13.406 0.781 -23.428 1.00 92.50 355 HIS A C 1
ATOM 2633 O O . HIS A 1 355 ? 13.364 1.675 -22.583 1.00 92.50 355 HIS A O 1
ATOM 2639 N N . VAL A 1 356 ? 14.461 0.591 -24.224 1.00 84.50 356 VAL A N 1
ATOM 2640 C CA . VAL A 1 356 ? 15.698 1.362 -24.099 1.00 84.50 356 VAL A CA 1
ATOM 2641 C C . VAL A 1 356 ? 15.557 2.756 -24.715 1.00 84.50 356 VAL A C 1
ATOM 2643 O O . VAL A 1 356 ? 15.284 2.910 -25.903 1.00 84.50 356 VAL A O 1
ATOM 2646 N N . ASN A 1 357 ? 15.756 3.796 -23.907 1.00 77.75 357 ASN A N 1
ATOM 2647 C CA . ASN A 1 357 ? 15.871 5.185 -24.330 1.00 77.75 357 ASN A CA 1
ATOM 2648 C C . ASN A 1 357 ? 17.348 5.622 -24.447 1.00 77.75 357 ASN A C 1
ATOM 2650 O O . ASN A 1 357 ? 18.030 5.927 -23.468 1.00 77.75 357 ASN A O 1
ATOM 2654 N N . HIS A 1 358 ? 17.851 5.673 -25.681 1.00 75.31 358 HIS A N 1
ATOM 2655 C CA . HIS A 1 358 ? 19.251 6.006 -25.984 1.00 75.31 358 HIS A CA 1
ATOM 2656 C C . HIS A 1 358 ? 19.581 7.504 -25.989 1.00 75.31 358 HIS A C 1
ATOM 2658 O O . HIS A 1 358 ? 20.747 7.866 -26.190 1.00 75.31 358 HIS A O 1
ATOM 2664 N N . ASP A 1 359 ? 18.574 8.369 -25.861 1.00 70.31 359 ASP A N 1
ATOM 2665 C CA . ASP A 1 359 ? 18.759 9.821 -25.910 1.00 70.31 359 ASP A CA 1
ATOM 2666 C C . ASP A 1 359 ? 18.948 10.432 -24.513 1.00 70.31 359 ASP A C 1
ATOM 2668 O O . ASP A 1 359 ? 19.491 11.533 -24.408 1.00 70.31 359 ASP A O 1
ATOM 2672 N N . VAL A 1 360 ? 18.567 9.700 -23.461 1.00 62.72 360 VAL A N 1
ATOM 2673 C CA . VAL A 1 360 ? 18.587 10.160 -22.062 1.00 62.72 360 VAL A CA 1
ATOM 2674 C C . VAL A 1 360 ? 19.713 9.541 -21.227 1.00 62.72 360 VAL A C 1
ATOM 2676 O O . VAL A 1 360 ? 20.280 10.234 -20.386 1.00 62.72 360 VAL A O 1
ATOM 2679 N N . ASP A 1 361 ? 20.133 8.299 -21.506 1.00 62.41 361 ASP A N 1
ATOM 2680 C CA . ASP A 1 361 ? 21.226 7.652 -20.768 1.00 62.41 361 ASP A CA 1
ATOM 2681 C C . ASP A 1 361 ? 22.502 7.503 -21.616 1.00 62.41 361 ASP A C 1
ATOM 2683 O O . ASP A 1 361 ? 22.577 6.761 -22.596 1.00 62.41 361 ASP A O 1
ATOM 2687 N N . SER A 1 362 ? 23.548 8.235 -21.222 1.00 61.41 362 SER A N 1
ATOM 2688 C CA . SER A 1 362 ? 24.898 8.103 -21.796 1.00 61.41 362 SER A CA 1
ATOM 2689 C C . SER A 1 362 ? 25.835 7.249 -20.939 1.00 61.41 362 SER A C 1
ATOM 2691 O O . SER A 1 362 ? 26.985 7.020 -21.331 1.00 61.41 362 SER A O 1
ATOM 2693 N N . SER A 1 363 ? 25.362 6.821 -19.769 1.00 65.75 363 SER A N 1
ATOM 2694 C CA . SER A 1 363 ? 26.139 6.150 -18.738 1.00 65.75 363 SER A CA 1
ATOM 2695 C C . SER A 1 363 ? 26.046 4.625 -18.823 1.00 65.75 363 SER A C 1
ATOM 2697 O O . SER A 1 363 ? 27.035 3.969 -18.498 1.00 65.75 363 SER A O 1
ATOM 2699 N N . TYR A 1 364 ? 24.941 4.080 -19.351 1.00 73.38 364 TYR A N 1
ATOM 2700 C CA . TYR A 1 364 ? 24.671 2.644 -19.483 1.00 73.38 364 TYR A CA 1
ATOM 2701 C C . TYR A 1 364 ? 24.866 1.904 -18.156 1.00 73.38 364 TYR A C 1
ATOM 2703 O O . TYR A 1 364 ? 25.517 0.859 -18.113 1.00 73.38 364 TYR A O 1
ATOM 2711 N N . ASN A 1 365 ? 24.379 2.486 -17.060 1.00 82.44 365 ASN A N 1
ATOM 2712 C CA . ASN A 1 365 ? 24.579 1.959 -15.706 1.00 82.44 365 ASN A CA 1
ATOM 2713 C C . ASN A 1 365 ? 23.376 1.171 -15.175 1.00 82.44 365 ASN A C 1
ATOM 2715 O O . ASN A 1 365 ? 23.431 0.689 -14.041 1.00 82.44 365 ASN A O 1
ATOM 2719 N N . ASP A 1 366 ? 22.323 1.021 -15.977 1.00 89.69 366 ASP A N 1
ATOM 2720 C CA . ASP A 1 366 ? 21.149 0.232 -15.615 1.00 89.69 366 ASP A CA 1
ATOM 2721 C C . ASP A 1 366 ? 21.509 -1.224 -15.351 1.00 89.69 366 ASP A C 1
ATOM 2723 O O . ASP A 1 366 ? 22.472 -1.775 -15.900 1.00 89.69 366 ASP A O 1
ATOM 2727 N N . LYS A 1 367 ? 20.716 -1.883 -14.514 1.00 93.06 367 LYS A N 1
ATOM 2728 C CA . LYS A 1 367 ? 20.952 -3.285 -14.189 1.00 93.06 367 LYS A CA 1
ATOM 2729 C C . LYS A 1 367 ? 19.674 -4.089 -14.166 1.00 93.06 367 LYS A C 1
ATOM 2731 O O . LYS A 1 367 ? 18.639 -3.610 -13.726 1.00 93.06 367 LYS A O 1
ATOM 2736 N N . ILE A 1 368 ? 19.793 -5.346 -14.568 1.00 96.12 368 ILE A N 1
ATOM 2737 C CA . ILE A 1 368 ? 18.801 -6.370 -14.259 1.00 96.12 368 ILE A CA 1
ATOM 2738 C C . ILE A 1 368 ? 19.316 -7.180 -13.075 1.00 96.12 368 ILE A C 1
ATOM 2740 O O . ILE A 1 368 ? 20.460 -7.642 -13.082 1.00 96.12 368 ILE A O 1
ATOM 2744 N N . VAL A 1 369 ? 18.479 -7.355 -12.063 1.00 97.88 369 VAL A N 1
ATOM 2745 C CA . VAL A 1 369 ? 18.738 -8.192 -10.896 1.00 97.88 369 VAL A CA 1
ATOM 2746 C C . VAL A 1 369 ? 17.828 -9.405 -10.977 1.00 97.88 369 VAL A C 1
ATOM 2748 O O . VAL A 1 369 ? 16.612 -9.293 -10.867 1.00 97.88 369 VAL A O 1
ATOM 2751 N N . PHE A 1 370 ? 18.436 -10.574 -11.157 1.00 98.06 370 PHE A N 1
ATOM 2752 C CA . PHE A 1 370 ? 17.723 -11.840 -11.142 1.00 98.06 370 PHE A CA 1
ATOM 2753 C C . PHE A 1 370 ? 17.580 -12.357 -9.717 1.00 98.06 370 PHE A C 1
ATOM 2755 O O . PHE A 1 370 ? 18.580 -12.491 -8.995 1.00 98.06 370 PHE A O 1
ATOM 2762 N N . GLY A 1 371 ? 16.358 -12.706 -9.332 1.00 96.75 371 GLY A N 1
ATOM 2763 C CA . GLY A 1 371 ? 16.112 -13.314 -8.039 1.00 96.75 371 GLY A CA 1
ATOM 2764 C C . GLY A 1 371 ? 16.494 -14.803 -7.975 1.00 96.75 371 GLY A C 1
ATOM 2765 O O . GLY A 1 371 ? 17.177 -15.358 -8.855 1.00 96.75 371 GLY A O 1
ATOM 2766 N N . PRO A 1 372 ? 16.202 -15.464 -6.843 1.00 95.00 372 PRO A N 1
ATOM 2767 C CA . PRO A 1 372 ? 16.761 -16.767 -6.519 1.00 95.00 372 PRO A CA 1
ATOM 2768 C C . PRO A 1 372 ? 16.327 -17.860 -7.501 1.00 95.00 372 PRO A C 1
ATOM 2770 O O . PRO A 1 372 ? 15.165 -18.020 -7.852 1.00 95.00 372 PRO A O 1
ATOM 2773 N N . GLY A 1 373 ? 17.282 -18.713 -7.877 1.00 94.56 373 GLY A N 1
ATOM 2774 C CA . GLY A 1 373 ? 17.018 -19.870 -8.734 1.00 94.56 373 GLY A CA 1
ATOM 2775 C C . GLY A 1 373 ? 17.240 -19.623 -10.224 1.00 94.56 373 GLY A C 1
ATOM 2776 O O . GLY A 1 373 ? 17.166 -20.589 -10.983 1.00 94.56 373 GLY A O 1
ATOM 2777 N N . ILE A 1 374 ? 17.590 -18.405 -10.637 1.00 95.81 374 ILE A N 1
ATOM 2778 C CA . ILE A 1 374 ? 18.083 -18.103 -11.984 1.00 95.81 374 ILE A CA 1
ATOM 2779 C C . ILE A 1 374 ? 19.611 -18.234 -11.985 1.00 95.81 374 ILE A C 1
ATOM 2781 O O . ILE A 1 374 ? 20.317 -17.472 -11.326 1.00 95.81 374 ILE A O 1
ATOM 2785 N N . SER A 1 375 ? 20.136 -19.231 -12.703 1.00 92.81 375 SER A N 1
ATOM 2786 C CA . SER A 1 375 ? 21.582 -19.443 -12.846 1.00 92.81 375 SER A CA 1
ATOM 2787 C C . SER A 1 375 ? 22.086 -18.949 -14.208 1.00 92.81 375 SER A C 1
ATOM 2789 O O . SER A 1 375 ? 21.418 -19.195 -15.217 1.00 92.81 375 SER A O 1
ATOM 2791 N N . PRO A 1 376 ? 23.292 -18.349 -14.284 1.00 90.75 376 PRO A N 1
ATOM 2792 C CA . PRO A 1 376 ? 23.911 -17.932 -15.545 1.00 90.75 376 PRO A CA 1
ATOM 2793 C C . PRO A 1 376 ? 23.912 -19.010 -16.645 1.00 90.75 376 PRO A C 1
ATOM 2795 O O . PRO A 1 376 ? 23.716 -18.708 -17.821 1.00 90.75 376 PRO A O 1
ATOM 2798 N N . ASP A 1 377 ? 24.119 -20.278 -16.280 1.00 89.00 377 ASP A N 1
ATOM 2799 C CA . ASP A 1 377 ? 24.217 -21.379 -17.247 1.00 89.00 377 ASP A CA 1
ATOM 2800 C C . ASP A 1 377 ? 22.851 -21.817 -17.815 1.00 89.00 377 ASP A C 1
ATOM 2802 O O . ASP A 1 377 ? 22.802 -22.503 -18.840 1.00 89.00 377 ASP A O 1
ATOM 2806 N N . GLU A 1 378 ? 21.748 -21.408 -17.182 1.00 87.81 378 GLU A N 1
ATOM 2807 C CA . GLU A 1 378 ? 20.379 -21.786 -17.556 1.00 87.81 378 GLU A CA 1
ATOM 2808 C C . GLU A 1 378 ? 19.707 -20.763 -18.486 1.00 87.81 378 GLU A C 1
ATOM 2810 O O . GLU A 1 378 ? 18.749 -21.112 -19.175 1.00 87.81 378 GLU A O 1
ATOM 2815 N N . ILE A 1 379 ? 20.229 -19.534 -18.570 1.00 92.50 379 ILE A N 1
ATOM 2816 C CA . ILE A 1 379 ? 19.673 -18.488 -19.439 1.00 92.50 379 ILE A CA 1
ATOM 2817 C C . ILE A 1 379 ? 20.033 -18.770 -20.897 1.00 92.50 379 ILE A C 1
ATOM 2819 O O . ILE A 1 379 ? 21.192 -19.031 -21.241 1.00 92.50 379 ILE A O 1
ATOM 2823 N N . THR A 1 380 ? 19.050 -18.676 -21.792 1.00 92.19 380 THR A N 1
ATOM 2824 C CA . THR A 1 380 ? 19.304 -18.636 -23.235 1.00 92.19 380 THR A CA 1
ATOM 2825 C C . THR A 1 380 ? 19.270 -17.212 -23.752 1.00 92.19 380 THR A C 1
ATOM 2827 O O . THR A 1 380 ? 18.361 -16.454 -23.460 1.00 92.19 380 THR A O 1
ATOM 2830 N N . VAL A 1 381 ? 20.297 -16.857 -24.522 1.00 90.38 381 VAL A N 1
ATOM 2831 C CA . VAL A 1 381 ? 20.559 -15.494 -24.981 1.00 90.38 381 VAL A CA 1
ATOM 2832 C C . VAL A 1 381 ? 20.494 -15.466 -26.503 1.00 90.38 381 VAL A C 1
ATOM 2834 O O . VAL A 1 381 ? 21.289 -16.147 -27.157 1.00 90.38 381 VAL A O 1
ATOM 2837 N N . THR A 1 382 ? 19.582 -14.671 -27.060 1.00 90.31 382 THR A N 1
ATOM 2838 C CA . THR A 1 382 ? 19.345 -14.570 -28.507 1.00 90.31 382 THR A CA 1
ATOM 2839 C C . THR A 1 382 ? 19.306 -13.109 -28.943 1.00 90.31 382 THR A C 1
ATOM 2841 O O . THR A 1 382 ? 18.695 -12.279 -28.281 1.00 90.31 382 THR A O 1
ATOM 2844 N N . ARG A 1 383 ? 19.942 -12.783 -30.075 1.00 89.62 383 ARG A N 1
ATOM 2845 C CA . ARG A 1 383 ? 19.761 -11.481 -30.740 1.00 89.62 383 ARG A CA 1
ATOM 2846 C C . ARG A 1 383 ? 18.638 -11.599 -31.762 1.00 89.62 383 ARG A C 1
ATOM 2848 O O . ARG A 1 383 ? 18.635 -12.558 -32.535 1.00 89.62 383 ARG A O 1
AT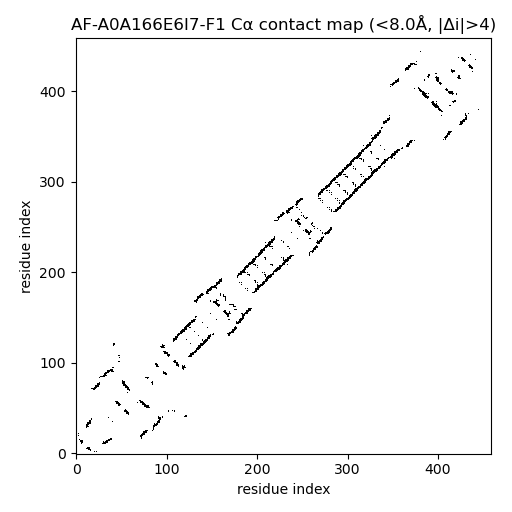OM 2855 N N . GLN A 1 384 ? 17.715 -10.646 -31.765 1.00 91.88 384 GLN A N 1
ATOM 2856 C CA . GLN A 1 384 ? 16.558 -10.624 -32.666 1.00 91.88 384 GLN A CA 1
ATOM 2857 C C . GLN A 1 384 ? 16.107 -9.180 -32.943 1.00 91.88 384 GLN A C 1
ATOM 2859 O O . GLN A 1 384 ? 16.827 -8.256 -32.593 1.00 91.88 384 GLN A O 1
ATOM 2864 N N . GLY A 1 385 ? 14.942 -8.975 -33.562 1.00 91.25 385 GLY A N 1
ATOM 2865 C CA . GLY A 1 385 ? 14.315 -7.651 -33.690 1.00 91.25 385 GLY A CA 1
ATOM 2866 C C . GLY A 1 385 ? 14.717 -6.873 -34.943 1.00 91.25 385 GLY A C 1
ATOM 2867 O O . GLY A 1 385 ? 15.894 -6.591 -35.164 1.00 91.25 385 GLY A O 1
ATOM 2868 N N . GLU A 1 386 ? 13.722 -6.523 -35.765 1.00 93.38 386 GLU A N 1
ATOM 2869 C CA . GLU A 1 386 ? 13.888 -5.697 -36.966 1.00 93.38 386 GLU A CA 1
ATOM 2870 C C . GLU A 1 386 ? 13.752 -4.204 -36.651 1.00 93.38 386 GLU A C 1
ATOM 2872 O O . GLU A 1 386 ? 12.821 -3.798 -35.961 1.00 93.38 386 GLU A O 1
ATOM 2877 N N . GLY A 1 387 ? 14.643 -3.377 -37.200 1.00 91.56 387 GLY A N 1
ATOM 2878 C CA . GLY A 1 387 ? 14.585 -1.924 -37.049 1.00 91.56 387 GLY A CA 1
ATOM 2879 C C . GLY A 1 387 ? 15.763 -1.208 -37.706 1.00 91.56 387 GLY A C 1
ATOM 2880 O O . GLY A 1 387 ? 16.490 -1.784 -38.517 1.00 91.56 387 GLY A O 1
ATOM 2881 N N . THR A 1 388 ? 15.944 0.070 -37.374 1.00 91.94 388 THR A N 1
ATOM 2882 C CA . THR A 1 388 ? 17.018 0.916 -37.914 1.00 91.94 388 THR A CA 1
ATOM 2883 C C . THR A 1 388 ? 17.923 1.395 -36.786 1.00 91.94 388 THR A C 1
ATOM 2885 O O . THR A 1 388 ? 17.442 1.981 -35.823 1.00 91.94 388 THR A O 1
ATOM 2888 N N . ASP A 1 389 ? 19.231 1.172 -36.910 1.00 90.81 389 ASP A N 1
ATOM 2889 C CA . ASP A 1 389 ? 20.199 1.636 -35.909 1.00 90.81 389 ASP A CA 1
ATOM 2890 C C . ASP A 1 389 ? 20.435 3.159 -35.946 1.00 90.81 389 ASP A C 1
ATOM 2892 O O . ASP A 1 389 ? 19.992 3.857 -36.863 1.00 90.81 389 ASP A O 1
ATOM 2896 N N . LYS A 1 390 ? 21.200 3.688 -34.976 1.00 90.00 390 LYS A N 1
ATOM 2897 C CA . LYS A 1 390 ? 21.518 5.128 -34.869 1.00 90.00 390 LYS A CA 1
ATOM 2898 C C . LYS A 1 390 ? 22.145 5.724 -36.137 1.00 90.00 390 LYS A C 1
ATOM 2900 O O . LYS A 1 390 ? 22.130 6.942 -36.322 1.00 90.00 390 LYS A O 1
ATOM 2905 N N . TYR A 1 391 ? 22.722 4.894 -37.005 1.00 90.62 391 TYR A N 1
ATOM 2906 C CA . TYR A 1 391 ? 23.387 5.317 -38.236 1.00 90.62 391 TYR A CA 1
ATOM 2907 C C . TYR A 1 391 ? 22.505 5.186 -39.482 1.00 90.62 391 TYR A C 1
ATOM 2909 O O . TYR A 1 391 ? 22.973 5.478 -40.585 1.00 90.62 391 TYR A O 1
ATOM 2917 N N . GLY A 1 392 ? 21.240 4.789 -39.327 1.00 91.81 392 GLY A N 1
ATOM 2918 C CA . GLY A 1 392 ? 20.303 4.627 -40.434 1.00 91.81 392 GLY A CA 1
ATOM 2919 C C . GLY A 1 392 ? 20.405 3.274 -41.142 1.00 91.81 392 GLY A C 1
ATOM 2920 O O . GLY A 1 392 ? 19.956 3.162 -42.282 1.00 91.81 392 GLY A O 1
ATOM 2921 N N . THR A 1 393 ? 21.014 2.260 -40.518 1.00 93.00 393 THR A N 1
ATOM 2922 C CA . THR A 1 393 ? 21.151 0.919 -41.109 1.00 93.00 393 THR A CA 1
ATOM 2923 C C . THR A 1 393 ? 19.996 0.022 -40.682 1.00 93.00 393 THR A C 1
ATOM 2925 O O . THR A 1 393 ? 19.807 -0.208 -39.488 1.00 93.00 393 THR A O 1
ATOM 2928 N N . GLU A 1 394 ? 19.269 -0.540 -41.649 1.00 94.94 394 GLU A N 1
ATOM 2929 C CA . GLU A 1 394 ? 18.261 -1.577 -41.395 1.00 94.94 394 GLU A CA 1
ATOM 2930 C C . GLU A 1 394 ? 18.920 -2.882 -40.926 1.00 94.94 394 GLU A C 1
ATOM 2932 O O . GLU A 1 394 ? 19.864 -3.384 -41.547 1.00 94.94 394 GLU A O 1
ATOM 2937 N N . ARG A 1 395 ? 18.425 -3.431 -39.816 1.00 92.38 395 ARG A N 1
ATOM 2938 C CA . ARG A 1 395 ? 18.978 -4.603 -39.126 1.00 92.38 395 ARG A CA 1
ATOM 2939 C C . ARG A 1 395 ? 17.857 -5.468 -38.558 1.00 92.38 395 ARG A C 1
ATOM 2941 O O . ARG A 1 395 ? 16.750 -4.987 -38.364 1.00 92.38 395 ARG A O 1
ATOM 2948 N N . ASN A 1 396 ? 18.161 -6.737 -38.295 1.00 91.31 396 ASN A N 1
ATOM 2949 C CA . ASN A 1 396 ? 17.248 -7.731 -37.713 1.00 91.31 396 ASN A CA 1
ATOM 2950 C C . ASN A 1 396 ? 17.796 -8.368 -36.419 1.00 91.31 396 ASN A C 1
ATOM 2952 O O . ASN A 1 396 ? 17.447 -9.496 -36.067 1.00 91.31 396 ASN A O 1
ATOM 2956 N N . ASP A 1 397 ? 18.706 -7.653 -35.755 1.00 90.94 397 ASP A N 1
ATOM 2957 C CA . ASP A 1 397 ? 19.440 -8.073 -34.561 1.00 90.94 397 ASP A CA 1
ATOM 2958 C C . ASP A 1 397 ? 19.579 -6.930 -33.529 1.00 90.94 397 ASP A C 1
ATOM 2960 O O . ASP A 1 397 ? 20.611 -6.825 -32.852 1.00 90.94 397 ASP A O 1
ATOM 2964 N N . LEU A 1 398 ? 18.597 -6.022 -33.474 1.00 91.38 398 LEU A N 1
ATOM 2965 C CA . LEU A 1 398 ? 18.622 -4.847 -32.592 1.00 91.38 398 LEU A CA 1
ATOM 2966 C C . LEU A 1 398 ? 18.263 -5.153 -31.139 1.00 91.38 398 LEU A C 1
ATOM 2968 O O . LEU A 1 398 ? 18.801 -4.507 -30.246 1.00 91.38 398 LEU A O 1
ATOM 2972 N N . ASP A 1 399 ? 17.447 -6.172 -30.913 1.00 93.44 399 ASP A N 1
ATOM 2973 C CA . ASP A 1 399 ? 16.949 -6.565 -29.603 1.00 93.44 399 ASP A CA 1
ATOM 2974 C C . ASP A 1 399 ? 17.814 -7.669 -28.979 1.00 93.44 399 ASP A C 1
ATOM 2976 O O . ASP A 1 399 ? 18.430 -8.498 -29.669 1.00 93.44 399 ASP A O 1
ATOM 2980 N N . LEU A 1 400 ? 17.798 -7.724 -27.648 1.00 92.94 400 LEU A N 1
ATOM 2981 C CA . LEU A 1 400 ? 18.361 -8.809 -26.855 1.00 92.94 400 LEU A CA 1
ATOM 2982 C C . LEU A 1 400 ? 17.242 -9.566 -26.134 1.00 92.94 400 LEU A C 1
ATOM 2984 O O . LEU A 1 400 ? 16.563 -9.002 -25.288 1.00 92.94 400 LEU A O 1
ATOM 2988 N N . LEU A 1 401 ? 17.084 -10.852 -26.441 1.00 95.31 401 LEU A N 1
ATOM 2989 C CA . LEU A 1 401 ? 16.147 -11.747 -25.767 1.00 95.31 401 LEU A CA 1
ATOM 2990 C C . LEU A 1 401 ? 16.892 -12.677 -24.805 1.00 95.31 401 LEU A C 1
ATOM 2992 O O . LEU A 1 401 ? 17.789 -13.422 -25.219 1.00 95.31 401 LEU A O 1
ATOM 2996 N N . LEU A 1 402 ? 16.468 -12.670 -23.546 1.00 95.94 402 LEU A N 1
ATOM 2997 C CA . LEU A 1 402 ? 16.816 -13.656 -22.530 1.00 95.94 402 LEU A CA 1
ATOM 2998 C C . LEU A 1 402 ? 15.607 -14.565 -22.301 1.00 95.94 402 LEU A C 1
ATOM 3000 O O . LEU A 1 402 ? 14.504 -14.063 -22.126 1.00 95.94 402 LEU A O 1
ATOM 3004 N N . THR A 1 403 ? 15.793 -15.884 -22.302 1.00 97.12 403 THR A N 1
ATOM 3005 C CA . THR A 1 403 ? 14.731 -16.840 -21.951 1.00 97.12 403 THR A CA 1
ATOM 3006 C C . THR A 1 403 ? 15.155 -17.755 -20.812 1.00 97.12 403 THR A C 1
ATOM 3008 O O . THR A 1 403 ? 16.328 -18.147 -20.713 1.00 97.12 403 THR A O 1
ATOM 3011 N N . PHE A 1 404 ? 14.187 -18.099 -19.964 1.00 97.19 404 PHE A N 1
ATOM 3012 C CA . PHE A 1 404 ? 14.395 -18.798 -18.698 1.00 97.19 404 PHE A CA 1
ATOM 3013 C C . PHE A 1 404 ? 13.732 -20.184 -18.691 1.00 97.19 404 PHE A C 1
ATOM 3015 O O . PHE A 1 404 ? 13.015 -20.581 -19.611 1.00 97.19 404 PHE A O 1
ATOM 3022 N N . LYS A 1 405 ? 14.046 -20.988 -17.669 1.00 95.75 405 LYS A N 1
ATOM 3023 C CA . LYS A 1 405 ? 13.684 -22.419 -17.608 1.00 95.75 405 LYS A CA 1
ATOM 3024 C C . LYS A 1 405 ? 12.202 -22.698 -17.354 1.00 95.75 405 LYS A C 1
ATOM 3026 O O . LYS A 1 405 ? 11.744 -23.812 -17.598 1.00 95.75 405 LYS A O 1
ATOM 3031 N N . ASP A 1 406 ? 11.490 -21.722 -16.817 1.00 96.69 406 ASP A N 1
ATOM 3032 C CA . ASP A 1 406 ? 10.044 -21.728 -16.593 1.00 96.69 406 ASP A CA 1
ATOM 3033 C C . ASP A 1 406 ? 9.248 -21.353 -17.854 1.00 96.69 406 ASP A C 1
ATOM 3035 O O . ASP A 1 406 ? 8.044 -21.589 -17.907 1.00 96.69 406 ASP A O 1
ATOM 3039 N N . GLY A 1 407 ? 9.930 -20.857 -18.890 1.00 96.94 407 GLY A N 1
ATOM 3040 C CA . GLY A 1 407 ? 9.332 -20.413 -20.143 1.00 96.94 407 GLY A CA 1
ATOM 3041 C C . GLY A 1 407 ? 9.138 -18.901 -20.242 1.00 96.94 407 GLY A C 1
ATOM 3042 O O . GLY A 1 407 ? 8.725 -18.461 -21.312 1.00 96.94 407 GLY A O 1
ATOM 3043 N N . GLY A 1 408 ? 9.457 -18.136 -19.191 1.00 98.31 408 GLY A N 1
ATOM 3044 C CA . GLY A 1 408 ? 9.448 -16.675 -19.216 1.00 98.31 408 GLY A CA 1
ATOM 3045 C C . GLY A 1 408 ? 10.613 -16.082 -20.012 1.00 98.31 408 GLY A C 1
ATOM 3046 O O . GLY A 1 408 ? 11.551 -16.787 -20.430 1.00 98.31 408 GLY A O 1
ATOM 3047 N N . SER A 1 409 ? 10.562 -14.771 -20.239 1.00 98.50 409 SER A N 1
ATOM 3048 C CA . SER A 1 409 ? 11.587 -14.031 -20.966 1.00 98.50 409 SER A CA 1
ATOM 3049 C C . SER A 1 409 ? 11.727 -12.570 -20.540 1.00 98.50 409 SER A C 1
ATOM 3051 O O . SER A 1 409 ? 10.813 -11.989 -19.980 1.00 98.50 409 SER A O 1
ATOM 3053 N N . ILE A 1 410 ? 12.888 -11.986 -20.851 1.00 98.38 410 ILE A N 1
ATOM 3054 C CA . ILE A 1 410 ? 13.097 -10.534 -20.882 1.00 98.38 410 ILE A CA 1
ATOM 3055 C C . ILE A 1 410 ? 13.547 -10.162 -22.292 1.00 98.38 410 ILE A C 1
ATOM 3057 O O . ILE A 1 410 ? 14.556 -10.680 -22.792 1.00 98.38 410 ILE A O 1
ATOM 3061 N N . LEU A 1 411 ? 12.831 -9.238 -22.923 1.00 97.56 411 LEU A N 1
ATOM 3062 C CA . LEU A 1 411 ? 13.177 -8.626 -24.195 1.00 97.56 411 LEU A CA 1
ATOM 3063 C C . LEU A 1 411 ? 13.667 -7.194 -23.977 1.00 97.56 411 LEU A C 1
ATOM 3065 O O . LEU A 1 411 ? 12.885 -6.284 -23.735 1.00 97.56 411 LEU A O 1
ATOM 3069 N N . ILE A 1 412 ? 14.965 -6.965 -24.146 1.00 95.00 412 ILE A N 1
ATOM 3070 C CA . ILE A 1 412 ? 15.534 -5.616 -24.146 1.00 95.00 412 ILE A CA 1
ATOM 3071 C C . ILE A 1 412 ? 15.483 -5.084 -25.577 1.00 95.00 412 ILE A C 1
ATOM 3073 O O . ILE A 1 412 ? 16.243 -5.534 -26.447 1.00 95.00 412 ILE A O 1
ATOM 3077 N N . LYS A 1 413 ? 14.562 -4.153 -25.827 1.00 93.44 413 LYS A N 1
ATOM 3078 C CA . LYS A 1 413 ? 14.378 -3.512 -27.131 1.00 93.44 413 LYS A CA 1
ATOM 3079 C C . LYS A 1 413 ? 15.543 -2.597 -27.463 1.00 93.44 413 LYS A C 1
ATOM 3081 O O . LYS A 1 413 ? 16.029 -1.884 -26.597 1.00 93.44 413 LYS A O 1
ATOM 3086 N N . ASP A 1 414 ? 16.000 -2.640 -28.713 1.00 90.38 414 ASP A N 1
ATOM 3087 C CA . ASP A 1 414 ? 17.069 -1.770 -29.223 1.00 90.38 414 ASP A CA 1
ATOM 3088 C C . ASP A 1 414 ? 18.402 -1.835 -28.438 1.00 90.38 414 ASP A C 1
ATOM 3090 O O . ASP A 1 414 ? 19.273 -0.973 -28.558 1.00 90.38 414 ASP A O 1
ATOM 3094 N N . ALA A 1 415 ? 18.652 -2.934 -27.719 1.00 89.44 415 ALA A N 1
ATOM 3095 C CA . ALA A 1 415 ? 19.886 -3.195 -26.973 1.00 89.44 415 ALA A CA 1
ATOM 3096 C C . ALA A 1 415 ? 21.193 -3.056 -27.795 1.00 89.44 415 ALA A C 1
ATOM 3098 O O . ALA A 1 415 ? 22.278 -2.957 -27.221 1.00 89.44 415 ALA A O 1
ATOM 3099 N N . PHE A 1 416 ? 21.119 -3.074 -29.132 1.00 87.88 416 PHE A N 1
ATOM 3100 C CA . PHE A 1 416 ? 22.249 -2.905 -30.055 1.00 87.88 416 PHE A CA 1
ATOM 3101 C C . PHE A 1 416 ? 22.097 -1.692 -30.997 1.00 87.88 416 PHE A C 1
ATOM 3103 O O . PHE A 1 416 ? 22.575 -1.719 -32.143 1.00 87.88 416 PHE A O 1
ATOM 3110 N N . PHE A 1 417 ? 21.439 -0.622 -30.545 1.00 87.69 417 PHE A N 1
ATOM 3111 C CA . PHE A 1 417 ? 21.144 0.575 -31.345 1.00 87.69 417 PHE A CA 1
ATOM 3112 C C . PHE A 1 417 ? 22.377 1.349 -31.829 1.00 87.69 417 PHE A C 1
ATOM 3114 O O . PHE A 1 417 ? 22.363 1.930 -32.914 1.00 87.69 417 PHE A O 1
ATOM 3121 N N . LEU A 1 418 ? 23.482 1.338 -31.073 1.00 84.75 418 LEU A N 1
ATOM 3122 C CA . LEU A 1 418 ? 24.739 1.989 -31.481 1.00 84.75 418 LEU A CA 1
ATOM 3123 C C . LEU A 1 418 ? 25.576 1.167 -32.474 1.00 84.75 418 LEU A C 1
ATOM 3125 O O . LEU A 1 418 ? 26.664 1.592 -32.860 1.00 84.75 418 LEU A O 1
ATOM 3129 N N . GLY A 1 419 ? 25.117 -0.015 -32.879 1.00 77.88 419 GLY A N 1
ATOM 3130 C CA . GLY A 1 419 ? 25.799 -0.863 -33.855 1.00 77.88 419 GLY A CA 1
ATOM 3131 C C . GLY A 1 419 ? 25.799 -2.339 -33.465 1.00 77.88 419 GLY A C 1
ATOM 3132 O O . GLY A 1 419 ? 25.408 -2.717 -32.371 1.00 77.88 419 GLY A O 1
ATOM 3133 N N . ALA A 1 420 ? 26.281 -3.199 -34.364 1.00 73.94 420 ALA A N 1
ATOM 3134 C CA . ALA A 1 420 ? 26.174 -4.657 -34.211 1.00 73.94 420 ALA A CA 1
ATOM 3135 C C . ALA A 1 420 ? 26.954 -5.258 -33.031 1.00 73.94 420 ALA A C 1
ATOM 3137 O O . ALA A 1 420 ? 26.702 -6.404 -32.654 1.00 73.94 420 ALA A O 1
ATOM 3138 N N . ASN A 1 421 ? 27.920 -4.500 -32.509 1.00 72.19 421 ASN A N 1
ATOM 3139 C CA . ASN A 1 421 ? 28.711 -4.882 -31.355 1.00 72.19 421 ASN A CA 1
ATOM 3140 C C . ASN A 1 421 ? 28.200 -4.192 -30.089 1.00 72.19 421 ASN A C 1
ATOM 3142 O O . ASN A 1 421 ? 27.695 -4.917 -29.264 1.00 72.19 421 ASN A O 1
ATOM 3146 N N . PRO A 1 422 ? 28.276 -2.866 -29.888 1.00 75.62 422 PRO A N 1
ATOM 3147 C CA . PRO A 1 422 ? 28.014 -2.274 -28.571 1.00 75.62 422 PRO A CA 1
ATOM 3148 C C . PRO A 1 422 ? 26.637 -2.662 -28.003 1.00 75.62 422 PRO A C 1
ATOM 3150 O O . PRO A 1 422 ? 25.620 -2.243 -28.548 1.00 75.62 422 PRO A O 1
ATOM 3153 N N . LEU A 1 423 ? 26.628 -3.436 -26.908 1.00 77.69 423 LEU A N 1
ATOM 3154 C CA . LEU A 1 423 ? 25.458 -3.556 -26.041 1.00 77.69 423 LEU A CA 1
ATOM 3155 C C . LEU A 1 423 ? 25.294 -2.225 -25.322 1.00 77.69 423 LEU A C 1
ATOM 3157 O O . LEU A 1 423 ? 26.193 -1.788 -24.603 1.00 77.69 423 LEU A O 1
ATOM 3161 N N . THR A 1 424 ? 24.164 -1.585 -25.553 1.00 76.88 424 THR A N 1
ATOM 3162 C CA . THR A 1 424 ? 23.789 -0.306 -24.958 1.00 76.88 424 THR A CA 1
ATOM 3163 C C . THR A 1 424 ? 22.887 -0.564 -23.760 1.00 76.88 424 THR A C 1
ATOM 3165 O O . THR A 1 424 ? 21.735 -0.150 -23.745 1.00 76.88 424 THR A O 1
ATOM 3168 N N . PHE A 1 425 ? 23.408 -1.343 -22.815 1.00 81.75 425 PHE A N 1
ATOM 3169 C CA . PHE A 1 425 ? 22.786 -1.694 -21.543 1.00 81.75 425 PHE A CA 1
ATOM 3170 C C . PHE A 1 425 ? 23.900 -1.929 -20.513 1.00 81.75 425 PHE A C 1
ATOM 3172 O O . PHE A 1 425 ? 25.032 -2.233 -20.912 1.00 81.75 425 PHE A O 1
ATOM 3179 N N . GLY A 1 426 ? 23.594 -1.803 -19.221 1.00 86.00 426 GLY A N 1
ATOM 3180 C CA . GLY A 1 426 ? 24.572 -1.990 -18.152 1.00 86.00 426 GLY A CA 1
ATOM 3181 C C . GLY A 1 426 ? 24.814 -3.452 -17.777 1.00 86.00 426 GLY A C 1
ATOM 3182 O O . GLY A 1 426 ? 25.450 -4.202 -18.526 1.00 86.00 426 GLY A O 1
ATOM 3183 N N . GLU A 1 427 ? 24.393 -3.861 -16.581 1.00 91.31 427 GLU A N 1
ATOM 3184 C CA . GLU A 1 427 ? 24.814 -5.125 -15.961 1.00 91.31 427 GLU A CA 1
ATOM 3185 C C . GLU A 1 427 ? 23.662 -6.098 -15.678 1.00 91.31 427 GLU A C 1
ATOM 3187 O O . GLU A 1 427 ? 22.525 -5.710 -15.446 1.00 91.31 427 GLU A O 1
ATOM 3192 N N . PHE A 1 428 ? 23.979 -7.392 -15.620 1.00 93.81 428 PHE A N 1
ATOM 3193 C CA . PHE A 1 428 ? 23.053 -8.430 -15.165 1.00 93.81 428 PHE A CA 1
ATOM 3194 C C . PHE A 1 428 ? 23.618 -9.100 -13.916 1.00 93.81 428 PHE A C 1
ATOM 3196 O O . PHE A 1 428 ? 24.732 -9.636 -13.942 1.00 93.81 428 PHE A O 1
ATOM 3203 N N . HIS A 1 429 ? 22.861 -9.060 -12.827 1.00 95.75 429 HIS A N 1
ATOM 3204 C CA . HIS A 1 429 ? 23.271 -9.474 -11.490 1.00 95.75 429 HIS A CA 1
ATOM 3205 C C . HIS A 1 429 ? 22.516 -10.735 -11.082 1.00 95.75 429 HIS A C 1
ATOM 3207 O O . HIS A 1 429 ? 21.302 -10.815 -11.234 1.00 95.75 429 HIS A O 1
ATOM 3213 N N . PHE A 1 430 ? 23.239 -11.719 -10.550 1.00 96.06 430 PHE A N 1
ATOM 3214 C CA . PHE A 1 430 ? 22.684 -13.006 -10.133 1.00 96.06 430 PHE A CA 1
ATOM 3215 C C . PHE A 1 430 ? 22.796 -13.189 -8.619 1.00 96.06 430 PHE A C 1
ATOM 3217 O O . PHE A 1 430 ? 23.744 -12.715 -7.990 1.00 96.06 430 PHE A O 1
ATOM 3224 N N . SER A 1 431 ? 21.885 -13.978 -8.042 1.00 95.50 431 SER A N 1
ATOM 3225 C CA . SER A 1 431 ? 21.859 -14.258 -6.595 1.00 95.50 431 SER A CA 1
ATOM 3226 C C . SER A 1 431 ? 23.140 -14.902 -6.028 1.00 95.50 431 SER A C 1
ATOM 3228 O O . SER A 1 431 ? 23.386 -14.830 -4.825 1.00 95.50 431 SER A O 1
ATOM 3230 N N . ASP A 1 432 ? 23.977 -15.524 -6.870 1.00 93.69 432 ASP A N 1
ATOM 3231 C CA . ASP A 1 432 ? 25.250 -16.140 -6.468 1.00 93.69 432 ASP A CA 1
ATOM 3232 C C . ASP A 1 432 ? 26.442 -15.159 -6.477 1.00 93.69 432 ASP A C 1
ATOM 3234 O O . ASP A 1 432 ? 27.573 -15.547 -6.173 1.00 93.69 432 ASP A O 1
ATOM 3238 N N . GLY A 1 433 ? 26.191 -13.888 -6.810 1.00 93.62 433 GLY A N 1
ATOM 3239 C CA . GLY A 1 433 ? 27.196 -12.835 -6.940 1.00 93.62 433 GLY A CA 1
ATOM 3240 C C . GLY A 1 433 ? 27.876 -12.778 -8.311 1.00 93.62 433 GLY A C 1
ATOM 3241 O O . GLY A 1 433 ? 28.772 -11.954 -8.509 1.00 93.62 433 GLY A O 1
ATOM 3242 N N . THR A 1 434 ? 27.486 -13.629 -9.264 1.00 93.06 434 THR A N 1
ATOM 3243 C CA . THR A 1 434 ? 27.924 -13.504 -10.658 1.00 93.06 434 THR A CA 1
ATOM 3244 C C . THR A 1 434 ? 27.383 -12.206 -11.256 1.00 93.06 434 THR A C 1
ATOM 3246 O O . THR A 1 434 ? 26.230 -11.843 -11.036 1.00 93.06 434 THR A O 1
ATOM 3249 N N . VAL A 1 435 ? 28.214 -11.525 -12.052 1.00 91.81 435 VAL A N 1
ATOM 3250 C CA . VAL A 1 435 ? 27.822 -10.337 -12.821 1.00 91.81 435 VAL A CA 1
ATOM 3251 C C . VAL A 1 435 ? 28.183 -10.539 -14.288 1.00 91.81 435 VAL A C 1
ATOM 3253 O O . VAL A 1 435 ? 29.336 -10.837 -14.635 1.00 91.81 435 VAL A O 1
ATOM 3256 N N . TRP A 1 436 ? 27.202 -10.376 -15.173 1.00 89.88 436 TRP A N 1
ATOM 3257 C CA . TRP A 1 436 ? 27.449 -10.238 -16.603 1.00 89.88 436 TRP A CA 1
ATOM 3258 C C . TRP A 1 436 ? 27.488 -8.760 -16.970 1.00 89.88 436 TRP A C 1
ATOM 3260 O O . TRP A 1 436 ? 26.507 -8.046 -16.828 1.00 89.88 436 TRP A O 1
ATOM 3270 N N . ASN A 1 437 ? 28.628 -8.323 -17.492 1.00 81.12 437 ASN A N 1
ATOM 3271 C CA . ASN A 1 437 ? 28.765 -7.060 -18.205 1.00 81.12 437 ASN A CA 1
ATOM 3272 C C . ASN A 1 437 ? 29.037 -7.348 -19.687 1.00 81.12 437 ASN A C 1
ATOM 3274 O O . ASN A 1 437 ? 29.167 -8.507 -20.099 1.00 81.12 437 ASN A O 1
ATOM 3278 N N . TRP A 1 438 ? 29.194 -6.299 -20.489 1.00 71.25 438 TRP A N 1
ATOM 3279 C CA . TRP A 1 438 ? 29.477 -6.409 -21.920 1.00 71.25 438 TRP A CA 1
ATOM 3280 C C . TRP A 1 438 ? 30.637 -7.367 -22.283 1.00 71.25 438 TRP A C 1
ATOM 3282 O O . TRP A 1 438 ? 30.550 -8.142 -23.244 1.00 71.25 438 TRP A O 1
ATOM 3292 N N . GLU A 1 439 ? 31.731 -7.374 -21.514 1.00 67.06 439 GLU A N 1
ATOM 3293 C CA . GLU A 1 439 ? 32.874 -8.262 -21.773 1.00 67.06 439 GLU A CA 1
ATOM 3294 C C . GLU A 1 439 ? 32.563 -9.732 -21.463 1.00 67.06 439 GLU A C 1
ATOM 3296 O O . GLU A 1 439 ? 33.015 -10.637 -22.178 1.00 67.06 439 GLU A O 1
ATOM 3301 N N . SER A 1 440 ? 31.805 -9.981 -20.396 1.00 67.25 440 SER A N 1
ATOM 3302 C CA . SER A 1 440 ? 31.311 -11.308 -20.017 1.00 67.25 440 SER A CA 1
ATOM 3303 C C . SER A 1 440 ? 30.312 -11.832 -21.051 1.00 67.25 440 SER A C 1
ATOM 3305 O O . SER A 1 440 ? 30.435 -12.964 -21.523 1.00 67.25 440 SER A O 1
ATOM 3307 N N . PHE A 1 441 ? 29.385 -10.974 -21.473 1.00 67.00 441 PHE A N 1
ATOM 3308 C CA . PHE A 1 441 ? 28.305 -11.288 -22.398 1.00 67.00 441 PHE A CA 1
ATOM 3309 C C . PHE A 1 441 ? 28.830 -11.756 -23.762 1.00 67.00 441 PHE A C 1
ATOM 3311 O O . PHE A 1 441 ? 28.457 -12.825 -24.254 1.00 67.00 441 PHE A O 1
ATOM 3318 N N . ASN A 1 442 ? 29.804 -11.040 -24.335 1.00 65.31 442 ASN A N 1
ATOM 3319 C CA . ASN A 1 442 ? 30.420 -11.440 -25.604 1.00 65.31 442 ASN A CA 1
ATOM 3320 C C . ASN A 1 442 ? 31.091 -12.813 -25.554 1.00 65.31 442 ASN A C 1
ATOM 3322 O O . ASN A 1 442 ? 31.107 -13.537 -26.553 1.00 65.31 442 ASN A O 1
ATOM 3326 N N . LYS A 1 443 ? 31.648 -13.207 -24.405 1.00 61.97 443 LYS A N 1
ATOM 3327 C CA . LYS A 1 443 ? 32.246 -14.540 -24.231 1.00 61.97 443 LYS A CA 1
ATOM 3328 C C . LYS A 1 443 ? 31.172 -15.631 -24.193 1.00 61.97 443 LYS A C 1
ATOM 3330 O O . LYS A 1 443 ? 31.425 -16.724 -24.695 1.00 61.97 443 LYS A O 1
ATOM 3335 N N . CYS A 1 444 ? 29.989 -15.346 -23.652 1.00 56.81 444 CYS A N 1
ATOM 3336 C CA . CYS A 1 444 ? 28.857 -16.277 -23.624 1.00 56.81 444 CYS A CA 1
ATOM 3337 C C . CYS A 1 444 ? 28.231 -16.465 -25.016 1.00 56.81 444 CYS A C 1
ATOM 3339 O O . CYS A 1 444 ? 28.090 -17.603 -25.474 1.00 56.81 444 CYS A O 1
ATOM 3341 N N . VAL A 1 445 ? 27.959 -15.371 -25.736 1.00 56.50 445 VAL A N 1
ATOM 3342 C CA . VAL A 1 445 ? 27.388 -15.415 -27.097 1.00 56.50 445 VAL A CA 1
ATOM 3343 C C . VAL A 1 445 ? 28.361 -16.056 -28.093 1.00 56.50 445 VAL A C 1
ATOM 3345 O O . VAL A 1 445 ? 27.973 -16.919 -28.882 1.00 56.50 445 VAL A O 1
ATOM 3348 N N . SER A 1 446 ? 29.655 -15.722 -28.019 1.00 53.00 446 SER A N 1
ATOM 3349 C CA . SER A 1 446 ? 30.669 -16.333 -28.891 1.00 53.00 446 SER A CA 1
ATOM 3350 C C . SER A 1 446 ? 30.890 -17.820 -28.600 1.00 53.00 446 SER A C 1
ATOM 3352 O O . SER A 1 446 ? 31.061 -18.594 -29.539 1.00 53.00 446 SER A O 1
ATOM 3354 N N . LYS A 1 447 ? 30.825 -18.270 -27.338 1.00 46.44 447 LYS A N 1
ATOM 3355 C CA . LYS A 1 447 ? 30.893 -19.705 -27.007 1.00 46.44 447 LYS A CA 1
ATOM 3356 C C . LYS A 1 447 ? 29.697 -20.488 -27.555 1.00 46.44 447 LYS A C 1
ATOM 3358 O O . LYS A 1 447 ? 29.908 -21.588 -28.062 1.00 46.44 447 LYS A O 1
ATOM 3363 N N . ARG A 1 448 ? 28.474 -19.942 -27.512 1.00 47.22 448 ARG A N 1
ATOM 3364 C CA . ARG A 1 448 ? 27.291 -20.606 -28.096 1.00 47.22 448 ARG A CA 1
ATOM 3365 C C . ARG A 1 448 ? 27.306 -20.603 -29.629 1.00 47.22 448 ARG A C 1
ATOM 3367 O O . ARG A 1 448 ? 27.086 -21.660 -30.211 1.00 47.22 448 ARG A O 1
ATOM 3374 N N . GLN A 1 449 ? 27.720 -19.514 -30.288 1.00 39.72 449 GLN A N 1
ATOM 3375 C CA . GLN A 1 449 ? 27.950 -19.520 -31.747 1.00 39.72 449 GLN A CA 1
ATOM 3376 C C . GLN A 1 449 ? 29.057 -20.501 -32.175 1.00 39.72 449 GLN A C 1
ATOM 3378 O O . GLN A 1 449 ? 29.001 -21.078 -33.263 1.00 39.72 449 GLN A O 1
ATOM 3383 N N . VAL A 1 450 ? 30.075 -20.713 -31.334 1.00 32.81 450 VAL A N 1
ATOM 3384 C CA . VAL A 1 450 ? 31.113 -21.728 -31.575 1.00 32.81 450 VAL A CA 1
ATOM 3385 C C . VAL A 1 450 ? 30.554 -23.143 -31.390 1.00 32.81 450 VAL A C 1
ATOM 3387 O O . VAL A 1 450 ? 30.888 -24.014 -32.189 1.00 32.81 450 VAL A O 1
ATOM 3390 N N . MET A 1 451 ? 29.664 -23.382 -30.420 1.00 33.00 451 MET A N 1
ATOM 3391 C CA . MET A 1 451 ? 28.985 -24.677 -30.260 1.00 33.00 451 MET A CA 1
ATOM 3392 C C . MET A 1 451 ? 28.036 -24.992 -31.430 1.00 33.00 451 MET A C 1
ATOM 3394 O O . MET A 1 451 ? 28.067 -26.111 -31.941 1.00 33.00 451 MET A O 1
ATOM 3398 N N . GLU A 1 452 ? 27.274 -24.015 -31.935 1.00 36.06 452 GLU A N 1
ATOM 3399 C CA . GLU A 1 452 ? 26.436 -24.198 -33.134 1.00 36.06 452 GLU A CA 1
ATOM 3400 C C . GLU A 1 452 ? 27.272 -24.438 -34.401 1.00 36.06 452 GLU A C 1
ATOM 3402 O O . GLU A 1 452 ? 26.941 -25.305 -35.214 1.00 36.06 452 GLU A O 1
ATOM 3407 N N . LYS A 1 453 ? 28.422 -23.762 -34.551 1.00 31.44 453 LYS A N 1
ATOM 3408 C CA . LYS A 1 453 ? 29.360 -24.042 -35.654 1.00 31.44 453 LYS A CA 1
ATOM 3409 C C . LYS A 1 453 ? 30.046 -25.404 -35.541 1.00 31.44 453 LYS A C 1
ATOM 3411 O O . LYS A 1 453 ? 30.382 -25.983 -36.572 1.00 31.44 453 LYS A O 1
ATOM 3416 N N . ILE A 1 454 ? 30.245 -25.933 -34.334 1.00 31.33 454 ILE A N 1
ATOM 3417 C CA . ILE A 1 454 ? 30.815 -27.275 -34.131 1.00 31.33 454 ILE A CA 1
ATOM 3418 C C . ILE A 1 454 ? 29.771 -28.368 -34.411 1.00 31.33 454 ILE A C 1
ATOM 3420 O O . ILE A 1 454 ? 30.139 -29.437 -34.897 1.00 31.33 454 ILE A O 1
ATOM 3424 N N . PHE A 1 455 ? 28.475 -28.103 -34.216 1.00 30.25 455 PHE A N 1
ATOM 3425 C CA . PHE A 1 455 ? 27.420 -29.073 -34.533 1.00 30.25 455 PHE A CA 1
ATOM 3426 C C . PHE A 1 455 ? 27.110 -29.170 -36.041 1.00 30.25 455 PHE A C 1
ATOM 3428 O O . PHE A 1 455 ? 26.760 -30.245 -36.523 1.00 30.25 455 PHE A O 1
ATOM 3435 N N . LEU A 1 456 ? 27.336 -28.105 -36.823 1.00 32.97 456 LEU A N 1
ATOM 3436 C CA . LEU A 1 456 ? 27.162 -28.132 -38.287 1.00 32.97 456 LEU A CA 1
ATOM 3437 C C . LEU A 1 456 ? 28.344 -28.740 -39.076 1.00 32.97 456 LEU A C 1
ATOM 3439 O O . LEU A 1 456 ? 28.299 -28.780 -40.303 1.00 32.97 456 LEU A O 1
ATOM 3443 N N . MET A 1 457 ? 29.399 -29.211 -38.401 1.00 31.80 457 MET A N 1
ATOM 3444 C CA . MET A 1 457 ? 30.604 -29.774 -39.035 1.00 31.80 457 MET A CA 1
ATOM 3445 C C . MET A 1 457 ? 30.784 -31.292 -38.816 1.00 31.80 457 MET A C 1
ATOM 3447 O O . MET A 1 457 ? 31.834 -31.831 -39.167 1.00 31.80 457 MET A O 1
ATOM 3451 N N . VAL A 1 458 ? 29.776 -31.993 -38.269 1.00 39.00 458 VAL A N 1
ATOM 3452 C CA . VAL A 1 458 ? 29.808 -33.456 -38.017 1.00 39.00 458 VAL A CA 1
ATOM 3453 C C . VAL A 1 458 ? 28.606 -34.207 -38.632 1.00 39.00 458 VAL A C 1
ATOM 3455 O O . VAL A 1 458 ? 28.224 -35.271 -38.152 1.00 39.00 458 VAL A O 1
ATOM 3458 N N . LEU A 1 459 ? 28.031 -33.715 -39.735 1.00 35.88 459 LEU A N 1
ATOM 3459 C CA . LEU A 1 459 ? 27.137 -34.510 -40.597 1.00 35.88 459 LEU A CA 1
ATOM 3460 C C . LEU A 1 459 ? 27.549 -34.434 -42.066 1.00 35.88 459 LEU A C 1
ATOM 3462 O O . LEU A 1 459 ? 27.733 -33.303 -42.567 1.00 35.88 459 LEU A O 1
#

Solvent-accessible surface area (backbone atoms only — not comparable to full-atom values): 22522 Å² total; per-residue (Å²): 132,84,75,84,80,45,78,49,91,90,64,44,29,39,51,42,65,94,76,83,51,78,47,81,46,63,80,59,91,67,42,32,34,44,33,34,36,81,87,41,40,66,68,46,46,48,78,46,73,56,99,48,19,39,34,40,31,46,54,45,90,92,51,74,84,61,88,78,89,83,80,57,35,34,41,36,32,37,46,43,79,72,71,67,46,60,63,51,34,41,37,28,49,80,54,31,40,37,22,74,71,45,62,48,98,86,70,34,44,34,44,28,37,45,81,47,65,27,31,42,61,40,47,69,51,38,36,40,35,29,57,42,37,31,48,28,42,38,34,28,49,36,61,67,8,33,43,36,35,62,83,28,94,38,29,28,32,43,28,60,65,82,48,51,38,32,41,49,32,35,33,60,30,42,73,39,50,65,38,26,44,34,32,12,65,25,48,18,36,43,33,35,30,78,44,55,29,37,43,35,36,43,28,30,52,27,38,39,36,26,40,26,32,49,16,37,43,37,55,28,39,56,43,52,29,40,42,30,22,55,44,73,63,11,34,40,35,28,47,77,36,94,52,41,36,25,44,30,72,74,55,45,90,63,23,29,58,46,39,28,71,36,44,80,37,59,62,42,23,44,35,37,16,60,70,26,52,21,37,40,34,39,37,69,51,57,22,43,40,34,26,48,14,28,47,18,36,42,34,27,36,31,28,48,17,36,42,36,30,34,29,37,46,17,39,43,34,42,28,32,36,54,24,38,40,32,42,46,36,28,52,20,41,37,34,65,46,39,67,35,44,35,39,49,50,51,90,75,22,35,52,30,35,38,51,69,57,78,89,63,44,91,74,47,67,29,31,40,39,37,39,81,91,59,50,84,89,62,53,44,81,46,70,31,49,75,50,66,33,82,86,72,48,80,44,60,54,28,18,38,37,39,37,45,90,87,70,30,33,42,37,34,41,52,27,24,33,86,33,99,72,53,64,70,55,32,38,39,39,34,70,88,70,52,70,40,38,70,74,52,45,54,54,53,55,51,52,53,55,49,50,55,54,57,62,71,71,76,120

Nearest PDB structures (foldseek):
  7rah-assembly1_E  TM=4.574E-01  e=5.197E-13  Bordetella pertussis
  6sus-assembly1_A  TM=4.626E-01  e=2.603E-10  Bordetella pertussis Tohama I
  5cxl-assembly2_B  TM=6.921E-01  e=1.388E-04  Bordetella pertussis Tohama I
  1go7-assembly1_P-2  TM=4.641E-01  e=1.205E-04  Dickeya chrysanthemi
  1h71-assembly1_P  TM=3.732E-01  e=3.240E-04  Pseudomonas sp. 'TAC II 18'

Foldseek 3Di:
DDAPWDDDPDALETEDEFDDDEEEQPDDPRNAEYEDADQDDPQQWDWDDDPQWIKTWGADPVCRPDDDPPDTYMYTQPNLVVVRSNHAWYAYHVQAIFGDWDADPVGEIETEHDLEEHEADAYQEEHEYELAHYQYEHENYHYAYEYEPQVFPWAWEAAQAVQDTPITRRHNYGYHPHAEYEIYQEAYEYHAHQEEHEYHDAHYAYEYEQAHYEYEAEQAYDHQYEAAPHYYAYEYENAAFPEEWEEAPPPLCPTDGSSHNYDYHHHQEYETYQAEAYEYAGEQEEYEYECNHYAYEYAGAHYAYEYHQHAEEYEYEQHHENYEYENAAYAYEYHYAAYEYEYEDEQRNAEYEYEDDPVRDPPQAYEYEYDPPFDPVFKDKDFADWDAAPVRDTDGRQWIWIAGPNGGIYIYGRLQRNHPQHRSHAWYAYPVGDIDGSVNVVVVVVVVVVVVVVVVPPD

Mean predicted aligned error: 9.91 Å

Secondary structure (DSSP, 8-state):
-----EEETTTTEEEE-S-SSEEEE---TT--EEEE-TT--GGGEEEEEETTEEEEEE--TT-TTS--SSSS-EEEETTGGGT-----EEE-TTSBEEEEEEE-TTSPEEEE--SS--EEE--SS-EEEE--SS--EEE--SS--EEE-TT-SS--EEETTTTEEESGGGTT-EEES--EEE--SS--EEE--SS--EEE--SSS-EEE--BSS-EEE--SSS--EEE--BS--EEE-TT-SS--EEESS-GGG-BGGGTT-EEES--EEE--SSS--EEE--SS--EEEEEESS-EEE--BSS-EEEEEESS-EEE--BEEEEEEEEES--EEE--SEEEEEEE-TT--EEEEE--TTT-SS---EEEE-TT--TTT-EEEEE--EE-TTS-EES--EEEEE-TTS-EEEEETTTTT-SS-----EEE-TTS-EE-HHHHHHHHHHHHHHHHHHTT--